Protein AF-A0A366HV05-F1 (afdb_monomer_lite)

Structure (mmCIF, N/CA/C/O backbone):
data_AF-A0A366HV05-F1
#
_entry.id   AF-A0A366HV05-F1
#
loop_
_atom_site.group_PDB
_atom_site.id
_atom_site.type_symbol
_atom_site.label_atom_id
_atom_site.label_alt_id
_atom_site.label_comp_id
_atom_site.label_asym_id
_atom_site.label_entity_id
_atom_site.label_seq_id
_atom_site.pdbx_PDB_ins_code
_atom_site.Cartn_x
_atom_site.Cartn_y
_atom_site.Cartn_z
_atom_site.occupancy
_atom_site.B_iso_or_equiv
_atom_site.auth_seq_id
_atom_site.auth_comp_id
_atom_site.auth_asym_id
_atom_site.auth_atom_id
_atom_site.pdbx_PDB_model_num
ATOM 1 N N . MET A 1 1 ? 34.803 -66.377 4.416 1.00 51.50 1 MET A N 1
ATOM 2 C CA . MET A 1 1 ? 35.561 -66.185 5.673 1.00 51.50 1 MET A CA 1
ATOM 3 C C . MET A 1 1 ? 36.155 -64.784 5.697 1.00 51.50 1 MET A C 1
ATOM 5 O O . MET A 1 1 ? 37.079 -64.538 4.935 1.00 51.50 1 MET A O 1
ATOM 9 N N . LYS A 1 2 ? 35.599 -63.886 6.520 1.00 41.88 2 LYS A N 1
ATOM 10 C CA . LYS A 1 2 ? 36.293 -62.818 7.268 1.00 41.88 2 LYS A CA 1
ATOM 11 C C . LYS A 1 2 ? 35.234 -61.994 8.007 1.00 41.88 2 LYS A C 1
ATOM 13 O O . LYS A 1 2 ? 34.429 -61.306 7.391 1.00 41.88 2 LYS A O 1
ATOM 18 N N . SER A 1 3 ? 35.211 -62.186 9.322 1.00 41.28 3 SER A N 1
ATOM 19 C CA . SER A 1 3 ? 34.360 -61.515 10.302 1.00 41.28 3 SER A CA 1
ATOM 20 C C . SER A 1 3 ? 34.728 -60.039 10.437 1.00 41.28 3 SER A C 1
ATOM 22 O O . SER A 1 3 ? 35.910 -59.701 10.397 1.00 41.28 3 SER A O 1
ATOM 24 N N . ILE A 1 4 ? 33.735 -59.179 10.667 1.00 45.78 4 ILE A N 1
ATOM 25 C CA . ILE A 1 4 ? 33.940 -57.808 11.149 1.00 45.78 4 ILE A CA 1
ATOM 26 C C . ILE A 1 4 ? 33.233 -57.681 12.500 1.00 45.78 4 ILE A C 1
ATOM 28 O O . ILE A 1 4 ? 32.058 -58.020 12.638 1.00 45.78 4 ILE A O 1
ATOM 32 N N . HIS A 1 5 ? 34.005 -57.250 13.496 1.00 45.19 5 HIS A N 1
ATOM 33 C CA . HIS A 1 5 ? 33.602 -57.039 14.879 1.00 45.19 5 HIS A CA 1
ATOM 34 C C . HIS A 1 5 ? 32.705 -55.807 15.039 1.00 45.19 5 HIS A C 1
ATOM 36 O O . HIS A 1 5 ? 32.995 -54.737 14.509 1.00 45.19 5 HIS A O 1
ATOM 42 N N . VAL A 1 6 ? 31.654 -55.969 15.842 1.00 41.91 6 VAL A N 1
ATOM 43 C CA . VAL A 1 6 ? 30.820 -54.899 16.396 1.00 41.91 6 VAL A CA 1
ATOM 44 C C . VAL A 1 6 ? 31.519 -54.355 17.645 1.00 41.91 6 VAL A C 1
ATOM 46 O O . VAL A 1 6 ? 31.736 -55.104 18.595 1.00 41.91 6 VAL A O 1
ATOM 49 N N . PHE A 1 7 ? 31.870 -53.068 17.649 1.00 47.47 7 PHE A N 1
ATOM 50 C CA . PHE A 1 7 ? 32.316 -52.347 18.845 1.00 47.47 7 PHE A CA 1
ATOM 51 C C . PHE A 1 7 ? 31.146 -51.536 19.408 1.00 47.47 7 PHE A C 1
ATOM 53 O O . PHE A 1 7 ? 30.579 -50.689 18.719 1.00 47.47 7 PHE A O 1
ATOM 60 N N . GLY A 1 8 ? 30.784 -51.820 20.660 1.00 38.84 8 GLY A N 1
ATOM 61 C CA . GLY A 1 8 ? 29.816 -51.048 21.430 1.00 38.84 8 GLY A CA 1
ATOM 62 C C . GLY A 1 8 ? 30.440 -49.769 21.986 1.00 38.84 8 GLY A C 1
ATOM 63 O O . GLY A 1 8 ? 31.529 -49.806 22.557 1.00 38.84 8 GLY A O 1
ATOM 64 N N . LEU A 1 9 ? 29.730 -48.648 21.848 1.00 41.75 9 LEU A N 1
ATOM 65 C CA . LEU A 1 9 ? 29.995 -47.419 22.591 1.00 41.75 9 LEU A CA 1
ATOM 66 C C . LEU A 1 9 ? 28.971 -47.284 23.724 1.00 41.75 9 LEU A C 1
ATOM 68 O O . LEU A 1 9 ? 27.766 -47.216 23.490 1.00 41.75 9 LEU A O 1
ATOM 72 N N . LEU A 1 10 ? 29.486 -47.244 24.952 1.00 40.16 10 LEU A N 1
ATOM 73 C CA . LEU A 1 10 ? 28.769 -46.895 26.175 1.00 40.16 10 LEU A CA 1
ATOM 74 C C . LEU A 1 10 ? 28.509 -45.383 26.205 1.00 40.16 10 LEU A C 1
ATOM 76 O O . LEU A 1 10 ? 29.439 -44.583 26.110 1.00 40.16 10 LEU A O 1
ATOM 80 N N . VAL A 1 11 ? 27.243 -45.003 26.367 1.00 35.78 11 VAL A N 1
ATOM 81 C CA . VAL A 1 11 ? 26.803 -43.622 26.595 1.00 35.78 11 VAL A CA 1
ATOM 82 C C . VAL A 1 11 ? 26.788 -43.372 28.106 1.00 35.78 11 VAL A C 1
ATOM 84 O O . VAL A 1 11 ? 26.045 -44.028 28.832 1.00 35.78 11 VAL A O 1
ATOM 87 N N . SER A 1 12 ? 27.610 -42.435 28.582 1.00 40.28 12 SER A N 1
ATOM 88 C CA . SER A 1 12 ? 27.561 -41.919 29.956 1.00 40.28 12 SER A CA 1
ATOM 89 C C . SER A 1 12 ? 26.723 -40.643 29.977 1.00 40.28 12 SER A C 1
ATOM 91 O O . SER A 1 12 ? 27.165 -39.595 29.508 1.00 40.28 12 SER A O 1
ATOM 93 N N . SER A 1 13 ? 25.510 -40.733 30.520 1.00 35.34 13 SER A N 1
ATOM 94 C CA . SER A 1 13 ? 24.606 -39.600 30.721 1.00 35.34 13 SER A CA 1
ATOM 95 C C . SER A 1 13 ? 24.949 -38.870 32.020 1.00 35.34 13 SER A C 1
ATOM 97 O O . SER A 1 13 ? 24.644 -39.353 33.109 1.00 35.34 13 SER A O 1
ATOM 99 N N . SER A 1 14 ? 25.555 -37.689 31.916 1.00 37.41 14 SER A N 1
ATOM 100 C CA . SER A 1 14 ? 25.639 -36.730 33.022 1.00 37.41 14 SER A CA 1
ATOM 101 C C . SER A 1 14 ? 24.483 -35.738 32.909 1.00 37.41 14 SER A C 1
ATOM 103 O O . SER A 1 14 ? 24.480 -34.858 32.051 1.00 37.41 14 SER A O 1
ATOM 105 N N . SER A 1 15 ? 23.483 -35.904 33.771 1.00 34.72 15 SER A N 1
ATOM 106 C CA . SER A 1 15 ? 22.345 -34.995 33.905 1.00 34.72 15 SER A CA 1
ATOM 107 C C . SER A 1 15 ? 22.781 -33.685 34.568 1.00 34.72 15 SER A C 1
ATOM 109 O O . SER A 1 15 ? 23.003 -33.642 35.777 1.00 34.72 15 SER A O 1
ATOM 111 N N . LEU A 1 16 ? 22.879 -32.607 33.786 1.00 34.44 16 LEU A N 1
ATOM 112 C CA . LEU A 1 16 ? 22.914 -31.236 34.297 1.00 34.44 16 LEU A CA 1
ATOM 113 C C . LEU A 1 16 ? 21.473 -30.750 34.517 1.00 34.44 16 LEU A C 1
ATOM 115 O O . LEU A 1 16 ? 20.719 -30.538 33.568 1.00 34.44 16 LEU A O 1
ATOM 119 N N . LEU A 1 17 ? 21.098 -30.566 35.783 1.00 33.09 17 LEU A N 1
ATOM 120 C CA . LEU A 1 17 ? 19.888 -29.858 36.201 1.00 33.09 17 LEU A CA 1
ATOM 121 C C . LEU A 1 17 ? 20.065 -28.356 35.925 1.00 33.09 17 LEU A C 1
ATOM 123 O O . LEU A 1 17 ? 20.644 -27.628 36.728 1.00 33.09 17 LEU A O 1
ATOM 127 N N . ALA A 1 18 ? 19.564 -27.891 34.782 1.00 34.88 18 ALA A N 1
ATOM 128 C CA . ALA A 1 18 ? 19.356 -26.471 34.527 1.00 34.88 18 ALA A CA 1
ATOM 129 C C . ALA A 1 18 ? 17.999 -26.051 35.113 1.00 34.88 18 ALA A C 1
ATOM 131 O O . ALA A 1 18 ? 16.942 -26.435 34.611 1.00 34.88 18 ALA A O 1
ATOM 132 N N . LEU A 1 19 ? 18.036 -25.263 36.189 1.00 30.91 19 LEU A N 1
ATOM 133 C CA . LEU A 1 19 ? 16.889 -24.521 36.712 1.00 30.91 19 LEU A CA 1
ATOM 134 C C . LEU A 1 19 ? 16.407 -23.533 35.637 1.00 30.91 19 LEU A C 1
ATOM 136 O O . LEU A 1 19 ? 16.978 -22.461 35.450 1.00 30.91 19 LEU A O 1
ATOM 140 N N . SER A 1 20 ? 15.363 -23.922 34.905 1.00 34.16 20 SER A N 1
ATOM 141 C CA . SER A 1 20 ? 14.628 -23.044 33.997 1.00 34.16 20 SER A CA 1
ATOM 142 C C . SER A 1 20 ? 13.743 -22.120 34.833 1.00 34.16 20 SER A C 1
ATOM 144 O O . SER A 1 20 ? 12.719 -22.534 35.372 1.00 34.16 20 SER A O 1
ATOM 146 N N . ALA A 1 21 ? 14.161 -20.864 34.984 1.00 32.41 21 ALA A N 1
ATOM 147 C CA . ALA A 1 21 ? 13.288 -19.819 35.491 1.00 32.41 21 ALA A CA 1
ATOM 148 C C . ALA A 1 21 ? 12.193 -19.558 34.444 1.00 32.41 21 ALA A C 1
ATOM 150 O O . ALA A 1 21 ? 12.463 -19.031 33.363 1.00 32.41 21 ALA A O 1
ATOM 151 N N . CYS A 1 22 ? 10.953 -19.942 34.754 1.00 27.80 22 CYS A N 1
ATOM 152 C CA . CYS A 1 22 ? 9.775 -19.551 33.990 1.00 27.80 22 CYS A CA 1
ATOM 153 C C . CYS A 1 22 ? 9.587 -18.031 34.088 1.00 27.80 22 CYS A C 1
ATOM 155 O O . CYS A 1 22 ? 8.873 -17.538 34.958 1.00 27.80 22 CYS A O 1
ATOM 157 N N . ASN A 1 23 ? 10.200 -17.279 33.175 1.00 31.61 23 ASN A N 1
ATOM 158 C CA . ASN A 1 23 ? 9.745 -15.930 32.869 1.00 31.61 23 ASN A CA 1
ATOM 159 C C . ASN A 1 23 ? 8.367 -16.057 32.216 1.00 31.61 23 ASN A C 1
ATOM 161 O O . ASN A 1 23 ? 8.254 -16.313 31.017 1.00 31.61 23 ASN A O 1
ATOM 165 N N . THR A 1 24 ? 7.310 -15.900 33.009 1.00 32.59 24 THR A N 1
ATOM 166 C CA . THR A 1 24 ? 5.958 -15.670 32.503 1.00 32.59 24 THR A CA 1
ATOM 167 C C . THR A 1 24 ? 5.974 -14.349 31.747 1.00 32.59 24 THR A C 1
ATOM 169 O O . THR A 1 24 ? 5.820 -13.279 32.335 1.00 32.59 24 THR A O 1
ATOM 172 N N . THR A 1 25 ? 6.221 -14.401 30.440 1.00 40.75 25 THR A N 1
ATOM 173 C CA . THR A 1 25 ? 6.021 -13.241 29.577 1.00 40.75 25 THR A CA 1
ATOM 174 C C . THR A 1 25 ? 4.541 -12.878 29.691 1.00 40.75 25 THR A C 1
ATOM 176 O O . THR A 1 25 ? 3.702 -13.755 29.461 1.00 40.75 25 THR A O 1
ATOM 179 N N . PRO A 1 26 ? 4.180 -11.651 30.101 1.00 41.78 26 PRO A N 1
ATOM 180 C CA . PRO A 1 26 ? 2.784 -11.267 30.183 1.00 41.78 26 PRO A CA 1
ATOM 181 C C . PRO A 1 26 ? 2.178 -11.411 28.788 1.00 41.78 26 PRO A C 1
ATOM 183 O O . PRO A 1 26 ? 2.525 -10.686 27.859 1.00 41.78 26 PRO A O 1
ATOM 186 N N . SER A 1 27 ? 1.293 -12.395 28.639 1.00 46.41 27 SER A N 1
ATOM 187 C CA . SER A 1 27 ? 0.438 -12.561 27.471 1.00 46.41 27 SER A CA 1
ATOM 188 C C . SER A 1 27 ? -0.534 -11.383 27.454 1.00 46.41 27 SER A C 1
ATOM 190 O 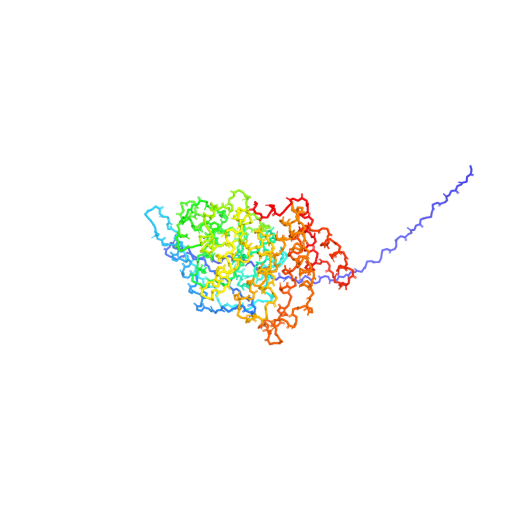O . SER A 1 27 ? -1.659 -11.481 27.946 1.00 46.41 27 SER A O 1
ATOM 192 N N . GLY A 1 28 ? -0.083 -10.237 26.946 1.00 57.03 28 GLY A N 1
ATOM 193 C CA . GLY A 1 28 ? -0.938 -9.088 26.697 1.00 57.03 28 GLY A CA 1
ATOM 194 C C . GLY A 1 28 ? -1.992 -9.480 25.670 1.00 57.03 28 GLY A C 1
ATOM 195 O O . GLY A 1 28 ? -1.708 -9.514 24.477 1.00 57.03 28 GLY A O 1
ATOM 196 N N . SER A 1 29 ? -3.197 -9.815 26.131 1.00 62.00 29 SER A N 1
ATOM 197 C CA . SER A 1 29 ? -4.330 -10.071 25.243 1.00 62.00 29 SER A CA 1
ATOM 198 C C . SER A 1 29 ? -4.590 -8.825 24.393 1.00 62.00 29 SER A C 1
ATOM 200 O O . SER A 1 29 ? -4.814 -7.739 24.931 1.00 62.00 29 SER A O 1
ATOM 202 N N . THR A 1 30 ? -4.576 -8.980 23.070 1.00 68.31 30 THR A N 1
ATOM 203 C CA . THR A 1 30 ? -4.956 -7.950 22.090 1.00 68.31 30 THR A CA 1
ATOM 204 C C . THR A 1 30 ? -6.466 -7.861 21.879 1.00 68.31 30 THR A C 1
ATOM 206 O O . THR A 1 30 ? -6.920 -7.246 20.919 1.00 68.31 30 THR A O 1
ATOM 209 N N . SER A 1 31 ? -7.278 -8.466 22.747 1.00 76.19 31 SER A N 1
ATOM 210 C CA . SER A 1 31 ? -8.730 -8.309 22.682 1.00 76.19 31 SER A CA 1
ATOM 211 C C . SER A 1 31 ? -9.121 -6.846 22.896 1.00 76.19 31 SER A C 1
ATOM 213 O O . SER A 1 31 ? -8.650 -6.223 23.850 1.00 76.19 31 SER A O 1
ATOM 215 N N . HIS A 1 32 ? -10.006 -6.320 22.049 1.00 80.56 32 HIS A N 1
ATOM 216 C CA . HIS A 1 32 ? -10.656 -5.033 22.297 1.00 80.56 32 HIS A CA 1
ATOM 217 C C . HIS A 1 32 ? -11.376 -5.081 23.645 1.00 80.56 32 HIS A C 1
ATOM 219 O O . HIS A 1 32 ? -12.062 -6.062 23.956 1.00 80.56 32 HIS A O 1
ATOM 225 N N . GLU A 1 33 ? -11.239 -4.022 24.435 1.00 83.50 33 GLU A N 1
ATOM 226 C CA . GLU A 1 33 ? -12.133 -3.827 25.566 1.00 83.50 33 GLU A CA 1
ATOM 227 C C . GLU A 1 33 ? -13.493 -3.417 25.004 1.00 83.50 33 GLU A C 1
ATOM 229 O O . GLU A 1 33 ? -13.594 -2.479 24.211 1.00 83.50 33 GLU A O 1
ATOM 234 N N . VAL A 1 34 ? -14.525 -4.170 25.375 1.00 82.94 34 VAL A N 1
ATOM 235 C CA . VAL A 1 34 ? -15.893 -3.937 24.927 1.00 82.94 34 VAL A CA 1
ATOM 236 C C . VAL A 1 34 ? -16.735 -3.597 26.141 1.00 82.94 34 VAL A C 1
ATOM 238 O O . VAL A 1 34 ? -16.857 -4.424 27.046 1.00 82.94 34 VAL A O 1
ATOM 241 N N . VAL A 1 35 ? -17.333 -2.409 26.136 1.00 85.44 35 VAL A N 1
ATOM 242 C CA . VAL A 1 35 ? -18.279 -1.959 27.165 1.00 85.44 35 VAL A CA 1
ATOM 243 C C . VAL A 1 35 ? -19.606 -1.623 26.502 1.00 85.44 35 VAL A C 1
ATOM 245 O O . VAL A 1 35 ? -19.628 -1.109 25.388 1.00 85.44 35 VAL A O 1
ATOM 248 N N . THR A 1 36 ? -20.716 -1.926 27.166 1.00 86.25 36 THR A N 1
ATOM 249 C CA . THR A 1 36 ? -22.045 -1.506 26.710 1.00 86.25 36 THR A CA 1
ATOM 250 C C . THR A 1 36 ? -22.453 -0.245 27.462 1.00 86.25 36 THR A C 1
ATOM 252 O O . THR A 1 36 ? -22.446 -0.240 28.691 1.00 86.25 36 THR A O 1
ATOM 255 N N . ASP A 1 37 ? -22.820 0.802 26.730 1.00 81.56 37 ASP A N 1
ATOM 256 C CA . ASP A 1 37 ? -23.285 2.091 27.249 1.00 81.56 37 ASP A CA 1
ATOM 257 C C . ASP A 1 37 ? -24.590 2.462 26.534 1.00 81.56 37 ASP A C 1
ATOM 259 O O . ASP A 1 37 ? -24.598 2.601 25.317 1.00 81.56 37 ASP A O 1
ATOM 263 N N . ASN A 1 38 ? -25.710 2.557 27.257 1.00 84.06 38 ASN A N 1
ATOM 264 C CA . ASN A 1 38 ? -27.034 2.866 26.689 1.00 84.06 38 ASN A CA 1
ATOM 265 C C . ASN A 1 38 ? -27.416 2.022 25.454 1.00 84.06 38 ASN A C 1
ATOM 267 O O . ASN A 1 38 ? -27.916 2.540 24.459 1.00 84.06 38 ASN A O 1
ATOM 271 N N . ASN A 1 39 ? -27.179 0.707 25.515 1.00 88.12 39 ASN A N 1
ATOM 272 C CA . ASN A 1 39 ? -27.366 -0.240 24.405 1.00 88.12 39 ASN A CA 1
ATOM 273 C C . ASN A 1 39 ? -26.383 -0.068 23.226 1.00 88.12 39 ASN A C 1
ATOM 275 O O . ASN A 1 39 ? -26.388 -0.899 22.322 1.00 88.12 39 ASN A O 1
ATOM 279 N N . THR A 1 40 ? -25.514 0.946 23.238 1.00 93.69 40 THR A N 1
ATOM 280 C CA . THR A 1 40 ? -24.406 1.110 22.291 1.00 93.69 40 THR A CA 1
ATOM 281 C C . THR A 1 40 ? -23.202 0.294 22.737 1.00 93.69 40 THR A C 1
ATOM 283 O O . THR A 1 40 ? -22.781 0.330 23.896 1.00 93.69 40 THR A O 1
ATOM 286 N N . LYS A 1 41 ? -22.604 -0.437 21.801 1.00 94.56 41 LYS A N 1
ATOM 287 C CA . LYS A 1 41 ? -21.389 -1.206 22.050 1.00 94.56 41 LYS A CA 1
ATOM 288 C C . LYS A 1 41 ? -20.148 -0.365 21.780 1.00 94.56 41 LYS A C 1
ATOM 290 O O . LYS A 1 41 ? -19.890 0.037 20.651 1.00 94.56 41 LYS A O 1
ATOM 295 N N . VAL A 1 42 ? -19.342 -0.144 22.804 1.00 96.31 42 VAL A N 1
ATOM 296 C CA . VAL A 1 42 ? -18.126 0.662 22.723 1.00 96.31 42 VAL A CA 1
ATOM 297 C C . VAL A 1 42 ? -16.912 -0.249 22.589 1.00 96.31 42 VAL A C 1
ATOM 299 O O . VAL A 1 42 ? -16.611 -1.011 23.507 1.00 96.31 42 VAL A O 1
ATOM 302 N N . TYR A 1 43 ? -16.205 -0.165 21.464 1.00 96.19 43 TYR A N 1
ATOM 303 C CA . TYR A 1 43 ? -14.907 -0.809 21.266 1.00 96.19 43 TYR A CA 1
ATOM 304 C C . TYR A 1 43 ? -13.793 0.180 21.584 1.00 96.19 43 TYR A C 1
ATOM 306 O O . TYR A 1 43 ? -13.631 1.186 20.887 1.00 96.19 43 TYR A O 1
ATOM 314 N N . ARG A 1 44 ? -12.996 -0.120 22.612 1.00 96.50 44 ARG A N 1
ATOM 315 C CA . ARG A 1 44 ? -11.841 0.706 22.972 1.00 96.50 44 ARG A CA 1
ATOM 316 C C . ARG A 1 44 ? -10.559 0.147 22.367 1.00 96.50 44 ARG A C 1
ATOM 318 O O . ARG A 1 44 ? -10.215 -1.018 22.581 1.00 96.50 44 ARG A O 1
ATOM 325 N N . PHE A 1 45 ? -9.846 0.983 21.620 1.00 96.88 45 PHE A N 1
ATOM 326 C CA . PHE A 1 45 ? -8.622 0.629 20.909 1.00 96.88 45 PHE A CA 1
ATOM 327 C C . PHE A 1 45 ? -7.396 1.111 21.670 1.00 96.88 45 PHE A C 1
ATOM 329 O O . PHE A 1 45 ? -7.217 2.306 21.899 1.00 96.88 45 PHE A O 1
ATOM 336 N N . LYS A 1 46 ? -6.496 0.186 21.994 1.00 97.38 46 LYS A N 1
ATOM 337 C CA . LYS A 1 46 ? -5.113 0.521 22.337 1.00 97.38 46 LYS A CA 1
ATOM 338 C C . LYS A 1 46 ? -4.371 0.830 21.046 1.00 97.38 46 LYS A C 1
ATOM 340 O O . LYS A 1 46 ? -4.221 -0.055 20.200 1.00 97.38 46 LYS A O 1
ATOM 345 N N . ILE A 1 47 ? -3.914 2.066 20.895 1.00 97.75 47 ILE A N 1
ATOM 346 C CA . ILE A 1 47 ? -3.300 2.545 19.656 1.00 97.75 47 ILE A CA 1
ATOM 347 C C . ILE A 1 47 ? -1.798 2.698 19.868 1.00 97.75 47 ILE A C 1
ATOM 349 O O . ILE A 1 47 ? -1.342 3.332 20.816 1.00 97.75 47 ILE A O 1
ATOM 353 N N . GLY A 1 48 ? -1.026 2.081 18.983 1.00 96.62 48 GLY A N 1
ATOM 354 C CA . GLY A 1 48 ? 0.405 2.294 18.858 1.00 96.62 48 GLY A CA 1
ATOM 355 C C . GLY A 1 48 ? 0.735 3.052 17.579 1.00 96.62 48 GLY A C 1
ATOM 356 O O . GLY A 1 48 ? -0.025 3.041 16.608 1.00 96.62 48 GLY A O 1
ATOM 357 N N . ARG A 1 49 ? 1.907 3.675 17.550 1.00 95.19 49 ARG A N 1
ATOM 358 C CA . ARG A 1 49 ? 2.479 4.235 16.325 1.00 95.19 49 ARG A CA 1
ATOM 359 C C . ARG A 1 49 ? 3.938 3.842 16.182 1.00 95.19 49 ARG A C 1
ATOM 361 O O . ARG A 1 49 ? 4.672 3.780 17.169 1.00 95.19 49 ARG A O 1
ATOM 368 N N . ALA A 1 50 ? 4.372 3.607 14.954 1.00 90.19 50 ALA A N 1
ATOM 369 C CA . ALA A 1 50 ? 5.789 3.590 14.640 1.00 90.19 50 ALA A CA 1
ATOM 370 C C . ALA A 1 50 ? 6.412 4.956 14.965 1.00 90.19 50 ALA A C 1
ATOM 372 O O . ALA A 1 50 ? 5.737 5.983 14.871 1.00 90.19 50 ALA A O 1
ATOM 373 N N . GLY A 1 51 ? 7.697 4.992 15.334 1.00 77.31 51 GLY A N 1
ATOM 374 C CA . GLY A 1 51 ? 8.344 6.227 15.805 1.00 77.31 51 GLY A CA 1
ATOM 375 C C . GLY A 1 51 ? 8.231 7.419 14.843 1.00 77.31 51 GLY A C 1
ATOM 376 O O . GLY A 1 51 ? 8.141 8.560 15.298 1.00 77.31 51 GLY A O 1
ATOM 377 N N . ASN A 1 52 ? 8.153 7.158 13.535 1.00 71.12 52 ASN A N 1
ATOM 378 C CA . ASN A 1 52 ? 8.054 8.182 12.491 1.00 71.12 52 ASN A CA 1
ATOM 379 C C . ASN A 1 52 ? 6.622 8.592 12.142 1.00 71.12 52 ASN A C 1
ATOM 381 O O . ASN A 1 52 ? 6.424 9.658 11.556 1.00 71.12 52 ASN A O 1
ATOM 385 N N . ALA A 1 53 ? 5.624 7.779 12.486 1.00 80.44 53 ALA A N 1
ATOM 386 C CA . ALA A 1 53 ? 4.248 8.075 12.139 1.00 80.44 53 ALA A CA 1
ATOM 387 C C . ALA A 1 53 ? 3.781 9.287 12.954 1.00 80.44 53 ALA A C 1
ATOM 389 O O . ALA A 1 53 ? 3.747 9.259 14.188 1.00 80.44 53 ALA A O 1
ATOM 390 N N . SER A 1 54 ? 3.420 10.373 12.269 1.00 83.62 54 SER A N 1
ATOM 391 C CA . SER A 1 54 ? 2.849 11.561 12.899 1.00 83.62 54 SER A CA 1
ATOM 392 C C . SER A 1 54 ? 1.423 11.240 13.342 1.00 83.62 54 SER A C 1
ATOM 394 O O . SER A 1 54 ? 0.502 11.337 12.540 1.00 83.62 54 SER A O 1
ATOM 396 N N . LEU A 1 55 ? 1.227 10.811 14.587 1.00 93.75 5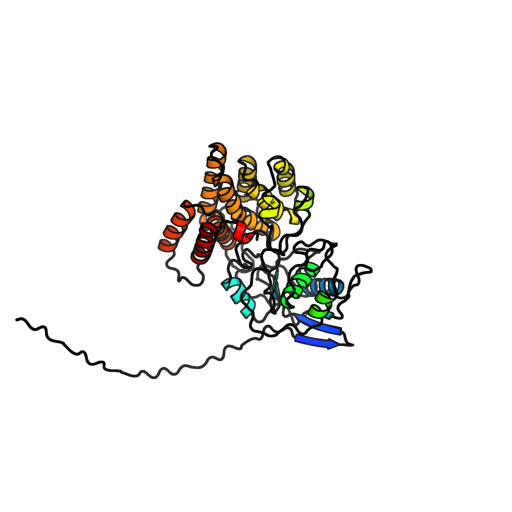5 LEU A N 1
ATOM 397 C CA . LEU A 1 55 ? -0.083 10.547 15.189 1.00 93.75 55 LEU A CA 1
ATOM 398 C C . LEU A 1 55 ? -0.051 10.999 16.652 1.00 93.75 55 LEU A C 1
ATOM 400 O O . LEU A 1 55 ? 0.875 10.658 17.383 1.00 93.75 55 LEU A O 1
ATOM 404 N N . ASN A 1 56 ? -1.056 11.769 17.059 1.00 94.94 56 ASN A N 1
ATOM 405 C CA . ASN A 1 56 ? -1.278 12.190 18.442 1.00 94.94 56 ASN A CA 1
ATOM 406 C C . ASN A 1 56 ? -2.713 11.843 18.867 1.00 94.94 56 ASN A C 1
ATOM 408 O O . ASN A 1 56 ? -3.532 11.490 18.013 1.00 94.94 56 ASN A O 1
ATOM 412 N N . ASP A 1 57 ? -3.008 11.955 20.164 1.00 96.62 57 ASP A N 1
ATOM 413 C CA . ASP A 1 57 ? -4.290 11.520 20.742 1.00 96.62 57 ASP A CA 1
ATOM 414 C C . ASP A 1 57 ? -5.484 12.243 20.115 1.00 96.62 57 ASP A C 1
ATOM 416 O O . ASP A 1 57 ? -6.458 11.610 19.722 1.00 96.62 57 ASP A O 1
ATOM 420 N N . GLY A 1 58 ? -5.388 13.563 19.924 1.00 97.00 58 GLY A N 1
ATOM 421 C CA . GLY A 1 58 ? -6.457 14.337 19.287 1.00 97.00 58 GLY A CA 1
ATOM 422 C C . GLY A 1 58 ? -6.743 13.883 17.854 1.00 97.00 58 GLY A C 1
ATOM 423 O O . GLY A 1 58 ? -7.898 13.807 17.440 1.00 97.00 58 GLY A O 1
ATOM 424 N N . THR A 1 59 ? -5.697 13.523 17.107 1.00 97.00 59 THR A N 1
ATOM 425 C CA . THR A 1 59 ? -5.844 13.021 15.739 1.00 97.00 59 THR A CA 1
ATOM 426 C C . THR A 1 59 ? -6.473 11.631 15.723 1.00 97.00 59 THR A C 1
ATOM 428 O O . THR A 1 59 ? -7.403 11.408 14.957 1.00 97.00 59 THR A O 1
ATOM 431 N N . ALA A 1 60 ? -6.023 10.706 16.575 1.00 97.75 60 ALA A N 1
ATOM 432 C CA . ALA A 1 60 ? -6.618 9.371 16.648 1.00 97.75 60 ALA A CA 1
ATOM 433 C C . ALA A 1 60 ? -8.066 9.389 17.144 1.00 97.75 60 ALA A C 1
ATOM 435 O O . ALA A 1 60 ? -8.903 8.688 16.581 1.00 97.75 60 ALA A O 1
ATOM 436 N N . ALA A 1 61 ? -8.386 10.224 18.132 1.00 98.00 61 ALA A N 1
ATOM 437 C CA . ALA A 1 61 ? -9.761 10.428 18.571 1.00 98.00 61 ALA A CA 1
ATOM 438 C C . ALA A 1 61 ? -10.648 10.959 17.432 1.00 98.00 61 ALA A C 1
ATOM 440 O O . ALA A 1 61 ? -11.774 10.494 17.270 1.00 98.00 61 ALA A O 1
ATOM 441 N N . GLY A 1 62 ? -10.129 11.881 16.610 1.00 98.06 62 GLY A N 1
ATOM 442 C CA . GLY A 1 62 ? -10.801 12.338 15.392 1.00 98.06 62 GLY A CA 1
ATOM 443 C C . GLY A 1 62 ? -11.079 11.194 14.415 1.00 98.06 62 GLY A C 1
ATOM 444 O O . GLY A 1 62 ? -12.222 11.005 14.021 1.00 98.06 62 GLY A O 1
ATOM 445 N N . ILE A 1 63 ? -10.070 10.374 14.108 1.00 98.38 63 ILE A N 1
ATOM 446 C CA . ILE A 1 63 ? -10.210 9.216 13.208 1.00 98.38 63 ILE A CA 1
ATOM 447 C C . ILE A 1 63 ? -11.258 8.219 13.725 1.00 98.38 63 ILE A C 1
ATOM 449 O O . ILE A 1 63 ? -12.093 7.748 12.957 1.00 98.38 63 ILE A O 1
ATOM 453 N N . LEU A 1 64 ? -11.238 7.897 15.021 1.00 98.38 64 LEU A N 1
ATOM 454 C CA . LEU A 1 64 ? -12.195 6.968 15.634 1.00 98.38 64 LEU A CA 1
ATOM 455 C C . LEU A 1 64 ? -13.623 7.527 15.656 1.00 98.38 64 LEU A C 1
ATOM 457 O O . LEU A 1 64 ? -14.582 6.769 15.485 1.00 98.38 64 LEU A O 1
ATOM 461 N N . ARG A 1 65 ? -13.777 8.842 15.845 1.00 98.25 65 ARG A N 1
ATOM 462 C CA . ARG A 1 65 ? -15.073 9.513 15.706 1.00 98.25 65 ARG A CA 1
ATOM 463 C C . ARG A 1 65 ? -15.575 9.398 14.269 1.00 98.25 65 ARG A C 1
ATOM 465 O O . ARG A 1 65 ? -16.691 8.932 14.079 1.00 98.25 65 ARG A O 1
ATOM 472 N N . ASP A 1 66 ? -14.749 9.724 13.281 1.00 98.31 66 ASP A N 1
ATOM 473 C CA . ASP A 1 66 ? -15.126 9.634 11.867 1.00 98.31 66 ASP A CA 1
ATOM 474 C C . ASP A 1 66 ? -15.476 8.177 11.481 1.00 98.31 66 ASP A C 1
ATOM 476 O O . ASP A 1 66 ? -16.461 7.924 10.792 1.00 98.31 66 ASP A O 1
ATOM 480 N N . ALA A 1 67 ? -14.727 7.192 11.992 1.00 98.31 67 ALA A N 1
ATOM 481 C CA . ALA A 1 67 ? -15.035 5.769 11.838 1.00 98.31 67 ALA A CA 1
ATOM 482 C C . ALA A 1 67 ? -16.378 5.384 12.488 1.00 98.31 67 ALA A C 1
ATOM 484 O O . ALA A 1 67 ? -17.137 4.604 11.915 1.00 98.31 67 ALA A O 1
ATOM 485 N N . THR A 1 68 ? -16.690 5.945 13.664 1.00 98.31 68 THR A N 1
ATOM 486 C CA . THR A 1 68 ? -17.982 5.754 14.346 1.00 98.31 68 THR A CA 1
ATOM 487 C C . THR A 1 68 ? -19.122 6.328 13.512 1.00 98.31 68 THR A C 1
ATOM 489 O O . THR A 1 68 ? -20.123 5.652 13.306 1.00 98.31 68 THR A O 1
ATOM 492 N N . GLU A 1 69 ? -18.972 7.550 12.999 1.00 97.88 69 GLU A N 1
ATOM 493 C CA . GLU A 1 69 ? -19.973 8.202 12.145 1.00 97.88 69 GLU A CA 1
ATOM 494 C C . GLU A 1 69 ? -20.254 7.393 10.873 1.00 97.88 69 GLU A C 1
ATOM 496 O O . GLU A 1 69 ? -21.388 7.358 10.400 1.00 97.88 69 GLU A O 1
ATOM 501 N N . ILE A 1 70 ? -19.246 6.702 10.335 1.00 97.69 70 ILE A N 1
ATOM 502 C CA . ILE A 1 70 ? -19.419 5.818 9.182 1.00 97.69 70 ILE A CA 1
ATOM 503 C C . ILE A 1 70 ? -20.286 4.606 9.540 1.00 97.69 70 ILE A C 1
ATOM 505 O O . ILE A 1 70 ? -21.273 4.368 8.860 1.00 97.69 70 ILE A O 1
ATOM 509 N N . VAL A 1 71 ? -19.973 3.863 10.604 1.00 97.69 71 VAL A N 1
ATOM 510 C CA . VAL A 1 71 ? -20.699 2.613 10.921 1.00 97.69 71 VAL A CA 1
ATOM 511 C C . VAL A 1 71 ? -22.043 2.831 11.623 1.00 97.69 71 VAL A C 1
ATOM 513 O O . VAL A 1 71 ? -22.940 2.001 11.496 1.00 97.69 71 VAL A O 1
ATOM 516 N N . ALA A 1 72 ? -22.191 3.924 12.375 1.00 96.88 72 ALA A N 1
ATOM 517 C CA . ALA A 1 72 ? -23.411 4.251 13.114 1.00 96.88 72 ALA A CA 1
ATOM 518 C C . ALA A 1 72 ? -24.331 5.222 12.355 1.00 96.88 72 ALA A C 1
ATOM 520 O O . ALA A 1 72 ? -25.501 5.371 12.711 1.00 96.88 72 ALA A O 1
ATOM 521 N N . GLY A 1 73 ? -23.817 5.896 11.325 1.00 95.31 73 GLY A N 1
ATOM 522 C CA . GLY A 1 73 ? -24.586 6.804 10.482 1.00 95.31 73 GLY A CA 1
ATOM 523 C C . GLY A 1 73 ? -25.391 6.065 9.419 1.00 95.31 73 GLY A C 1
ATOM 524 O O . GLY A 1 73 ? -24.960 5.046 8.891 1.00 95.31 73 GLY A O 1
ATOM 525 N N . LYS A 1 74 ? -26.565 6.605 9.085 1.00 94.44 74 LYS A N 1
ATOM 526 C CA . LYS A 1 74 ? -27.355 6.170 7.932 1.00 94.44 74 LYS A CA 1
ATOM 527 C C . LYS A 1 74 ? -26.974 7.036 6.730 1.00 94.44 74 LYS A C 1
ATOM 529 O O . LYS A 1 74 ? -27.358 8.203 6.684 1.00 94.44 74 LYS A O 1
ATOM 534 N N . HIS A 1 75 ? -26.227 6.495 5.769 1.00 93.69 75 HIS A N 1
ATOM 535 C CA . HIS A 1 75 ? -25.721 7.263 4.617 1.00 93.69 75 HIS A CA 1
ATOM 536 C C . HIS A 1 75 ? -26.629 7.171 3.388 1.00 93.69 75 HIS A C 1
ATOM 538 O O . HIS A 1 75 ? -26.474 7.952 2.447 1.00 93.69 75 HIS A O 1
ATOM 544 N N . ARG A 1 76 ? -27.570 6.219 3.382 1.00 92.88 76 ARG A N 1
ATOM 545 C CA . ARG A 1 76 ? -28.570 5.986 2.327 1.00 92.88 76 ARG A CA 1
ATOM 546 C C . ARG A 1 76 ? -29.854 5.396 2.913 1.00 92.88 76 ARG A C 1
ATOM 548 O O . ARG A 1 76 ? -29.855 4.916 4.042 1.00 92.88 76 ARG A O 1
ATOM 555 N N . ASP A 1 77 ? -30.939 5.383 2.143 1.00 94.12 77 ASP A N 1
ATOM 556 C CA . ASP A 1 77 ? -32.234 4.861 2.607 1.00 94.12 77 ASP A CA 1
ATOM 557 C C . ASP A 1 77 ? -32.213 3.359 2.923 1.00 94.12 77 ASP A C 1
ATOM 559 O O . ASP A 1 77 ? -32.867 2.935 3.882 1.00 94.12 77 ASP A O 1
ATOM 563 N N . ASP A 1 78 ? -31.430 2.596 2.155 1.00 91.44 78 ASP A N 1
ATOM 564 C CA . ASP A 1 78 ? -31.217 1.148 2.253 1.00 91.44 78 ASP A CA 1
ATOM 565 C C . ASP A 1 78 ? -30.046 0.749 3.168 1.00 91.44 78 ASP A C 1
ATOM 567 O O . ASP A 1 78 ? -29.726 -0.432 3.294 1.00 91.44 78 ASP A O 1
ATOM 571 N N . ASP A 1 79 ? -29.414 1.733 3.807 1.00 94.88 79 ASP A N 1
ATOM 572 C CA . ASP A 1 79 ? -28.261 1.544 4.679 1.00 94.88 79 ASP A CA 1
ATOM 573 C C . ASP A 1 79 ? -28.665 1.052 6.073 1.00 94.88 79 ASP A C 1
ATOM 575 O O . ASP A 1 79 ? -29.678 1.484 6.643 1.00 94.88 79 ASP A O 1
ATOM 579 N N . PHE A 1 80 ? -27.838 0.184 6.646 1.00 97.19 80 PHE A N 1
ATOM 580 C CA . PHE A 1 80 ? -27.985 -0.291 8.014 1.00 97.19 80 PHE A CA 1
ATOM 581 C C . PHE A 1 80 ? -27.017 0.446 8.937 1.00 97.19 80 PHE A C 1
ATOM 583 O O . PHE A 1 80 ? -25.844 0.603 8.637 1.00 97.19 80 PHE A O 1
ATOM 590 N N . THR A 1 81 ? -27.491 0.843 10.112 1.00 96.88 81 THR A N 1
ATOM 591 C CA . THR A 1 81 ? -26.646 1.451 11.147 1.00 96.88 81 THR A CA 1
ATOM 592 C C . THR A 1 81 ? -26.260 0.403 12.177 1.00 96.88 81 THR A C 1
ATOM 594 O O . THR A 1 81 ? -27.140 -0.310 12.665 1.00 96.88 81 THR A O 1
ATOM 597 N N . ALA A 1 82 ? -24.988 0.327 12.553 1.00 96.94 82 ALA A N 1
ATOM 598 C CA . ALA A 1 82 ? -24.538 -0.472 13.687 1.00 96.94 82 ALA A CA 1
ATOM 599 C C . ALA A 1 82 ? -24.553 0.380 14.959 1.00 96.94 82 ALA A C 1
ATOM 601 O O . ALA A 1 82 ? -23.985 1.474 14.984 1.00 96.94 82 ALA A O 1
ATOM 602 N N . ASN A 1 83 ? -25.162 -0.114 16.038 1.00 96.56 83 ASN A N 1
ATOM 603 C CA . ASN A 1 83 ? -25.189 0.589 17.322 1.00 96.56 83 ASN A CA 1
ATOM 604 C C . ASN A 1 83 ? -23.868 0.405 18.083 1.00 96.56 83 ASN A C 1
ATOM 606 O O . ASN A 1 83 ? -23.814 -0.183 19.171 1.00 96.56 83 ASN A O 1
ATOM 610 N N . ILE A 1 84 ? -22.779 0.870 17.476 1.00 96.62 84 ILE A N 1
ATOM 611 C CA . ILE A 1 84 ? -21.426 0.746 18.002 1.00 96.62 84 ILE A CA 1
ATOM 612 C C . ILE A 1 84 ? -20.717 2.098 18.037 1.00 96.62 84 ILE A C 1
ATOM 614 O O . ILE A 1 84 ? -21.092 3.041 17.345 1.00 96.62 84 ILE A O 1
ATOM 618 N N . ARG A 1 85 ? -19.665 2.184 18.845 1.00 97.69 85 ARG A N 1
ATOM 619 C CA . ARG A 1 85 ? -18.819 3.368 18.967 1.00 97.69 85 ARG A CA 1
ATOM 620 C C . ARG A 1 85 ? -17.367 2.967 19.137 1.00 97.69 85 ARG A C 1
ATOM 622 O O . ARG A 1 85 ? -17.062 2.019 19.860 1.00 97.69 85 ARG A O 1
ATOM 629 N N . PHE A 1 86 ? -16.473 3.699 18.491 1.00 98.06 86 PHE A N 1
ATOM 630 C CA . PHE A 1 86 ? -15.038 3.498 18.609 1.00 98.06 86 PHE A CA 1
ATOM 631 C C . PHE A 1 86 ? -14.432 4.553 19.533 1.00 98.06 86 PHE A C 1
ATOM 633 O O . PHE A 1 86 ? -14.667 5.749 19.376 1.00 98.06 86 PHE A O 1
ATOM 640 N N . GLU A 1 87 ? -13.645 4.107 20.507 1.00 97.94 87 GLU A N 1
ATOM 641 C CA . GLU A 1 87 ? -12.956 4.972 21.466 1.00 97.94 87 GLU A CA 1
ATOM 642 C C . GLU A 1 87 ? -11.475 4.618 21.560 1.00 97.94 87 GLU A C 1
ATOM 644 O O . GLU A 1 87 ? -11.065 3.479 21.339 1.00 97.94 87 GLU A O 1
ATOM 649 N N . GLN A 1 88 ? -10.658 5.596 21.936 1.00 97.50 88 GLN A N 1
ATOM 650 C CA . GLN A 1 88 ? -9.264 5.355 22.273 1.00 97.50 88 GLN A CA 1
ATOM 651 C C . GLN A 1 88 ? -9.163 4.858 23.725 1.00 97.50 88 GLN A C 1
ATOM 653 O O . GLN A 1 88 ? -9.791 5.409 24.627 1.00 97.50 88 GLN A O 1
ATOM 658 N N . SER A 1 89 ? -8.349 3.827 23.958 1.00 97.12 89 SER A N 1
ATOM 659 C CA . SER A 1 89 ? -8.039 3.284 25.284 1.00 97.12 89 SER A CA 1
ATOM 660 C C . SER A 1 89 ? -6.653 3.739 25.743 1.00 97.12 89 SER A C 1
ATOM 662 O O . SER A 1 89 ? -5.657 3.089 25.422 1.00 97.12 89 SER A O 1
ATOM 664 N N . GLY A 1 90 ? -6.590 4.789 26.564 1.00 96.19 90 GLY A N 1
ATOM 665 C CA . GLY A 1 90 ? -5.322 5.329 27.075 1.00 96.19 90 GLY A CA 1
ATOM 666 C C . GLY A 1 90 ? -4.536 6.128 26.024 1.00 96.19 90 GLY A C 1
ATOM 667 O O . GLY A 1 90 ? -5.043 6.334 24.926 1.00 96.19 90 GLY A O 1
ATOM 668 N N . PRO A 1 91 ? -3.327 6.620 26.344 1.00 96.50 91 PRO A N 1
ATOM 669 C CA . PRO A 1 91 ? -2.522 7.418 25.414 1.00 96.50 91 PRO A CA 1
ATOM 670 C C . PRO A 1 91 ? -1.983 6.585 24.241 1.00 96.50 91 PRO A C 1
ATOM 672 O O . PRO A 1 91 ? -1.835 5.365 24.348 1.00 96.50 91 PRO A O 1
ATOM 675 N N . ILE A 1 92 ? -1.657 7.241 23.123 1.00 96.31 92 ILE A N 1
ATOM 676 C CA . ILE A 1 92 ? -0.889 6.605 22.045 1.00 96.31 92 ILE A CA 1
ATOM 677 C C . ILE A 1 92 ? 0.559 6.409 22.475 1.00 96.31 92 ILE A C 1
ATOM 679 O O . ILE A 1 92 ? 1.276 7.368 22.766 1.00 96.31 92 ILE A O 1
ATOM 683 N N . ASP A 1 93 ? 1.023 5.169 22.360 1.00 93.38 93 ASP A N 1
ATOM 684 C CA . ASP A 1 93 ? 2.413 4.817 22.617 1.00 93.38 93 ASP A CA 1
ATOM 685 C C . ASP A 1 93 ? 3.211 4.668 21.317 1.00 93.38 93 ASP A C 1
ATOM 687 O O . ASP A 1 93 ? 2.738 4.118 20.315 1.00 93.38 93 ASP A O 1
ATOM 691 N N . THR A 1 94 ? 4.474 5.088 21.350 1.00 93.31 94 THR A N 1
ATOM 692 C CA . THR A 1 94 ? 5.438 4.690 20.321 1.00 93.31 94 THR A CA 1
ATOM 693 C C . THR A 1 94 ? 5.805 3.225 20.528 1.00 93.31 94 THR A C 1
ATOM 695 O O . THR A 1 94 ? 6.216 2.832 21.620 1.00 93.31 94 THR A O 1
ATOM 698 N N . VAL A 1 95 ? 5.689 2.411 19.482 1.00 91.19 95 VAL A N 1
ATOM 699 C CA . VAL A 1 95 ? 6.071 0.998 19.537 1.00 91.19 95 VAL A CA 1
ATOM 700 C C . VAL A 1 95 ? 7.479 0.775 18.996 1.00 91.19 95 VAL A C 1
ATOM 702 O O . VAL A 1 95 ? 7.901 1.432 18.043 1.00 91.19 95 VAL A O 1
ATOM 705 N N . SER A 1 96 ? 8.194 -0.189 19.582 1.00 87.94 96 SER A N 1
ATOM 706 C CA . SER A 1 96 ? 9.510 -0.618 19.100 1.00 87.94 96 SER A CA 1
ATOM 707 C C . SER A 1 96 ? 9.354 -1.405 17.797 1.00 87.94 96 SER A C 1
ATOM 709 O O . SER A 1 96 ? 9.147 -2.616 17.803 1.00 87.94 96 SER A O 1
ATOM 711 N N . SER A 1 97 ? 9.378 -0.694 16.672 1.00 85.38 97 SER A N 1
ATOM 712 C CA . SER A 1 97 ? 9.344 -1.259 15.322 1.00 85.38 97 SER A CA 1
ATOM 713 C C . SER A 1 97 ? 10.075 -0.328 14.355 1.00 85.38 97 SER A C 1
ATOM 715 O O . SER A 1 97 ? 10.182 0.875 14.606 1.00 85.38 97 SER A O 1
ATOM 717 N N . ASN A 1 98 ? 10.516 -0.860 13.215 1.00 80.25 98 ASN A N 1
ATOM 718 C CA . ASN A 1 98 ? 11.037 -0.052 12.106 1.00 80.25 98 ASN A CA 1
ATOM 719 C C . ASN A 1 98 ? 9.928 0.721 11.358 1.00 80.25 98 ASN A C 1
ATOM 721 O O . ASN A 1 98 ? 10.227 1.466 10.430 1.00 80.25 98 ASN A O 1
ATOM 725 N N . GLY A 1 99 ? 8.661 0.550 11.757 1.00 86.38 99 GLY A N 1
ATOM 726 C CA . GLY A 1 99 ? 7.508 1.203 11.151 1.00 86.38 99 GLY A CA 1
ATOM 727 C C . GLY A 1 99 ? 7.105 0.652 9.797 1.00 86.38 99 GLY A C 1
ATOM 728 O O . GLY A 1 99 ? 6.379 1.321 9.068 1.00 86.38 99 GLY A O 1
ATOM 729 N N . VAL A 1 100 ? 7.558 -0.543 9.432 1.00 89.88 100 VAL A N 1
ATOM 730 C CA . VAL A 1 100 ? 7.308 -1.098 8.110 1.00 89.88 100 VAL A CA 1
ATOM 731 C C . VAL A 1 100 ? 6.897 -2.559 8.195 1.00 89.88 100 VAL A C 1
ATOM 733 O O . VAL A 1 100 ? 7.607 -3.370 8.774 1.00 89.88 100 VAL A O 1
ATOM 736 N N . VAL A 1 101 ? 5.792 -2.909 7.538 1.00 92.81 101 VAL A N 1
ATOM 737 C CA . VAL A 1 101 ? 5.365 -4.305 7.384 1.00 92.81 101 VAL A CA 1
ATOM 738 C C . VAL A 1 101 ? 5.865 -4.846 6.046 1.00 92.81 101 VAL A C 1
ATOM 740 O O . VAL A 1 101 ? 5.271 -4.554 5.009 1.00 92.81 101 VAL A O 1
ATOM 743 N N . ASN A 1 102 ? 6.957 -5.612 6.041 1.00 91.44 102 ASN A N 1
ATOM 744 C CA . ASN A 1 102 ? 7.521 -6.243 4.839 1.00 91.44 102 ASN A CA 1
ATOM 745 C C . ASN A 1 102 ? 7.354 -7.764 4.810 1.00 91.44 102 ASN A C 1
ATOM 747 O O . ASN A 1 102 ? 7.695 -8.390 3.813 1.00 91.44 102 ASN A O 1
ATOM 751 N N . SER A 1 103 ? 6.872 -8.380 5.881 1.00 91.19 103 SER A N 1
ATOM 752 C CA . SER A 1 103 ? 6.730 -9.830 5.951 1.00 91.19 103 SER A CA 1
ATOM 753 C C . SER A 1 103 ? 5.579 -10.243 6.859 1.00 91.19 103 SER A C 1
ATOM 755 O O . SER A 1 103 ? 5.037 -9.448 7.636 1.00 91.19 103 SER A O 1
ATOM 757 N N . ALA A 1 104 ? 5.242 -11.532 6.806 1.00 91.00 104 ALA A N 1
ATOM 758 C CA . ALA A 1 104 ? 4.329 -12.126 7.771 1.00 91.00 104 ALA A CA 1
ATOM 759 C C . ALA A 1 104 ? 4.860 -12.019 9.211 1.00 91.00 104 ALA A C 1
ATOM 761 O O . ALA A 1 104 ? 4.054 -11.889 10.133 1.00 91.00 104 ALA A O 1
ATOM 762 N N . GLU A 1 105 ? 6.181 -12.085 9.428 1.00 91.00 105 GLU A N 1
ATOM 763 C CA . GLU A 1 105 ? 6.740 -11.949 10.778 1.00 91.00 105 GLU A CA 1
ATOM 764 C C . GLU A 1 105 ? 6.677 -10.509 11.273 1.00 91.00 105 GLU A C 1
ATOM 766 O O . GLU A 1 105 ? 6.281 -10.327 12.417 1.00 91.00 105 GLU A O 1
ATOM 771 N N . ASP A 1 106 ? 6.917 -9.499 10.429 1.00 92.00 106 ASP A N 1
ATOM 772 C CA . ASP A 1 106 ? 6.739 -8.089 10.817 1.00 92.00 106 ASP A CA 1
ATOM 773 C C . ASP A 1 106 ? 5.306 -7.844 11.297 1.00 92.00 106 ASP A C 1
ATOM 775 O O . ASP A 1 106 ? 5.076 -7.300 12.379 1.00 92.00 106 ASP A O 1
ATOM 779 N N . PHE A 1 107 ? 4.321 -8.311 10.522 1.00 93.56 107 PHE A N 1
ATOM 780 C CA . PHE A 1 107 ? 2.915 -8.183 10.893 1.00 93.56 107 PHE A CA 1
ATOM 781 C C . PHE A 1 107 ? 2.609 -8.916 12.207 1.00 93.56 107 PHE A C 1
ATOM 783 O O . PHE A 1 107 ? 1.954 -8.367 13.098 1.00 93.56 107 PHE A O 1
ATOM 790 N N . ARG A 1 108 ? 3.117 -10.148 12.375 1.00 92.50 108 ARG A N 1
ATOM 791 C CA . ARG A 1 108 ? 2.957 -10.909 13.623 1.00 92.50 108 ARG A CA 1
ATOM 792 C C . ARG A 1 108 ? 3.632 -10.214 14.802 1.00 92.50 108 ARG A C 1
ATOM 794 O O . ARG A 1 108 ? 3.028 -10.165 15.871 1.00 92.50 108 ARG A O 1
ATOM 801 N N . ALA A 1 109 ? 4.829 -9.669 14.630 1.00 92.38 109 ALA A N 1
ATOM 802 C CA . ALA A 1 109 ? 5.556 -8.945 15.661 1.00 92.38 109 ALA A CA 1
ATOM 803 C C . ALA A 1 109 ? 4.749 -7.732 16.126 1.00 92.38 109 ALA A C 1
ATOM 805 O O . ALA A 1 109 ? 4.527 -7.588 17.328 1.00 92.38 109 ALA A O 1
ATOM 806 N N . LEU A 1 110 ? 4.201 -6.945 15.192 1.00 93.38 110 LEU A N 1
ATOM 807 C CA . LEU A 1 110 ? 3.310 -5.834 15.532 1.00 93.38 110 LEU A CA 1
ATOM 808 C C . LEU A 1 110 ? 2.055 -6.302 16.276 1.00 93.38 110 LEU A C 1
ATOM 810 O O . LEU A 1 110 ? 1.684 -5.715 17.293 1.00 93.38 110 LEU A O 1
ATOM 814 N N . SER A 1 111 ? 1.442 -7.403 15.833 1.00 93.44 111 SER A N 1
ATOM 815 C CA . SER A 1 111 ? 0.254 -7.962 16.490 1.00 93.44 111 SER A CA 1
ATOM 816 C C . SER A 1 111 ? 0.520 -8.465 17.918 1.00 93.44 111 SER A C 1
ATOM 818 O O . SER A 1 111 ? -0.409 -8.569 18.710 1.00 93.44 111 SER A O 1
ATOM 820 N N . ARG A 1 112 ? 1.776 -8.759 18.289 1.00 93.00 112 ARG A N 1
ATOM 821 C CA . ARG A 1 112 ? 2.156 -9.186 19.651 1.00 93.00 112 ARG A CA 1
ATOM 822 C C . ARG A 1 112 ? 2.411 -8.016 20.609 1.00 93.00 112 ARG A C 1
ATOM 824 O O . ARG A 1 112 ? 2.611 -8.252 21.797 1.00 93.00 112 ARG A O 1
ATOM 831 N N . LEU A 1 113 ? 2.364 -6.766 20.142 1.00 91.69 113 LEU A N 1
ATOM 832 C CA . LEU A 1 113 ? 2.633 -5.574 20.962 1.00 91.69 113 LEU A CA 1
ATOM 833 C C . LEU A 1 113 ? 1.505 -5.208 21.945 1.00 91.69 113 LEU A C 1
ATOM 835 O O . LEU A 1 113 ? 1.606 -4.205 22.651 1.00 91.69 113 LEU A O 1
ATOM 839 N N . GLY A 1 114 ? 0.402 -5.964 21.984 1.00 92.19 114 GLY A N 1
ATOM 840 C CA . GLY A 1 114 ? -0.732 -5.639 22.856 1.00 92.19 114 GLY A CA 1
ATOM 841 C C . GLY A 1 114 ? -1.473 -4.364 22.429 1.00 92.19 114 GLY A C 1
ATOM 842 O O . GLY A 1 114 ? -2.027 -3.654 23.275 1.00 92.19 114 GLY A O 1
ATOM 843 N N . ARG A 1 115 ? -1.437 -4.037 21.132 1.00 95.00 115 ARG A N 1
ATOM 844 C CA . ARG A 1 115 ? -2.168 -2.927 20.503 1.00 95.00 115 ARG A CA 1
ATOM 845 C C . ARG A 1 115 ? -3.234 -3.483 19.566 1.00 95.00 115 ARG A C 1
ATOM 847 O O . ARG A 1 115 ? -3.046 -4.547 18.987 1.00 95.00 115 ARG A O 1
ATOM 854 N N . ASN A 1 116 ? -4.336 -2.756 19.426 1.00 96.50 116 ASN A N 1
ATOM 855 C CA . ASN A 1 116 ? -5.388 -3.061 18.457 1.00 96.50 116 ASN A CA 1
ATOM 856 C C . ASN A 1 116 ? -5.090 -2.416 17.105 1.00 96.50 116 ASN A C 1
ATOM 858 O O . ASN A 1 116 ? -5.344 -3.010 16.067 1.00 96.50 116 ASN A O 1
ATOM 862 N N . VAL A 1 117 ? -4.520 -1.211 17.125 1.00 97.56 117 VAL A N 1
ATOM 863 C CA . VAL A 1 117 ? -4.114 -0.478 15.923 1.00 97.56 117 VAL A CA 1
ATOM 864 C C . VAL A 1 117 ? -2.650 -0.129 16.056 1.00 97.56 117 VAL A C 1
ATOM 866 O O . VAL A 1 117 ? -2.247 0.406 17.091 1.00 97.56 117 VAL A O 1
ATOM 869 N N . VAL A 1 118 ? -1.856 -0.395 15.024 1.00 97.38 118 VAL A N 1
ATOM 870 C CA . VAL A 1 118 ? -0.526 0.204 14.898 1.00 97.38 118 VAL A CA 1
ATOM 871 C C . VAL A 1 118 ? -0.471 1.012 13.613 1.00 97.38 118 VAL A C 1
ATOM 873 O O . VAL A 1 118 ? -0.565 0.466 12.515 1.00 97.38 118 VAL A O 1
ATOM 876 N N . VAL A 1 119 ? -0.293 2.325 13.759 1.00 96.50 119 VAL A N 1
ATOM 877 C CA . VAL A 1 119 ? -0.027 3.196 12.614 1.00 96.50 119 VAL A CA 1
ATOM 878 C C . VAL A 1 119 ? 1.433 3.038 12.215 1.00 96.50 119 VAL A C 1
ATOM 880 O O . VAL A 1 119 ? 2.336 3.379 12.985 1.00 96.50 119 VAL A O 1
ATOM 883 N N . VAL A 1 120 ? 1.653 2.498 11.025 1.00 93.94 120 VAL A N 1
ATOM 884 C CA . VAL A 1 120 ? 2.970 2.239 10.443 1.00 93.94 120 VAL A CA 1
ATOM 885 C C . VAL A 1 120 ? 3.280 3.265 9.361 1.00 93.94 120 VAL A C 1
ATOM 887 O O . VAL A 1 120 ? 2.396 3.952 8.847 1.00 93.94 120 VAL A O 1
ATOM 890 N N . ASP A 1 121 ? 4.551 3.367 8.999 1.00 88.38 121 ASP A N 1
ATOM 891 C CA . ASP A 1 121 ? 4.971 4.200 7.882 1.00 88.38 121 ASP A CA 1
ATOM 892 C C . ASP A 1 121 ? 4.512 3.568 6.570 1.00 88.38 121 ASP A C 1
ATOM 894 O O . ASP A 1 121 ? 4.057 4.282 5.682 1.00 88.38 121 ASP A O 1
ATOM 898 N N . ALA A 1 122 ? 4.616 2.238 6.447 1.00 89.88 122 ALA A N 1
ATOM 899 C CA . ALA A 1 122 ? 4.232 1.521 5.237 1.00 89.88 122 ALA A CA 1
ATOM 900 C C . ALA A 1 122 ? 3.830 0.071 5.468 1.00 89.88 122 ALA A C 1
ATOM 902 O O . ALA A 1 122 ? 4.324 -0.595 6.383 1.00 89.88 122 ALA A O 1
ATOM 903 N N . ILE A 1 123 ? 3.072 -0.443 4.506 1.00 93.19 123 ILE A N 1
ATOM 904 C CA . ILE A 1 123 ? 2.739 -1.852 4.379 1.00 93.19 123 ILE A CA 1
ATOM 905 C C . ILE A 1 123 ? 3.155 -2.282 2.969 1.00 93.19 123 ILE A C 1
ATOM 907 O O . ILE A 1 123 ? 2.607 -1.823 1.976 1.00 93.19 123 ILE A O 1
ATOM 911 N N . ASN A 1 124 ? 4.180 -3.124 2.883 1.00 91.75 124 ASN A N 1
ATOM 912 C CA . ASN A 1 124 ? 4.587 -3.800 1.649 1.00 91.75 124 ASN A CA 1
ATOM 913 C C . ASN A 1 124 ? 4.046 -5.233 1.594 1.00 91.75 124 ASN A C 1
ATOM 915 O O . ASN A 1 124 ? 4.065 -5.847 0.531 1.00 91.75 124 ASN A O 1
ATOM 919 N N . TYR A 1 125 ? 3.628 -5.777 2.740 1.00 92.19 125 TYR A N 1
ATOM 920 C CA . TYR A 1 125 ? 3.151 -7.142 2.881 1.00 92.19 125 TYR A CA 1
ATOM 921 C C . TYR A 1 125 ? 1.782 -7.182 3.558 1.00 92.19 125 TYR A C 1
ATOM 923 O O . TYR A 1 125 ? 1.635 -6.712 4.686 1.00 92.19 125 TYR A O 1
ATOM 931 N N . CYS A 1 126 ? 0.809 -7.808 2.902 1.00 92.56 126 CYS A N 1
ATOM 932 C CA . CYS A 1 126 ? -0.483 -8.148 3.497 1.00 92.56 126 CYS A CA 1
ATOM 933 C C . CYS A 1 126 ? -0.982 -9.488 2.936 1.00 92.56 126 CYS A C 1
ATOM 935 O O . CYS A 1 126 ? -1.811 -9.533 2.039 1.00 92.56 126 CYS A O 1
ATOM 937 N N . GLY A 1 127 ? -0.380 -10.594 3.389 1.00 88.38 127 GLY A N 1
ATOM 938 C CA . GLY A 1 127 ? -0.596 -11.934 2.810 1.00 88.38 127 GLY A CA 1
ATOM 939 C C . GLY A 1 127 ? 0.304 -12.253 1.603 1.00 88.38 127 GLY A C 1
ATOM 940 O O . GLY A 1 127 ? 0.441 -13.412 1.218 1.00 88.38 127 GLY A O 1
ATOM 941 N N . GLY A 1 128 ? 0.988 -11.242 1.069 1.00 89.12 128 GLY A N 1
ATOM 942 C CA . GLY A 1 128 ? 1.991 -11.302 0.005 1.00 89.12 128 GLY A CA 1
ATOM 943 C C . GLY A 1 128 ? 2.534 -9.898 -0.277 1.00 89.12 128 GLY A C 1
ATOM 944 O O . GLY A 1 128 ? 2.054 -8.933 0.324 1.00 89.12 128 GLY A O 1
ATOM 945 N N . TYR A 1 129 ? 3.523 -9.769 -1.168 1.00 91.38 129 TYR A N 1
ATOM 946 C CA . TYR A 1 129 ? 4.009 -8.449 -1.584 1.00 91.38 129 TYR A CA 1
ATOM 947 C C . TYR A 1 129 ? 3.003 -7.740 -2.482 1.00 91.38 129 TYR A C 1
ATOM 949 O O . TYR A 1 129 ? 2.696 -8.237 -3.564 1.00 91.38 129 TYR A O 1
ATOM 957 N N . ILE A 1 130 ? 2.530 -6.566 -2.054 1.00 89.69 130 ILE A N 1
ATOM 958 C CA . ILE A 1 130 ? 1.578 -5.760 -2.826 1.00 89.69 130 ILE A CA 1
ATOM 959 C C . ILE A 1 130 ? 1.947 -4.269 -2.716 1.00 89.69 130 ILE A C 1
ATOM 961 O O . ILE A 1 130 ? 2.131 -3.757 -1.608 1.00 89.69 130 ILE A O 1
ATOM 965 N N . PRO A 1 131 ? 2.098 -3.540 -3.839 1.00 91.31 131 PRO A N 1
ATOM 966 C CA . PRO A 1 131 ? 2.417 -2.116 -3.828 1.00 91.31 131 PRO A CA 1
ATOM 967 C C . PRO A 1 131 ? 1.218 -1.241 -3.475 1.00 91.31 131 PRO A C 1
ATOM 969 O O . PRO A 1 131 ? 0.140 -1.368 -4.050 1.00 91.31 131 PRO A O 1
ATOM 972 N N . GLY A 1 132 ? 1.457 -0.280 -2.578 1.00 90.12 132 GLY A N 1
ATOM 973 C CA . GLY A 1 132 ? 0.499 0.773 -2.245 1.00 90.12 132 GLY A CA 1
ATOM 974 C C . GLY A 1 132 ? -0.554 0.391 -1.204 1.00 90.12 132 GLY A C 1
ATOM 975 O O . GLY A 1 132 ? -1.588 1.045 -1.158 1.00 90.12 132 GLY A O 1
ATOM 976 N N . VAL A 1 133 ? -0.314 -0.639 -0.386 1.00 93.06 133 VAL A N 1
ATOM 977 C CA . VAL A 1 133 ? -1.222 -1.030 0.706 1.00 93.06 133 VAL A CA 1
ATOM 978 C C . VAL A 1 133 ? -1.299 0.086 1.753 1.00 93.06 133 VAL A C 1
ATOM 980 O O . VAL A 1 133 ? -0.270 0.591 2.214 1.00 93.06 133 VAL A O 1
ATOM 983 N N . VAL A 1 134 ? -2.516 0.451 2.156 1.00 94.00 134 VAL A N 1
ATOM 984 C CA . VAL A 1 134 ? -2.777 1.474 3.186 1.00 94.00 134 VAL A CA 1
ATOM 985 C C . VAL A 1 134 ? -3.389 0.894 4.461 1.00 94.00 134 VAL A C 1
ATOM 987 O O . VAL A 1 134 ? -3.313 1.537 5.509 1.00 94.00 134 VAL A O 1
ATOM 990 N N . GLY A 1 135 ? -3.930 -0.325 4.400 1.00 95.81 135 GLY A N 1
ATOM 991 C CA . GLY A 1 135 ? -4.480 -1.051 5.539 1.00 95.81 135 GLY A CA 1
ATOM 992 C C . GLY A 1 135 ? -4.281 -2.562 5.411 1.00 95.81 135 GLY A C 1
ATOM 993 O O . GLY A 1 135 ? -4.232 -3.119 4.310 1.00 95.81 135 GLY A O 1
ATOM 994 N N . CYS A 1 136 ? -4.067 -3.219 6.549 1.00 96.62 136 CYS A N 1
ATOM 995 C CA . CYS A 1 136 ? -3.963 -4.666 6.626 1.00 96.62 136 CYS A CA 1
ATOM 996 C C . CYS A 1 136 ? -4.469 -5.191 7.971 1.00 96.62 136 CYS A C 1
ATOM 998 O O . CYS A 1 136 ? -3.993 -4.782 9.039 1.00 96.62 136 CYS A O 1
ATOM 1000 N N . ALA A 1 137 ? -5.362 -6.172 7.908 1.00 95.38 137 ALA A N 1
ATOM 1001 C CA . ALA A 1 137 ? -5.955 -6.836 9.055 1.00 95.38 137 ALA A CA 1
ATOM 1002 C C . ALA A 1 137 ? -6.144 -8.346 8.787 1.00 95.38 137 ALA A C 1
ATOM 1004 O O . ALA A 1 137 ? -6.375 -8.757 7.651 1.00 95.38 137 ALA A O 1
ATOM 1005 N N . PRO A 1 138 ? -6.055 -9.209 9.816 1.00 92.19 138 PRO A N 1
ATOM 1006 C CA . PRO A 1 138 ? -6.512 -10.590 9.731 1.00 92.19 138 PRO A CA 1
ATOM 1007 C C . PRO A 1 138 ? -8.048 -10.667 9.668 1.00 92.19 138 PRO A C 1
ATOM 1009 O O . PRO A 1 138 ? -8.748 -9.823 10.235 1.00 92.19 138 PRO A O 1
ATOM 1012 N N . VAL A 1 139 ? -8.552 -11.747 9.060 1.00 91.94 139 VAL A N 1
ATOM 1013 C CA . VAL A 1 139 ? -9.985 -12.048 8.922 1.00 91.94 139 VAL A CA 1
ATOM 1014 C C . VAL A 1 139 ? -10.309 -13.423 9.536 1.00 91.94 139 VAL A C 1
ATOM 1016 O O . VAL A 1 139 ? -9.945 -14.449 8.959 1.00 91.94 139 VAL A O 1
ATOM 1019 N N . PRO A 1 140 ? -11.002 -13.510 10.688 1.00 92.75 140 PRO A N 1
ATOM 1020 C CA . PRO A 1 140 ? -11.158 -12.470 11.708 1.00 92.75 140 PRO A CA 1
ATOM 1021 C C . PRO A 1 140 ? -9.871 -12.258 12.530 1.00 92.75 140 PRO A C 1
ATOM 1023 O O . PRO A 1 140 ? -8.931 -13.056 12.473 1.00 92.75 140 PRO A O 1
ATOM 1026 N N . GLY A 1 141 ? -9.869 -11.235 13.386 1.00 91.19 141 GLY A N 1
ATOM 1027 C CA . GLY A 1 141 ? -8.845 -11.017 14.413 1.00 91.19 141 GLY A CA 1
ATOM 1028 C C . GLY A 1 141 ? -9.085 -9.732 15.205 1.00 91.19 141 GLY A C 1
ATOM 1029 O O . GLY A 1 141 ? -10.215 -9.277 15.289 1.00 91.19 141 GLY A O 1
ATOM 1030 N N . SER A 1 142 ? -8.053 -9.171 15.839 1.00 92.75 142 SER A N 1
ATOM 1031 C CA . SER A 1 142 ? -8.199 -8.014 16.752 1.00 92.75 142 SER A CA 1
ATOM 1032 C C . SER A 1 142 ? -7.080 -6.973 16.636 1.00 92.75 142 SER A C 1
ATOM 1034 O O . SER A 1 142 ? -6.843 -6.175 17.551 1.00 92.75 142 SER A O 1
ATOM 1036 N N . PHE A 1 143 ? -6.332 -7.056 15.541 1.00 95.31 143 PHE A N 1
ATOM 1037 C CA . PHE A 1 143 ? -5.189 -6.214 15.238 1.00 95.31 143 PHE A CA 1
ATOM 1038 C C . PHE A 1 143 ? -5.325 -5.684 13.814 1.00 95.31 143 PHE A C 1
ATOM 1040 O O . PHE A 1 143 ? -5.714 -6.433 12.923 1.00 95.31 143 PHE A O 1
ATOM 1047 N N . MET A 1 144 ? -4.938 -4.436 13.590 1.00 97.25 144 MET A N 1
ATOM 1048 C CA . MET A 1 144 ? -4.791 -3.863 12.259 1.00 97.25 144 MET A CA 1
ATOM 1049 C C . MET A 1 144 ? -3.551 -2.971 12.185 1.00 97.25 144 MET A C 1
ATOM 1051 O O . MET A 1 144 ? -3.231 -2.233 13.126 1.00 97.25 144 MET A O 1
ATOM 1055 N N . ALA A 1 145 ? -2.854 -3.045 11.055 1.00 97.19 145 ALA A N 1
ATOM 1056 C CA . ALA A 1 145 ? -1.791 -2.124 10.683 1.00 97.19 145 ALA A CA 1
ATOM 1057 C C . ALA A 1 145 ? -2.327 -1.174 9.611 1.00 97.19 145 ALA A C 1
ATOM 1059 O O . ALA A 1 145 ? -2.944 -1.618 8.647 1.00 97.19 145 ALA A O 1
ATOM 1060 N N . VAL A 1 146 ? -2.095 0.127 9.773 1.00 96.94 146 VAL A N 1
ATOM 1061 C CA . VAL A 1 146 ? -2.628 1.157 8.866 1.00 96.94 146 VAL A CA 1
ATOM 1062 C C . VAL A 1 146 ? -1.592 2.242 8.603 1.00 96.94 146 VAL A C 1
ATOM 1064 O O . VAL A 1 146 ? -0.753 2.532 9.457 1.00 96.94 146 VAL A O 1
ATOM 1067 N N . VAL A 1 147 ? -1.659 2.860 7.430 1.00 93.75 147 VAL A N 1
ATOM 1068 C CA . VAL A 1 147 ? -0.829 4.005 7.034 1.00 93.75 147 VAL A CA 1
ATOM 1069 C C . VAL A 1 147 ? -1.667 5.283 7.117 1.00 93.75 147 VAL A C 1
ATOM 1071 O O . VAL A 1 147 ? -2.878 5.263 6.902 1.00 93.75 147 VAL A O 1
ATOM 1074 N N . ARG A 1 148 ? -1.035 6.420 7.436 1.00 93.44 148 ARG A N 1
ATOM 1075 C CA . ARG A 1 148 ? -1.713 7.727 7.420 1.00 93.44 148 ARG A CA 1
ATOM 1076 C C . ARG A 1 148 ? -2.216 8.057 6.002 1.00 93.44 148 ARG A C 1
ATOM 1078 O O . ARG A 1 148 ? -1.447 7.978 5.047 1.00 93.44 148 ARG A O 1
ATOM 1085 N N . TYR A 1 149 ? -3.475 8.470 5.878 1.00 91.62 149 TYR A N 1
ATOM 1086 C CA . TYR A 1 149 ? -4.166 8.747 4.612 1.00 91.62 149 TYR A CA 1
ATOM 1087 C C . TYR A 1 149 ? -5.123 9.959 4.674 1.00 91.62 149 TYR A C 1
ATOM 1089 O O . TYR A 1 149 ? -6.099 10.055 3.929 1.00 91.62 149 TYR A O 1
ATOM 1097 N N . GLY A 1 150 ? -4.863 10.913 5.571 1.00 90.31 150 GLY A N 1
ATOM 1098 C CA . GLY A 1 150 ? -5.617 12.169 5.630 1.00 90.31 150 GLY A CA 1
ATOM 1099 C C . GLY A 1 150 ? -7.095 11.961 5.978 1.00 90.31 150 GLY A C 1
ATOM 1100 O O . GLY A 1 150 ? -7.415 11.278 6.944 1.00 90.31 150 GLY A O 1
ATOM 1101 N N . SER A 1 151 ? -8.007 12.553 5.204 1.00 92.44 151 SER A N 1
ATOM 1102 C CA . SER A 1 151 ? -9.447 12.570 5.516 1.00 92.44 151 SER A CA 1
ATOM 1103 C C . SER A 1 151 ? -10.175 11.231 5.349 1.00 92.44 151 SER A C 1
ATOM 1105 O O . SER A 1 151 ? -11.335 11.132 5.736 1.00 92.44 151 SER A O 1
ATOM 1107 N N . LEU A 1 152 ? -9.540 10.201 4.779 1.00 94.69 152 LEU A N 1
ATOM 1108 C CA . LEU A 1 152 ? -10.155 8.874 4.615 1.00 94.69 152 LEU A CA 1
ATOM 1109 C C . LEU A 1 152 ? -9.790 7.895 5.739 1.00 94.69 152 LEU A C 1
ATOM 1111 O O . LEU A 1 152 ? -10.223 6.747 5.714 1.00 94.69 152 LEU A O 1
ATOM 1115 N N . GLU A 1 153 ? -9.015 8.317 6.736 1.00 96.44 153 GLU A N 1
ATOM 1116 C CA . GLU A 1 153 ? -8.523 7.425 7.791 1.00 96.44 153 GLU A CA 1
ATOM 1117 C C . GLU A 1 153 ? -9.645 6.775 8.602 1.00 96.44 153 GLU A C 1
ATOM 1119 O O . GLU A 1 153 ? -9.555 5.586 8.889 1.00 96.44 153 GLU A O 1
ATOM 1124 N N . GLY A 1 154 ? -10.729 7.501 8.904 1.00 97.88 154 GLY A N 1
ATOM 1125 C CA . GLY A 1 154 ? -11.886 6.917 9.593 1.00 97.88 154 GLY A CA 1
ATOM 1126 C C . GLY A 1 154 ? -12.513 5.763 8.804 1.00 97.88 154 GLY A C 1
ATOM 1127 O O . GLY A 1 154 ? -12.849 4.726 9.370 1.00 97.88 154 GLY A O 1
ATOM 1128 N N . MET A 1 155 ? -12.588 5.900 7.476 1.00 97.62 155 MET A N 1
ATOM 1129 C CA . MET A 1 155 ? -13.091 4.854 6.582 1.00 97.62 155 MET A CA 1
ATOM 1130 C C . MET A 1 155 ? -12.149 3.654 6.522 1.00 97.62 155 MET A C 1
ATOM 1132 O O . MET A 1 155 ? -12.611 2.524 6.634 1.00 97.62 155 MET A O 1
ATOM 1136 N N . ILE A 1 156 ? -10.837 3.897 6.412 1.00 97.19 156 ILE A N 1
ATOM 1137 C CA . ILE A 1 156 ? -9.819 2.835 6.440 1.00 97.19 156 ILE A CA 1
ATOM 1138 C C . ILE A 1 156 ? -9.926 2.047 7.747 1.00 97.19 156 ILE A C 1
ATOM 1140 O O . ILE A 1 156 ? -10.000 0.826 7.728 1.00 97.19 156 ILE A O 1
ATOM 1144 N N . TRP A 1 157 ? -9.983 2.728 8.892 1.00 98.19 157 TRP A N 1
ATOM 1145 C CA . TRP A 1 157 ? -10.018 2.060 10.193 1.00 98.19 157 TRP A CA 1
ATOM 1146 C C . TRP A 1 157 ? -11.308 1.265 10.391 1.00 98.19 157 TRP A C 1
ATOM 1148 O O . TRP A 1 157 ? -11.259 0.153 10.912 1.00 98.19 157 TRP A O 1
ATOM 1158 N N . ALA A 1 158 ? -12.451 1.799 9.955 1.00 98.12 158 ALA A N 1
ATOM 1159 C CA . ALA A 1 158 ? -13.718 1.076 9.995 1.00 98.12 158 ALA A CA 1
ATOM 1160 C C . ALA A 1 158 ? -13.700 -0.167 9.084 1.00 98.12 158 ALA A C 1
ATOM 1162 O O . ALA A 1 158 ? -14.181 -1.224 9.494 1.00 98.12 158 ALA A O 1
ATOM 1163 N N . HIS A 1 159 ? -13.098 -0.069 7.894 1.00 97.94 159 HIS A N 1
ATOM 1164 C CA . HIS A 1 159 ? -12.928 -1.192 6.970 1.00 97.94 159 HIS A CA 1
ATOM 1165 C C . HIS A 1 159 ? -12.044 -2.299 7.563 1.00 97.94 159 HIS A C 1
ATOM 1167 O O . HIS A 1 159 ? -12.462 -3.454 7.654 1.00 97.94 159 HIS A O 1
ATOM 1173 N N . GLU A 1 160 ? -10.845 -1.955 8.042 1.00 97.25 160 GLU A N 1
ATOM 1174 C CA . GLU A 1 160 ? -9.929 -2.925 8.658 1.00 97.25 160 GLU A CA 1
ATOM 1175 C C . GLU A 1 160 ? -10.521 -3.542 9.940 1.00 97.25 160 GLU A C 1
ATOM 1177 O O . GLU A 1 160 ? -10.311 -4.720 10.246 1.00 97.25 160 GLU A O 1
ATOM 1182 N N . PHE A 1 161 ? -11.339 -2.786 10.680 1.00 97.50 161 PHE A N 1
ATOM 1183 C CA . PHE A 1 161 ? -12.103 -3.342 11.793 1.00 97.50 161 PHE A CA 1
ATOM 1184 C C . PHE A 1 161 ? -13.207 -4.308 11.326 1.00 97.50 161 PHE A C 1
ATOM 1186 O O . PHE A 1 161 ? -13.468 -5.314 11.990 1.00 97.50 161 PHE A O 1
ATOM 1193 N N . GLY A 1 162 ? -13.822 -4.071 10.166 1.00 97.12 162 GLY A N 1
ATOM 1194 C CA . GLY A 1 162 ? -14.735 -5.023 9.532 1.00 97.12 162 GLY A CA 1
ATOM 1195 C C . GLY A 1 162 ? -14.062 -6.372 9.257 1.00 97.12 162 GLY A C 1
ATOM 1196 O O . GLY A 1 162 ? -14.608 -7.420 9.613 1.00 97.12 162 GLY A O 1
ATOM 1197 N N . HIS A 1 163 ? -12.824 -6.360 8.755 1.00 95.75 163 HIS A N 1
ATOM 1198 C CA . HIS A 1 163 ? -11.996 -7.565 8.636 1.00 95.75 163 HIS A CA 1
ATOM 1199 C C . HIS A 1 163 ? -11.766 -8.255 9.983 1.00 95.75 163 HIS A C 1
ATOM 1201 O O . HIS A 1 163 ? -11.969 -9.465 10.096 1.00 95.75 163 HIS A O 1
ATOM 1207 N N . ASN A 1 164 ? -11.449 -7.504 11.042 1.00 95.12 164 ASN A N 1
ATOM 1208 C CA . ASN A 1 164 ? -11.355 -8.049 12.402 1.00 95.12 164 ASN A CA 1
ATOM 1209 C C . ASN A 1 164 ? -12.664 -8.722 12.868 1.00 95.12 164 ASN A C 1
ATOM 1211 O O . ASN A 1 164 ? -12.619 -9.766 13.526 1.00 95.12 164 ASN A O 1
ATOM 1215 N N . CYS A 1 165 ? -13.825 -8.211 12.448 1.00 94.69 165 CYS A N 1
ATOM 1216 C CA . CYS A 1 165 ? -15.139 -8.823 12.685 1.00 94.69 165 CYS A CA 1
ATOM 1217 C C . CYS A 1 165 ? -15.416 -10.071 11.818 1.00 94.69 165 CYS A C 1
ATOM 1219 O O . CYS A 1 165 ? -16.447 -10.730 11.986 1.00 94.69 165 CYS A O 1
ATOM 1221 N N . GLY A 1 166 ? -14.500 -10.438 10.919 1.00 93.19 166 GLY A N 1
ATOM 1222 C CA . GLY A 1 166 ? -14.619 -11.586 10.023 1.00 93.19 166 GLY A CA 1
ATOM 1223 C C . GLY A 1 166 ? -15.404 -11.296 8.747 1.00 93.19 166 GLY A C 1
ATOM 1224 O O . GLY A 1 166 ? -15.958 -12.232 8.172 1.00 93.19 166 GLY A O 1
ATOM 1225 N N . LEU A 1 167 ? -15.501 -10.028 8.341 1.00 94.00 167 LEU A N 1
ATOM 1226 C CA . LEU A 1 167 ? -16.076 -9.639 7.056 1.00 94.00 167 LEU A CA 1
ATOM 1227 C C . LEU A 1 167 ? -15.020 -9.741 5.951 1.00 94.00 167 LEU A C 1
ATOM 1229 O O . LEU A 1 167 ? -13.890 -9.280 6.119 1.00 94.00 167 LEU A O 1
ATOM 1233 N N . ASN A 1 168 ? -15.413 -10.322 4.820 1.00 94.00 168 ASN A N 1
ATOM 1234 C CA . ASN A 1 168 ? -14.681 -10.211 3.562 1.00 94.00 168 ASN A CA 1
ATOM 1235 C C . ASN A 1 168 ? -15.079 -8.926 2.830 1.00 94.00 168 ASN A C 1
ATOM 1237 O O . ASN A 1 168 ? -15.966 -8.189 3.272 1.00 94.00 168 ASN A O 1
ATOM 1241 N N . HIS A 1 169 ? -14.431 -8.676 1.694 1.00 94.06 169 HIS A N 1
ATOM 1242 C CA . HIS A 1 169 ? -14.851 -7.613 0.796 1.00 94.06 169 HIS A CA 1
ATOM 1243 C C . HIS A 1 169 ? -16.231 -7.872 0.198 1.00 94.06 169 HIS A C 1
ATOM 1245 O O . HIS A 1 169 ? -16.659 -9.012 0.031 1.00 94.06 169 HIS A O 1
ATOM 1251 N N . ARG A 1 170 ? -16.928 -6.786 -0.139 1.00 94.00 170 ARG A N 1
ATOM 1252 C CA . ARG A 1 170 ? -18.224 -6.815 -0.813 1.00 94.00 170 ARG A CA 1
ATOM 1253 C C . ARG A 1 170 ? -18.170 -5.986 -2.088 1.00 94.00 170 ARG A C 1
ATOM 1255 O O . ARG A 1 170 ? -17.937 -4.779 -2.032 1.00 94.00 170 ARG A O 1
ATOM 1262 N N . ASP A 1 171 ? -18.468 -6.624 -3.216 1.00 91.25 171 ASP A N 1
ATOM 1263 C CA . ASP A 1 171 ? -18.548 -5.981 -4.532 1.00 91.25 171 ASP A CA 1
ATOM 1264 C C . ASP A 1 171 ? -19.857 -5.186 -4.683 1.00 91.25 171 ASP A C 1
ATOM 1266 O O . ASP A 1 171 ? -20.832 -5.604 -5.306 1.00 91.25 171 ASP A O 1
ATOM 1270 N N . HIS A 1 172 ? -19.922 -4.048 -3.998 1.00 92.44 172 HIS A N 1
ATOM 1271 C CA . HIS A 1 172 ? -20.991 -3.070 -4.144 1.00 92.44 172 HIS A CA 1
ATOM 1272 C C . HIS A 1 172 ? -20.400 -1.668 -4.018 1.00 92.44 172 HIS A C 1
ATOM 1274 O O . HIS A 1 172 ? -19.698 -1.371 -3.053 1.00 92.44 172 HIS A O 1
ATOM 1280 N N . SER A 1 173 ? -20.734 -0.781 -4.954 1.00 91.62 173 SER A N 1
ATOM 1281 C CA . SER A 1 173 ? -20.080 0.526 -5.158 1.00 91.62 173 SER A CA 1
ATOM 1282 C C . SER A 1 173 ? -20.190 1.526 -4.000 1.00 91.62 173 SER A C 1
ATOM 1284 O O . SER A 1 173 ? -19.562 2.580 -4.023 1.00 91.62 173 SER A O 1
ATOM 1286 N N . THR A 1 174 ? -21.003 1.227 -2.989 1.00 94.94 174 THR A N 1
ATOM 1287 C CA . THR A 1 174 ? -21.143 2.034 -1.765 1.00 94.94 174 THR A CA 1
ATOM 1288 C C . THR A 1 174 ? -20.794 1.267 -0.493 1.00 94.94 174 THR A C 1
ATOM 1290 O O . THR A 1 174 ? -20.920 1.824 0.596 1.00 94.94 174 THR A O 1
ATOM 1293 N N . ALA A 1 175 ? -20.390 -0.003 -0.591 1.00 96.44 175 ALA A N 1
ATOM 1294 C CA . ALA A 1 175 ? -20.081 -0.818 0.578 1.00 96.44 175 ALA A CA 1
ATOM 1295 C C . ALA A 1 175 ? -18.905 -0.243 1.361 1.00 96.44 175 ALA A C 1
ATOM 1297 O O . ALA A 1 175 ? -17.884 0.092 0.767 1.00 96.44 175 ALA A O 1
ATOM 1298 N N . LEU A 1 176 ? -19.004 -0.215 2.692 1.00 97.19 176 LEU A N 1
ATOM 1299 C CA . LEU A 1 176 ? -17.833 0.030 3.535 1.00 97.19 176 LEU A CA 1
ATOM 1300 C C . LEU A 1 176 ? -16.751 -1.032 3.292 1.00 97.19 176 LEU A C 1
ATOM 1302 O O . LEU A 1 176 ? -15.573 -0.700 3.201 1.00 97.19 176 LEU A O 1
ATOM 1306 N N . MET A 1 177 ? -17.156 -2.297 3.132 1.00 97.12 177 MET A N 1
ATOM 1307 C CA . MET A 1 177 ? -16.255 -3.415 2.832 1.00 97.12 177 MET A CA 1
ATOM 1308 C C . MET A 1 177 ? -15.881 -3.512 1.343 1.00 97.12 177 MET A C 1
ATOM 1310 O O . MET A 1 177 ? -15.448 -4.565 0.890 1.00 97.12 177 MET A O 1
ATOM 1314 N N . HIS A 1 178 ? -16.042 -2.455 0.547 1.00 95.19 178 HIS A N 1
ATOM 1315 C CA . HIS A 1 178 ? -15.561 -2.461 -0.833 1.00 95.19 178 HIS A CA 1
ATOM 1316 C C . HIS A 1 178 ? -14.015 -2.479 -0.858 1.00 95.19 178 HIS A C 1
ATOM 1318 O O . HIS A 1 178 ? -13.394 -1.784 -0.050 1.00 95.19 178 HIS A O 1
ATOM 1324 N N . PRO A 1 179 ? -13.358 -3.228 -1.766 1.00 91.81 179 PRO A N 1
ATOM 1325 C CA . PRO A 1 179 ? -11.889 -3.322 -1.806 1.00 91.81 179 PRO A CA 1
ATOM 1326 C C . PRO A 1 179 ? -11.191 -2.008 -2.200 1.00 91.81 179 PRO A C 1
ATOM 1328 O O . PRO A 1 179 ? -9.979 -1.834 -2.033 1.00 91.81 179 PRO A O 1
ATOM 1331 N N . GLN A 1 180 ? -11.961 -1.060 -2.731 1.00 92.19 180 GLN A N 1
ATOM 1332 C CA . GLN A 1 180 ? -11.537 0.313 -2.982 1.00 92.19 180 GLN A CA 1
ATOM 1333 C C . GLN A 1 180 ? -12.310 1.244 -2.060 1.00 92.19 180 GLN A C 1
ATOM 1335 O O . GLN A 1 180 ? -13.502 1.040 -1.846 1.00 92.19 180 GLN A O 1
ATOM 1340 N N . ILE A 1 181 ? -11.665 2.310 -1.598 1.00 89.69 181 ILE A N 1
ATOM 1341 C CA . ILE A 1 181 ? -12.304 3.335 -0.773 1.00 89.69 181 ILE A CA 1
ATOM 1342 C C . ILE A 1 181 ? -12.348 4.686 -1.472 1.00 89.69 181 ILE A C 1
ATOM 1344 O O . ILE A 1 181 ? -11.615 4.987 -2.411 1.00 89.69 181 ILE A O 1
ATOM 1348 N N . GLY A 1 182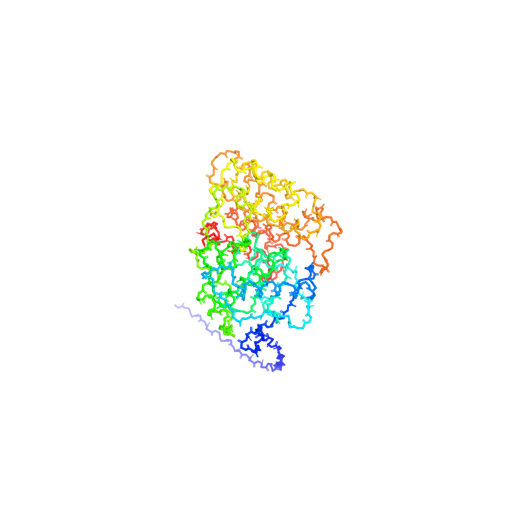 ? -13.290 5.492 -1.012 1.00 88.69 182 GLY A N 1
ATOM 1349 C CA . GLY A 1 182 ? -13.721 6.738 -1.622 1.00 88.69 182 GLY A CA 1
ATOM 1350 C C . GLY A 1 182 ? -14.922 7.250 -0.842 1.00 88.69 182 GLY A C 1
ATOM 1351 O O . GLY A 1 182 ? -15.535 6.499 -0.091 1.00 88.69 182 GLY A O 1
ATOM 1352 N N . SER A 1 183 ? -15.276 8.521 -0.998 1.00 89.50 183 SER A N 1
ATOM 1353 C CA . SER A 1 183 ? -16.277 9.179 -0.144 1.00 89.50 183 SER A CA 1
ATOM 1354 C C . SER A 1 183 ? -17.666 8.516 -0.127 1.00 89.50 183 SER A C 1
ATOM 1356 O O . SER A 1 183 ? -18.417 8.752 0.819 1.00 89.50 183 SER A O 1
ATOM 1358 N N . ALA A 1 184 ? -17.994 7.686 -1.124 1.00 91.81 184 ALA A N 1
ATOM 1359 C CA . ALA A 1 184 ? -19.253 6.945 -1.232 1.00 91.81 184 ALA A CA 1
ATOM 1360 C C . ALA A 1 184 ? -19.274 5.580 -0.505 1.00 91.81 184 ALA A C 1
ATOM 1362 O O . ALA A 1 184 ? -20.353 5.029 -0.297 1.00 91.81 184 ALA A O 1
ATOM 1363 N N . HIS A 1 185 ? -18.121 5.032 -0.107 1.00 95.00 185 HIS A N 1
ATOM 1364 C CA . HIS A 1 185 ? -17.987 3.687 0.473 1.00 95.00 185 HIS A CA 1
ATOM 1365 C C . HIS A 1 185 ? -18.272 3.684 1.982 1.00 95.00 185 HIS A C 1
ATOM 1367 O O . HIS A 1 185 ? -17.371 3.540 2.807 1.00 95.00 185 HIS A O 1
ATOM 1373 N N . LYS A 1 186 ? -19.528 3.939 2.353 1.00 96.75 186 LYS A N 1
ATOM 1374 C CA . LYS A 1 186 ? -19.949 4.124 3.754 1.00 96.75 186 LYS A CA 1
ATOM 1375 C C . LYS A 1 186 ? -21.102 3.226 4.187 1.00 96.75 186 LYS A C 1
ATOM 1377 O O . LYS A 1 186 ? -21.441 3.228 5.361 1.00 96.75 186 LYS A O 1
ATOM 1382 N N . SER A 1 187 ? -21.707 2.485 3.264 1.00 97.12 187 SER A N 1
ATOM 1383 C CA . SER A 1 187 ? -22.932 1.742 3.541 1.00 97.12 187 SER A CA 1
ATOM 1384 C C . SER A 1 187 ? -22.656 0.346 4.074 1.00 97.12 187 SER A C 1
ATOM 1386 O O . SER A 1 187 ? -21.796 -0.372 3.550 1.00 97.12 187 SER A O 1
ATOM 1388 N N . LEU A 1 188 ? -23.457 -0.064 5.048 1.00 98.06 188 LEU A N 1
ATOM 1389 C CA . LEU A 1 188 ? -23.531 -1.413 5.576 1.00 98.06 188 LEU A CA 1
ATOM 1390 C C . LEU A 1 188 ? -24.776 -2.124 5.043 1.00 98.06 188 LEU A C 1
ATOM 1392 O O . LEU A 1 188 ? -25.847 -1.538 4.903 1.00 98.06 188 LEU A O 1
ATOM 1396 N N . ASN A 1 189 ? -24.661 -3.424 4.805 1.00 97.25 189 ASN A N 1
ATOM 1397 C CA . ASN A 1 189 ? -25.821 -4.303 4.740 1.00 97.25 189 ASN A CA 1
ATOM 1398 C C . ASN A 1 189 ? -26.139 -4.889 6.132 1.00 97.25 189 ASN A C 1
ATOM 1400 O O . ASN A 1 189 ? -25.385 -4.736 7.096 1.00 97.25 189 ASN A O 1
ATOM 1404 N N . GLN A 1 190 ? -27.257 -5.609 6.229 1.00 97.25 190 GLN A N 1
ATOM 1405 C CA . GLN A 1 190 ? -27.673 -6.302 7.452 1.00 97.25 190 GLN A CA 1
ATOM 1406 C C . GLN A 1 190 ? -26.566 -7.212 8.024 1.00 97.25 190 GLN A C 1
ATOM 1408 O O . GLN A 1 190 ? -26.339 -7.209 9.231 1.00 97.25 190 GLN A O 1
ATOM 1413 N N . HIS A 1 191 ? -25.875 -7.981 7.172 1.00 97.12 191 HIS A N 1
ATOM 1414 C CA . HIS A 1 191 ? -24.831 -8.918 7.598 1.00 97.12 191 HIS A CA 1
ATOM 1415 C C . HIS A 1 191 ? -23.622 -8.198 8.209 1.00 97.12 191 HIS A C 1
ATOM 1417 O O . HIS A 1 191 ? -23.119 -8.609 9.253 1.00 97.12 191 HIS A O 1
ATOM 1423 N N . GLU A 1 192 ? -23.171 -7.114 7.582 1.00 97.38 192 GLU A N 1
ATOM 1424 C CA . GLU A 1 192 ? -22.077 -6.276 8.070 1.00 97.38 192 GLU A CA 1
ATOM 1425 C C . GLU A 1 192 ? -22.439 -5.649 9.415 1.00 97.38 192 GLU A C 1
ATOM 1427 O O . GLU A 1 192 ? -21.659 -5.761 10.362 1.00 97.38 192 GLU A O 1
ATOM 1432 N N . ARG A 1 193 ? -23.650 -5.091 9.545 1.00 97.50 193 ARG A N 1
ATOM 1433 C CA . ARG A 1 193 ? -24.156 -4.584 10.828 1.00 97.50 193 ARG A CA 1
ATOM 1434 C C . ARG A 1 193 ? -24.111 -5.657 11.918 1.00 97.50 193 ARG A C 1
ATOM 1436 O O . ARG A 1 193 ? -23.542 -5.421 12.982 1.00 97.50 193 ARG A O 1
ATOM 1443 N N . ASP A 1 194 ? -24.654 -6.843 11.641 1.00 96.50 194 ASP A N 1
ATOM 1444 C CA . ASP A 1 194 ? -24.665 -7.961 12.592 1.00 96.50 194 ASP A CA 1
ATOM 1445 C C . ASP A 1 194 ? -23.247 -8.341 13.039 1.00 96.50 194 ASP A C 1
ATOM 1447 O O . ASP A 1 194 ? -23.022 -8.643 14.213 1.00 96.50 194 ASP A O 1
ATOM 1451 N N . LYS A 1 195 ? -22.268 -8.304 12.129 1.00 95.88 195 LYS A N 1
ATOM 1452 C CA . LYS A 1 195 ? -20.860 -8.579 12.444 1.00 95.88 195 LYS A CA 1
ATOM 1453 C C . LYS A 1 195 ? -20.217 -7.489 13.294 1.00 95.88 195 LYS A C 1
ATOM 1455 O O . LYS A 1 195 ? -19.528 -7.829 14.254 1.00 95.88 195 LYS A O 1
ATOM 1460 N N . PHE A 1 196 ? -20.476 -6.216 13.006 1.00 96.19 196 PHE A N 1
ATOM 1461 C CA . PHE A 1 196 ? -20.003 -5.099 13.827 1.00 96.19 196 PHE A CA 1
ATOM 1462 C C . PHE A 1 196 ? -20.585 -5.134 15.249 1.00 96.19 196 PHE A C 1
ATOM 1464 O O . PHE A 1 196 ? -19.887 -4.820 16.217 1.00 96.19 196 PHE A O 1
ATOM 1471 N N . GLU A 1 197 ? -21.839 -5.558 15.412 1.00 94.94 197 GLU A N 1
ATOM 1472 C CA . GLU A 1 197 ? -22.500 -5.665 16.720 1.00 94.94 197 GLU A CA 1
ATOM 1473 C C . GLU A 1 197 ? -22.124 -6.950 17.485 1.00 94.94 197 GLU A C 1
ATOM 1475 O O . GLU A 1 197 ? -22.165 -6.979 18.723 1.00 94.94 197 GLU A O 1
ATOM 1480 N N . GLN A 1 198 ? -21.652 -7.997 16.801 1.00 90.94 198 GLN A N 1
ATOM 1481 C CA . GLN A 1 198 ? -21.125 -9.222 17.419 1.00 90.94 198 GLN A CA 1
ATOM 1482 C C . GLN A 1 198 ? -19.797 -8.987 18.140 1.00 90.94 198 GLN A C 1
ATOM 1484 O O . GLN A 1 198 ? -18.994 -8.135 17.779 1.00 90.94 198 GLN A O 1
ATOM 1489 N N . LYS A 1 199 ? -19.547 -9.694 19.252 1.00 74.94 199 LYS A N 1
ATOM 1490 C CA . LYS A 1 199 ? -18.257 -9.588 19.959 1.00 74.94 199 LYS A CA 1
ATOM 1491 C C . LYS A 1 199 ? -17.160 -10.110 19.034 1.00 74.94 199 LYS A C 1
ATOM 1493 O O . LYS A 1 199 ? -17.209 -11.276 18.657 1.00 74.94 199 LYS A O 1
ATOM 1498 N N . VAL A 1 200 ? -16.184 -9.254 18.717 1.00 72.31 200 VAL A N 1
ATOM 1499 C CA . VAL A 1 200 ? -14.976 -9.649 17.983 1.00 72.31 200 VAL A CA 1
ATOM 1500 C C . VAL A 1 200 ? -14.403 -10.881 18.669 1.00 72.31 200 VAL A C 1
ATOM 1502 O O . VAL A 1 200 ? -14.135 -10.865 19.876 1.00 72.31 200 VAL A O 1
ATOM 1505 N N . ALA A 1 201 ? -14.311 -11.977 17.920 1.00 62.81 201 ALA A N 1
ATOM 1506 C CA . ALA A 1 201 ? -13.880 -13.244 18.472 1.00 62.81 201 ALA A CA 1
ATOM 1507 C C . ALA A 1 201 ? -12.468 -13.070 19.041 1.00 62.81 201 ALA A C 1
ATOM 1509 O O . ALA A 1 201 ? -11.527 -12.784 18.310 1.00 62.81 201 ALA A O 1
ATOM 1510 N N . SER A 1 202 ? -12.292 -13.314 20.340 1.00 60.19 202 SER A N 1
ATOM 1511 C CA . SER A 1 202 ? -10.973 -13.386 20.985 1.00 60.19 202 SER A CA 1
ATOM 1512 C C . SER A 1 202 ? -10.200 -14.656 20.592 1.00 60.19 202 SER A C 1
ATOM 1514 O O . SER A 1 202 ? -9.343 -15.128 21.338 1.00 60.19 202 SER A O 1
ATOM 1516 N N . GLY A 1 203 ? -10.559 -15.270 19.462 1.00 55.03 203 GLY A N 1
ATOM 1517 C CA . GLY A 1 203 ? -9.952 -16.492 18.965 1.00 55.03 203 GLY A CA 1
ATOM 1518 C C . GLY A 1 203 ? -8.512 -16.243 18.535 1.00 55.03 203 GLY A C 1
ATOM 1519 O O . GLY A 1 203 ? -8.150 -15.139 18.137 1.00 55.03 203 GLY A O 1
ATOM 1520 N N . ARG A 1 204 ? -7.682 -17.292 18.608 1.00 57.75 204 ARG A N 1
ATOM 1521 C CA . ARG A 1 204 ? -6.333 -17.291 18.030 1.00 57.75 204 ARG A CA 1
ATOM 1522 C C . ARG A 1 204 ? -6.405 -16.724 16.612 1.00 57.75 204 ARG A C 1
ATOM 1524 O O . ARG A 1 204 ? -7.061 -17.325 15.763 1.00 57.75 204 ARG A O 1
ATOM 1531 N N . SER A 1 205 ? -5.731 -15.593 16.397 1.00 54.69 205 SER A N 1
ATOM 1532 C CA . SER A 1 205 ? -5.563 -14.983 15.080 1.00 54.69 205 SER A CA 1
ATOM 1533 C C . SER A 1 205 ? -5.123 -16.073 14.106 1.00 54.69 205 SER A C 1
ATOM 1535 O O . SER A 1 205 ? -4.076 -16.702 14.311 1.00 54.69 205 SER A O 1
ATOM 1537 N N . ARG A 1 206 ? -5.947 -16.370 13.096 1.00 56.62 206 ARG A N 1
ATOM 1538 C CA . ARG A 1 206 ? -5.476 -17.174 11.964 1.00 56.62 206 ARG A CA 1
ATOM 1539 C C . ARG A 1 206 ? -4.383 -16.351 11.274 1.00 56.62 206 ARG A C 1
ATOM 1541 O O . ARG A 1 206 ? -4.365 -15.126 11.402 1.00 56.62 206 ARG A O 1
ATOM 1548 N N . SER A 1 207 ? -3.427 -17.003 10.604 1.00 57.28 207 SER A N 1
ATOM 1549 C CA . SER A 1 207 ? -2.473 -16.271 9.751 1.00 57.28 207 SER A CA 1
ATOM 1550 C C . SER A 1 207 ? -3.247 -15.278 8.890 1.00 57.28 207 SER A C 1
ATOM 1552 O O . SER A 1 207 ? -4.363 -15.625 8.521 1.00 57.28 207 SER A O 1
ATOM 1554 N N . VAL A 1 208 ? -2.683 -14.104 8.576 1.00 58.16 208 VAL A N 1
ATOM 1555 C CA . VAL A 1 208 ? -3.275 -13.153 7.617 1.00 58.16 208 VAL A CA 1
ATOM 1556 C C . VAL A 1 208 ? -3.627 -13.943 6.358 1.00 58.16 208 VAL A C 1
ATOM 1558 O O . VAL A 1 208 ? -2.749 -14.294 5.573 1.00 58.16 208 VAL A O 1
ATOM 1561 N N . GLN A 1 209 ? -4.885 -14.371 6.258 1.00 53.41 209 GLN A N 1
ATOM 1562 C CA . GLN A 1 209 ? -5.381 -15.088 5.105 1.00 53.41 209 GLN A CA 1
ATOM 1563 C C . GLN A 1 209 ? -5.652 -13.978 4.115 1.00 53.41 209 GLN A C 1
ATOM 1565 O O . GLN A 1 209 ? -6.459 -13.093 4.392 1.00 53.41 209 GLN A O 1
ATOM 1570 N N . SER A 1 210 ? -4.927 -14.003 2.999 1.00 52.72 210 SER A N 1
ATOM 1571 C CA . SER A 1 210 ? -5.331 -13.247 1.823 1.00 52.72 210 SER A CA 1
ATOM 1572 C C . SER A 1 210 ? -6.804 -13.588 1.591 1.00 52.72 210 SER A C 1
ATOM 1574 O O . SER A 1 210 ? -7.127 -14.776 1.497 1.00 52.72 210 SER A O 1
ATOM 1576 N N . ALA A 1 211 ? -7.695 -12.590 1.611 1.00 49.53 211 ALA A N 1
ATOM 1577 C CA .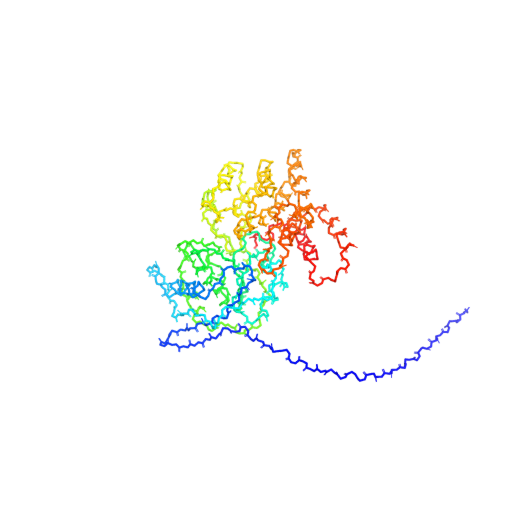 ALA A 1 211 ? -9.117 -12.787 1.319 1.00 49.53 211 ALA A CA 1
ATOM 1578 C C . ALA A 1 211 ? -9.257 -13.630 0.039 1.00 49.53 211 ALA A C 1
ATOM 1580 O O . ALA A 1 211 ? -8.399 -13.534 -0.838 1.00 49.53 211 ALA A O 1
ATOM 1581 N N . SER A 1 212 ? -10.260 -14.501 -0.078 1.00 48.00 212 SER A N 1
ATOM 1582 C CA . SER A 1 212 ? -10.358 -15.385 -1.248 1.00 48.00 212 SER A CA 1
ATOM 1583 C C . SER A 1 212 ? -10.309 -14.603 -2.560 1.00 48.00 212 SER A C 1
ATOM 1585 O O . SER A 1 212 ? -10.865 -13.513 -2.675 1.00 48.00 212 SER A O 1
ATOM 1587 N N . GLU A 1 213 ? -9.623 -15.197 -3.528 1.00 52.69 213 GLU A N 1
ATOM 1588 C CA . GLU A 1 213 ? -9.097 -14.549 -4.727 1.00 52.69 213 GLU A CA 1
ATOM 1589 C C . GLU A 1 213 ? -10.160 -13.920 -5.648 1.00 52.69 213 GLU A C 1
ATOM 1591 O O . GLU A 1 213 ? -9.878 -13.008 -6.415 1.00 52.69 213 GLU A O 1
ATOM 1596 N N . SER A 1 214 ? -11.424 -14.336 -5.526 1.00 47.97 214 SER A N 1
ATOM 1597 C CA . SER A 1 214 ? -12.525 -13.848 -6.363 1.00 47.97 214 SER A CA 1
ATOM 1598 C C . SER A 1 214 ? -13.266 -12.613 -5.832 1.00 47.97 214 SER A C 1
ATOM 1600 O O . SER A 1 214 ? -14.175 -12.143 -6.507 1.00 47.97 214 SER A O 1
ATOM 1602 N N . GLU A 1 215 ? -12.957 -12.113 -4.629 1.00 54.91 215 GLU A N 1
ATOM 1603 C CA . GLU A 1 215 ? -13.722 -11.022 -3.981 1.00 54.91 215 GLU A CA 1
ATOM 1604 C C . GLU A 1 215 ? -12.964 -9.680 -3.911 1.00 54.91 215 GLU A C 1
ATOM 1606 O O . GLU A 1 215 ? -13.535 -8.681 -3.473 1.00 54.91 215 GLU A O 1
ATOM 1611 N N . ARG A 1 216 ? -11.690 -9.628 -4.332 1.00 59.19 216 ARG A N 1
ATOM 1612 C CA . ARG A 1 216 ? -10.807 -8.464 -4.100 1.00 59.19 216 ARG A CA 1
ATOM 1613 C C . ARG A 1 216 ? -10.917 -7.340 -5.128 1.00 59.19 216 ARG A C 1
ATOM 1615 O O . ARG A 1 216 ? -10.527 -6.214 -4.839 1.00 59.19 216 ARG A O 1
ATOM 1622 N N . ASP A 1 217 ? -11.480 -7.604 -6.297 1.00 65.38 217 ASP A N 1
ATOM 1623 C CA . ASP A 1 217 ? -11.244 -6.760 -7.465 1.00 65.38 217 ASP A CA 1
ATOM 1624 C C . ASP A 1 217 ? -12.569 -6.234 -8.024 1.00 65.38 217 ASP A C 1
ATOM 1626 O O . ASP A 1 217 ? -13.047 -6.648 -9.078 1.00 65.38 217 ASP A O 1
ATOM 1630 N N . GLY A 1 218 ? -13.204 -5.316 -7.281 1.00 75.00 218 GLY A N 1
ATOM 1631 C CA . GLY A 1 218 ? -14.358 -4.567 -7.794 1.00 75.00 218 GLY A CA 1
ATOM 1632 C C . GLY A 1 218 ? -14.031 -3.966 -9.166 1.00 75.00 218 GLY A C 1
ATOM 1633 O O . GLY A 1 218 ? -12.885 -3.580 -9.393 1.00 75.00 218 GLY A O 1
ATOM 1634 N N . ALA A 1 219 ? -15.016 -3.879 -10.066 1.00 83.62 219 ALA A N 1
ATOM 1635 C CA . ALA A 1 219 ? -14.822 -3.714 -11.516 1.00 83.62 219 ALA A CA 1
ATOM 1636 C C . ALA A 1 219 ? -13.601 -2.854 -11.940 1.00 83.62 219 ALA A C 1
ATOM 1638 O O . ALA A 1 219 ? -13.448 -1.725 -11.442 1.00 83.62 219 ALA A O 1
ATOM 1639 N N . PRO A 1 220 ? -12.770 -3.321 -12.901 1.00 87.00 220 PRO A N 1
ATOM 1640 C CA . PRO A 1 220 ? -11.626 -2.564 -13.395 1.00 87.00 220 PRO A CA 1
ATOM 1641 C C . PRO A 1 220 ? -12.013 -1.136 -13.809 1.00 87.00 220 PRO A C 1
ATOM 1643 O O . PRO A 1 220 ? -13.105 -0.919 -14.342 1.00 87.00 220 PRO A O 1
ATOM 1646 N N . PRO A 1 221 ? -11.143 -0.142 -13.570 1.00 90.56 221 PRO A N 1
ATOM 1647 C CA . PRO A 1 221 ? -11.426 1.240 -13.932 1.00 90.56 221 PRO A CA 1
ATOM 1648 C C . PRO A 1 221 ? -11.564 1.386 -15.451 1.00 90.56 221 PRO A C 1
ATOM 1650 O O . PRO A 1 221 ? -10.756 0.865 -16.220 1.00 90.56 221 PRO A O 1
ATOM 1653 N N . SER A 1 222 ? -12.558 2.156 -15.885 1.00 89.25 222 SER A N 1
ATOM 1654 C CA . SER A 1 222 ? -12.827 2.422 -17.303 1.00 89.25 222 SER A CA 1
ATOM 1655 C C . SER A 1 222 ? -11.840 3.414 -17.929 1.00 89.25 222 SER A C 1
ATOM 1657 O O . SER A 1 222 ? -11.721 3.499 -19.151 1.00 89.25 222 SER A O 1
ATOM 1659 N N . SER A 1 223 ? -11.124 4.182 -17.099 1.00 93.94 223 SER A N 1
ATOM 1660 C CA . SER A 1 223 ? -10.159 5.194 -17.533 1.00 93.94 223 SER A CA 1
ATOM 1661 C C . SER A 1 223 ? -8.984 5.343 -16.563 1.00 93.94 223 SER A C 1
ATOM 1663 O O . SER A 1 223 ? -9.078 5.024 -15.377 1.00 93.94 223 SER A O 1
ATOM 1665 N N . ALA A 1 224 ? -7.877 5.919 -17.046 1.00 94.75 224 ALA A N 1
ATOM 1666 C CA . ALA A 1 224 ? -6.742 6.269 -16.189 1.00 94.75 224 ALA A CA 1
ATOM 1667 C C . ALA A 1 224 ? -7.112 7.289 -15.100 1.00 94.75 224 ALA A C 1
ATOM 1669 O O . ALA A 1 224 ? -6.551 7.240 -14.011 1.00 94.75 224 ALA A O 1
ATOM 1670 N N . GLN A 1 225 ? -8.044 8.208 -15.374 1.00 95.69 225 GLN A N 1
ATOM 1671 C CA . GLN A 1 225 ? -8.448 9.209 -14.388 1.00 95.69 225 GLN A CA 1
ATOM 1672 C C . GLN A 1 225 ? -9.237 8.562 -13.247 1.00 95.69 225 GLN A C 1
ATOM 1674 O O . GLN A 1 225 ? -8.885 8.760 -12.090 1.00 95.69 225 GLN A O 1
ATOM 1679 N N . GLU A 1 226 ? -10.209 7.710 -13.577 1.00 93.94 226 GLU A N 1
ATOM 1680 C CA . GLU A 1 226 ? -10.941 6.917 -12.587 1.00 93.94 226 GLU A CA 1
ATOM 1681 C C . GLU A 1 226 ? -9.987 6.057 -11.746 1.00 93.94 226 GLU A C 1
ATOM 1683 O O . GLU A 1 226 ? -10.065 6.042 -10.522 1.00 93.94 226 GLU A O 1
ATOM 1688 N N . TYR A 1 227 ? -9.024 5.396 -12.391 1.00 95.12 227 TYR A N 1
ATOM 1689 C CA . TYR A 1 227 ? -7.989 4.625 -11.707 1.00 95.12 227 TYR A CA 1
ATOM 1690 C C . TYR A 1 227 ? -7.157 5.453 -10.719 1.00 95.12 227 TYR A C 1
ATOM 1692 O O . TYR A 1 227 ? -6.871 4.993 -9.614 1.00 95.12 227 TYR A O 1
ATOM 1700 N N . LEU A 1 228 ? -6.748 6.660 -11.109 1.00 95.44 228 LEU A N 1
ATOM 1701 C CA . LEU A 1 228 ? -5.938 7.549 -10.276 1.00 95.44 228 LEU A CA 1
ATOM 1702 C C . LEU A 1 228 ? -6.722 8.151 -9.100 1.00 95.44 228 LEU A C 1
ATOM 1704 O O . LEU A 1 228 ? -6.101 8.528 -8.106 1.00 95.44 228 LEU A O 1
ATOM 1708 N N . ASP A 1 229 ? -8.044 8.254 -9.220 1.00 93.44 229 ASP A N 1
ATOM 1709 C CA . ASP A 1 229 ? -8.925 8.821 -8.191 1.00 93.44 229 ASP A CA 1
ATOM 1710 C C . ASP A 1 229 ? -9.419 7.766 -7.185 1.00 93.44 229 ASP A C 1
ATOM 1712 O O . ASP A 1 229 ? -9.887 8.110 -6.099 1.00 93.44 229 ASP A O 1
ATOM 1716 N N . ARG A 1 230 ? -9.285 6.475 -7.514 1.00 92.50 230 ARG A N 1
ATOM 1717 C CA . ARG A 1 230 ? -9.564 5.362 -6.597 1.00 92.50 230 ARG A CA 1
ATOM 1718 C C . ARG A 1 230 ? -8.452 5.205 -5.561 1.00 92.50 230 ARG A C 1
ATOM 1720 O O . ARG A 1 230 ? -7.267 5.338 -5.863 1.00 92.50 230 ARG A O 1
ATOM 1727 N N . VAL A 1 231 ? -8.826 4.821 -4.347 1.00 92.50 231 VAL A N 1
ATOM 1728 C CA . VAL A 1 231 ? -7.883 4.415 -3.299 1.00 92.50 231 VAL A CA 1
ATOM 1729 C C . VAL A 1 231 ? -7.999 2.910 -3.110 1.00 92.50 231 VAL A C 1
ATOM 1731 O O . VAL A 1 231 ? -9.076 2.411 -2.797 1.00 92.50 231 VAL A O 1
ATOM 1734 N N . TYR A 1 232 ? -6.899 2.187 -3.296 1.00 93.25 232 TYR A N 1
ATOM 1735 C CA . TYR A 1 232 ? -6.862 0.732 -3.167 1.00 93.25 232 TYR A CA 1
ATOM 1736 C C . TYR A 1 232 ? -6.349 0.344 -1.778 1.00 93.25 232 TYR A C 1
ATOM 1738 O O . TYR A 1 232 ? -5.158 0.489 -1.502 1.00 93.25 232 TYR A O 1
ATOM 1746 N N . LEU A 1 233 ? -7.239 -0.127 -0.900 1.00 91.44 233 LEU A N 1
ATOM 1747 C CA . LEU A 1 233 ? -6.920 -0.409 0.508 1.00 91.44 233 LEU A CA 1
ATOM 1748 C C . LEU A 1 233 ? -5.761 -1.392 0.667 1.00 91.44 233 LEU A C 1
ATOM 1750 O O . LEU A 1 233 ? -4.805 -1.144 1.406 1.00 91.44 233 LEU A O 1
ATOM 1754 N N . HIS A 1 234 ? -5.832 -2.473 -0.102 1.00 89.88 234 HIS A N 1
ATOM 1755 C CA . HIS A 1 234 ? -4.871 -3.568 -0.073 1.00 89.88 234 HIS A CA 1
ATOM 1756 C C . HIS A 1 234 ? -3.862 -3.486 -1.217 1.00 89.88 234 HIS A C 1
ATOM 1758 O O . HIS A 1 234 ? -3.286 -4.495 -1.608 1.00 89.88 234 HIS A O 1
ATOM 1764 N N .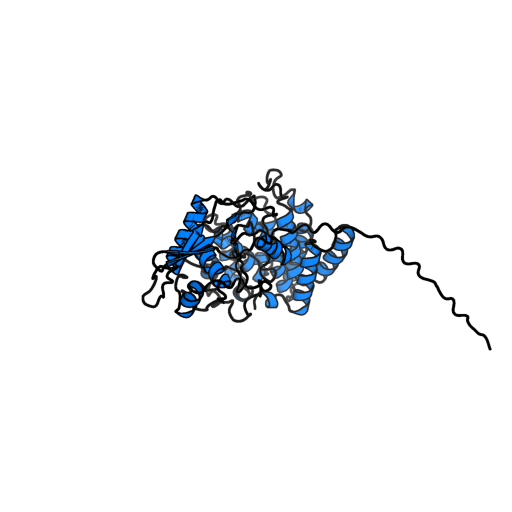 GLY A 1 235 ? -3.613 -2.273 -1.719 1.00 89.50 235 GLY A N 1
ATOM 1765 C CA . GLY A 1 235 ? -2.710 -2.022 -2.833 1.00 89.50 235 GLY A CA 1
ATOM 1766 C C . GLY A 1 235 ? -3.374 -2.220 -4.190 1.00 89.50 235 GLY A C 1
ATOM 1767 O O . GLY A 1 235 ? -4.475 -2.750 -4.299 1.00 89.50 235 GLY A O 1
ATOM 1768 N N . VAL A 1 236 ? -2.720 -1.723 -5.238 1.00 88.12 236 VAL A N 1
ATOM 1769 C CA . VAL A 1 236 ? -3.271 -1.749 -6.599 1.00 88.12 236 VAL A CA 1
ATOM 1770 C C . VAL A 1 236 ? -3.302 -3.193 -7.114 1.00 88.12 236 VAL A C 1
ATOM 1772 O O . VAL A 1 236 ? -2.221 -3.773 -7.293 1.00 88.12 236 VAL A O 1
ATOM 1775 N N . PRO A 1 237 ? -4.480 -3.750 -7.451 1.00 85.12 237 PRO A N 1
ATOM 1776 C CA . PRO A 1 237 ? -4.552 -5.056 -8.083 1.00 85.12 237 PRO A CA 1
ATOM 1777 C C . PRO A 1 237 ? -3.930 -4.987 -9.474 1.00 85.12 237 PRO A C 1
ATOM 1779 O O . PRO A 1 237 ? -4.288 -4.132 -10.290 1.00 85.12 237 PRO A O 1
ATOM 1782 N N . TYR A 1 238 ? -2.973 -5.866 -9.768 1.00 84.44 238 TYR A N 1
ATOM 1783 C CA . TYR A 1 238 ? -2.300 -5.826 -11.066 1.00 84.44 238 TYR A CA 1
ATOM 1784 C C . TYR A 1 238 ? -3.250 -6.186 -12.227 1.00 84.44 238 TYR A C 1
ATOM 1786 O O . TYR A 1 238 ? -3.100 -5.622 -13.311 1.00 84.44 238 TYR A O 1
ATOM 1794 N N . ALA A 1 239 ? -4.309 -6.970 -11.991 1.00 84.81 239 ALA A N 1
ATOM 1795 C CA . ALA A 1 239 ? -5.369 -7.221 -12.972 1.00 84.81 239 ALA A CA 1
ATOM 1796 C C . ALA A 1 239 ? -6.070 -5.930 -13.450 1.00 84.81 239 ALA A C 1
ATOM 1798 O O . ALA A 1 239 ? -6.374 -5.790 -14.635 1.00 84.81 239 ALA A O 1
ATOM 1799 N N . HIS A 1 240 ? -6.248 -4.933 -12.573 1.00 87.31 240 HIS A N 1
ATOM 1800 C CA . HIS A 1 240 ? -6.897 -3.659 -12.922 1.00 87.31 240 HIS A CA 1
ATOM 1801 C C . HIS A 1 240 ? -6.069 -2.788 -13.866 1.00 87.31 240 HIS A C 1
ATOM 1803 O O . HIS A 1 240 ? -6.616 -1.945 -14.574 1.00 87.31 240 HIS A O 1
ATOM 1809 N N . VAL A 1 241 ? -4.750 -2.971 -13.861 1.00 88.31 241 VAL A N 1
ATOM 1810 C CA . VAL A 1 241 ? -3.814 -2.194 -14.681 1.00 88.31 241 VAL A CA 1
ATOM 1811 C C . VAL A 1 241 ? -3.218 -3.006 -15.825 1.00 88.31 241 VAL A C 1
ATOM 1813 O O . VAL A 1 241 ? -2.599 -2.425 -16.711 1.00 88.31 241 VAL A O 1
ATOM 1816 N N . GLU A 1 242 ? -3.432 -4.322 -15.872 1.00 86.56 242 GLU A N 1
ATOM 1817 C CA . GLU A 1 242 ? -2.952 -5.169 -16.969 1.00 86.56 242 GLU A CA 1
ATOM 1818 C C . GLU A 1 242 ? -3.563 -4.768 -18.325 1.00 86.56 242 GLU A C 1
ATOM 1820 O O . GLU A 1 242 ? -2.907 -4.900 -19.361 1.00 86.56 242 GLU A O 1
ATOM 1825 N N . GLY A 1 243 ? -4.790 -4.235 -18.323 1.00 88.12 243 GLY A N 1
ATOM 1826 C CA . GLY A 1 243 ? -5.453 -3.703 -19.518 1.00 88.12 243 GLY A CA 1
ATOM 1827 C C . GLY A 1 243 ? -4.950 -2.326 -19.967 1.00 88.12 243 GLY A C 1
ATOM 1828 O O . GLY A 1 243 ? -5.350 -1.841 -21.029 1.00 88.12 243 GLY A O 1
ATOM 1829 N N . PHE A 1 244 ? -4.090 -1.660 -19.191 1.00 94.69 244 PHE A N 1
ATOM 1830 C CA . PHE A 1 244 ? -3.591 -0.343 -19.570 1.00 94.69 244 PHE A CA 1
ATOM 1831 C C . PHE A 1 244 ? -2.572 -0.446 -20.707 1.00 94.69 244 PHE A C 1
ATOM 1833 O O . PHE A 1 244 ? -1.576 -1.158 -20.623 1.00 94.69 244 PHE A O 1
ATOM 1840 N N . GLY A 1 245 ? -2.807 0.329 -21.769 1.00 95.56 245 GLY A N 1
ATOM 1841 C CA . GLY A 1 245 ? -1.866 0.516 -22.873 1.00 95.56 245 GLY A CA 1
ATOM 1842 C C . GLY A 1 245 ? -1.165 1.884 -22.887 1.00 95.56 245 GLY A C 1
ATOM 1843 O O . GLY A 1 245 ? -1.402 2.722 -22.005 1.00 95.56 245 GLY A O 1
ATOM 1844 N N . PRO A 1 246 ? -0.336 2.142 -23.921 1.00 97.06 246 PRO A N 1
ATOM 1845 C CA . PRO A 1 246 ? 0.425 3.384 -24.088 1.00 97.06 246 PRO A CA 1
ATOM 1846 C C . PRO A 1 246 ? -0.408 4.671 -23.999 1.00 97.06 246 PRO A C 1
ATOM 1848 O O . PRO A 1 246 ? 0.079 5.686 -23.508 1.00 97.06 246 PRO A O 1
ATOM 1851 N N . GLN A 1 247 ? -1.679 4.629 -24.405 1.00 97.31 247 GLN A N 1
ATOM 1852 C CA . GLN A 1 247 ? -2.599 5.767 -24.360 1.00 97.31 247 GLN A CA 1
ATOM 1853 C C . GLN A 1 247 ? -2.830 6.330 -22.946 1.00 97.31 247 GLN A C 1
ATOM 1855 O O . GLN A 1 247 ? -3.222 7.486 -22.807 1.00 97.31 247 GLN A O 1
ATOM 1860 N N . HIS A 1 248 ? -2.571 5.548 -21.892 1.00 97.88 248 HIS A N 1
ATOM 1861 C CA . HIS A 1 248 ? -2.741 5.985 -20.502 1.00 97.88 248 HIS A CA 1
ATOM 1862 C C . HIS A 1 248 ? -1.496 6.676 -19.926 1.00 97.88 248 HIS A C 1
ATOM 1864 O O . HIS A 1 248 ? -1.599 7.387 -18.924 1.00 97.88 248 HIS A O 1
ATOM 1870 N N . ILE A 1 249 ? -0.323 6.509 -20.551 1.00 97.94 249 ILE A N 1
ATOM 1871 C CA . ILE A 1 249 ? 0.962 7.028 -20.053 1.00 97.94 249 ILE A CA 1
ATOM 1872 C C . ILE A 1 249 ? 0.924 8.544 -19.786 1.00 97.94 249 ILE A C 1
ATOM 1874 O O . ILE A 1 249 ? 1.385 8.949 -18.712 1.00 97.94 249 ILE A O 1
ATOM 1878 N N . PRO A 1 250 ? 0.363 9.401 -20.669 1.00 98.19 250 PRO A N 1
ATOM 1879 C CA . PRO A 1 250 ? 0.330 10.842 -20.424 1.00 98.19 250 PRO A CA 1
ATOM 1880 C C . PRO A 1 250 ? -0.401 11.224 -19.130 1.00 98.19 250 PRO A C 1
ATOM 1882 O O . PRO A 1 250 ? 0.114 12.031 -18.358 1.00 98.19 250 PRO A O 1
ATOM 1885 N N . ALA A 1 251 ? -1.556 10.608 -18.851 1.00 97.81 251 ALA A N 1
ATOM 1886 C CA . ALA A 1 251 ? -2.341 10.886 -17.647 1.00 97.81 251 ALA A CA 1
ATOM 1887 C C . ALA A 1 251 ? -1.606 10.448 -16.368 1.00 97.81 251 ALA A C 1
ATOM 1889 O O . ALA A 1 251 ? -1.552 11.197 -15.391 1.00 97.81 251 ALA A O 1
ATOM 1890 N N . LEU A 1 252 ? -0.974 9.270 -16.392 1.00 97.75 252 LEU A N 1
ATOM 1891 C CA . LEU A 1 252 ? -0.204 8.755 -15.255 1.00 97.75 252 LEU A CA 1
ATOM 1892 C C . LEU A 1 252 ? 1.040 9.622 -14.979 1.00 97.75 252 LEU A C 1
ATOM 1894 O O . LEU A 1 252 ? 1.308 9.975 -13.831 1.00 97.75 252 LEU A O 1
ATOM 1898 N N . LYS A 1 253 ? 1.767 10.049 -16.023 1.00 97.69 253 LYS A N 1
ATOM 1899 C CA . LYS A 1 253 ? 2.896 10.993 -15.890 1.00 97.69 253 LYS A CA 1
ATOM 1900 C C . LYS A 1 253 ? 2.439 12.354 -15.363 1.00 97.69 253 LYS A C 1
ATOM 1902 O O . LYS A 1 253 ? 3.120 12.937 -14.523 1.00 97.69 253 LYS A O 1
ATOM 1907 N N . ALA A 1 254 ? 1.296 12.862 -15.826 1.00 96.62 254 ALA A N 1
ATOM 1908 C CA . ALA A 1 254 ? 0.739 14.121 -15.334 1.00 96.62 254 ALA A CA 1
ATOM 1909 C C . ALA A 1 254 ? 0.415 14.051 -13.831 1.00 96.62 254 ALA A C 1
ATOM 1911 O O . ALA A 1 254 ? 0.716 14.994 -13.096 1.00 96.62 254 ALA A O 1
ATOM 1912 N N . ALA A 1 255 ? -0.116 12.921 -13.351 1.00 95.88 255 ALA A N 1
ATOM 1913 C CA . ALA A 1 255 ? -0.383 12.715 -11.930 1.00 95.88 255 ALA A CA 1
ATOM 1914 C C . ALA A 1 255 ? 0.894 12.767 -11.072 1.00 95.88 255 ALA A C 1
ATOM 1916 O O . ALA A 1 255 ? 0.891 13.447 -10.048 1.00 95.88 255 ALA A O 1
ATOM 1917 N N . LEU A 1 256 ? 2.000 12.149 -11.513 1.00 93.56 256 LEU A N 1
ATOM 1918 C CA . LEU A 1 256 ? 3.291 12.198 -10.798 1.00 93.56 256 LEU A CA 1
ATOM 1919 C C . LEU A 1 256 ? 3.892 13.603 -10.692 1.00 93.56 256 LEU A C 1
ATOM 1921 O O . LEU A 1 256 ? 4.660 13.877 -9.775 1.00 93.56 256 LEU A O 1
ATOM 1925 N N . ASN A 1 257 ? 3.534 14.497 -11.611 1.00 91.38 257 ASN A N 1
ATOM 1926 C CA . ASN A 1 257 ? 3.983 15.888 -11.598 1.00 91.38 257 ASN A CA 1
ATOM 1927 C C . ASN A 1 257 ? 3.014 16.826 -10.853 1.00 91.38 257 ASN A C 1
ATOM 1929 O O . ASN A 1 257 ? 3.254 18.030 -10.796 1.00 91.38 257 ASN A O 1
ATOM 1933 N N . SER A 1 258 ? 1.925 16.296 -10.285 1.00 92.19 258 SER A N 1
ATOM 1934 C CA . SER A 1 258 ? 0.876 17.073 -9.618 1.00 92.19 258 SER A CA 1
ATOM 1935 C C . SER A 1 258 ? 0.980 16.927 -8.090 1.00 92.19 258 SER A C 1
ATOM 1937 O O . SER A 1 258 ? 0.514 15.923 -7.546 1.00 92.19 258 SER A O 1
ATOM 1939 N N . PRO A 1 259 ? 1.568 17.894 -7.355 1.00 88.62 259 PRO A N 1
ATOM 1940 C CA . PRO A 1 259 ? 1.778 17.778 -5.905 1.00 88.62 259 PRO A CA 1
ATOM 1941 C C . PRO A 1 259 ? 0.475 17.734 -5.088 1.00 88.62 259 PRO A C 1
ATOM 1943 O O . PRO A 1 259 ? 0.447 17.172 -3.998 1.00 88.62 259 PRO A O 1
ATOM 1946 N N . ASN A 1 260 ? -0.628 18.265 -5.622 1.00 89.12 260 ASN A N 1
ATOM 1947 C CA . ASN A 1 260 ? -1.969 18.159 -5.033 1.00 89.12 260 ASN A CA 1
ATOM 1948 C C . ASN A 1 260 ? -2.623 16.775 -5.226 1.00 89.12 260 ASN A C 1
ATOM 1950 O O . ASN A 1 260 ? -3.682 16.518 -4.658 1.00 89.12 260 ASN A O 1
ATOM 1954 N N . ARG A 1 261 ? -2.004 15.875 -6.000 1.00 90.00 261 ARG A N 1
ATOM 1955 C CA . ARG A 1 261 ? -2.473 14.501 -6.245 1.00 90.00 261 ARG A CA 1
ATOM 1956 C C . ARG A 1 261 ? -1.578 13.449 -5.596 1.00 90.00 261 ARG A C 1
ATOM 1958 O O . ARG A 1 261 ? -1.449 12.347 -6.115 1.00 90.00 261 ARG A O 1
ATOM 1965 N N . LEU A 1 262 ? -0.969 13.768 -4.454 1.00 88.12 262 LEU A N 1
ATOM 1966 C CA . LEU A 1 262 ? -0.065 12.852 -3.750 1.00 88.12 262 LEU A CA 1
ATOM 1967 C C . LEU A 1 262 ? -0.698 11.471 -3.483 1.00 88.12 262 LEU A C 1
ATOM 1969 O O . LEU A 1 262 ? -0.016 10.457 -3.589 1.00 88.12 262 LEU A O 1
ATOM 1973 N N . HIS A 1 263 ? -2.006 11.420 -3.210 1.00 88.50 263 HIS A N 1
ATOM 1974 C CA . HIS A 1 263 ? -2.755 10.169 -3.033 1.00 88.50 263 HIS A CA 1
ATOM 1975 C C . HIS A 1 263 ? -2.772 9.290 -4.301 1.00 88.50 263 HIS A C 1
ATOM 1977 O O . HIS A 1 263 ? -2.713 8.068 -4.198 1.00 88.50 263 HIS A O 1
ATOM 1983 N N . SER A 1 264 ? -2.779 9.900 -5.492 1.00 94.00 264 SER A N 1
ATOM 1984 C CA . SER A 1 264 ? -2.769 9.205 -6.784 1.00 94.00 264 SER A CA 1
ATOM 1985 C C . SER A 1 264 ? -1.377 8.741 -7.213 1.00 94.00 264 SER A C 1
ATOM 1987 O O . SER A 1 264 ? -1.259 7.988 -8.177 1.00 94.00 264 SER A O 1
ATOM 1989 N N . TRP A 1 265 ? -0.302 9.202 -6.568 1.00 94.75 265 TRP A N 1
ATOM 1990 C CA . TRP A 1 265 ? 1.056 8.921 -7.039 1.00 94.75 265 TRP A CA 1
ATOM 1991 C C . TRP A 1 265 ? 1.409 7.431 -6.972 1.00 94.75 265 TRP A C 1
ATOM 1993 O O . TRP A 1 265 ? 2.035 6.921 -7.900 1.00 94.75 265 TRP A O 1
ATOM 2003 N N . SER A 1 266 ? 0.979 6.720 -5.923 1.00 94.38 266 SER A N 1
ATOM 2004 C CA . SER A 1 266 ? 1.163 5.264 -5.817 1.00 94.38 266 SER A CA 1
ATOM 2005 C C . SER A 1 266 ? 0.481 4.531 -6.974 1.00 94.38 266 SER A C 1
ATOM 2007 O O . SER A 1 266 ? 1.100 3.683 -7.614 1.00 94.38 266 SER A O 1
ATOM 2009 N N . ASN A 1 267 ? -0.748 4.925 -7.318 1.00 95.81 267 ASN A N 1
ATOM 2010 C CA . ASN A 1 267 ? -1.451 4.388 -8.481 1.00 95.81 267 ASN A CA 1
ATOM 2011 C C . ASN A 1 267 ? -0.684 4.720 -9.768 1.00 95.81 267 ASN A C 1
ATOM 2013 O O . ASN A 1 267 ? -0.414 3.849 -10.587 1.00 95.81 267 ASN A O 1
ATOM 2017 N N . ALA A 1 268 ? -0.244 5.967 -9.935 1.00 97.12 268 ALA A N 1
ATOM 2018 C CA . ALA A 1 268 ? 0.479 6.384 -11.130 1.00 97.12 268 ALA A CA 1
ATOM 2019 C C . ALA A 1 268 ? 1.749 5.549 -11.384 1.00 97.12 268 ALA A C 1
ATOM 2021 O O . ALA A 1 268 ? 1.954 5.091 -12.511 1.00 97.12 268 ALA A O 1
ATOM 2022 N N . VAL A 1 269 ? 2.577 5.296 -10.359 1.00 97.44 269 VAL A N 1
ATOM 2023 C CA . VAL A 1 269 ? 3.794 4.477 -10.525 1.00 97.44 269 VAL A CA 1
ATOM 2024 C C . VAL A 1 269 ? 3.485 3.003 -10.784 1.00 97.44 269 VAL A C 1
ATOM 2026 O O . VAL A 1 269 ? 4.176 2.390 -11.598 1.00 97.44 269 VAL A O 1
ATOM 2029 N N . VAL A 1 270 ? 2.444 2.435 -10.161 1.00 96.38 270 VAL A N 1
ATOM 2030 C CA . VAL A 1 270 ? 2.045 1.041 -10.421 1.00 96.38 270 VAL A CA 1
ATOM 2031 C C . VAL A 1 270 ? 1.476 0.892 -11.830 1.00 96.38 270 VAL A C 1
ATOM 2033 O O . VAL A 1 270 ? 1.901 -0.003 -12.556 1.00 96.38 270 VAL A O 1
ATOM 2036 N N . GLY A 1 271 ? 0.588 1.793 -12.259 1.00 96.62 271 GLY A N 1
ATOM 2037 C CA . GLY A 1 271 ? 0.035 1.796 -13.613 1.00 96.62 271 GLY A CA 1
ATOM 2038 C C . GLY A 1 271 ? 1.117 1.931 -14.688 1.00 96.62 271 GLY A C 1
ATOM 2039 O O . GLY A 1 271 ? 1.129 1.168 -15.651 1.00 96.62 271 GLY A O 1
ATOM 2040 N N . LEU A 1 272 ? 2.085 2.841 -14.507 1.00 97.81 272 LEU A N 1
ATOM 2041 C CA . LEU A 1 272 ? 3.217 2.980 -15.435 1.00 97.81 272 LEU A CA 1
ATOM 2042 C C . LEU A 1 272 ? 4.073 1.708 -15.487 1.00 97.81 272 LEU A C 1
ATOM 2044 O O . LEU A 1 272 ? 4.489 1.289 -16.570 1.00 97.81 272 LEU A O 1
ATOM 2048 N N . ALA A 1 273 ? 4.324 1.079 -14.338 1.00 97.19 273 ALA A N 1
ATOM 2049 C CA . ALA A 1 273 ? 5.089 -0.158 -14.284 1.00 97.19 273 ALA A CA 1
ATOM 2050 C C . ALA A 1 273 ? 4.345 -1.342 -14.923 1.00 97.19 273 ALA A C 1
ATOM 2052 O O . ALA A 1 273 ? 4.973 -2.149 -15.603 1.00 97.19 273 ALA A O 1
ATOM 2053 N N . ALA A 1 274 ? 3.023 -1.425 -14.763 1.00 95.06 274 ALA A N 1
ATOM 2054 C CA . ALA A 1 274 ? 2.199 -2.476 -15.357 1.00 95.06 274 ALA A CA 1
ATOM 2055 C C . ALA A 1 274 ? 2.087 -2.367 -16.889 1.00 95.06 274 ALA A C 1
ATOM 2057 O O . ALA A 1 274 ? 2.089 -3.397 -17.562 1.00 95.06 274 ALA A O 1
ATOM 2058 N N . ILE A 1 275 ? 2.066 -1.144 -17.441 1.00 96.69 275 ILE A N 1
ATOM 2059 C CA . ILE A 1 275 ? 2.112 -0.900 -18.898 1.00 96.69 275 ILE A CA 1
ATOM 2060 C C . ILE A 1 275 ? 3.420 -1.435 -19.512 1.00 96.69 275 ILE A C 1
ATOM 2062 O O . ILE A 1 275 ? 3.415 -1.973 -20.617 1.00 96.69 275 ILE A O 1
ATOM 2066 N N . ALA A 1 276 ? 4.538 -1.300 -18.788 1.00 96.75 276 ALA A N 1
ATOM 2067 C CA . ALA A 1 276 ? 5.855 -1.846 -19.132 1.00 96.75 276 ALA A CA 1
ATOM 2068 C C . ALA A 1 276 ? 6.391 -1.506 -20.543 1.00 96.75 276 ALA A C 1
ATOM 2070 O O . ALA A 1 276 ? 7.201 -2.252 -21.100 1.00 96.75 276 ALA A O 1
ATOM 2071 N N . THR A 1 277 ? 5.984 -0.373 -21.121 1.00 97.69 277 THR A N 1
ATOM 2072 C CA . THR A 1 277 ? 6.613 0.165 -22.334 1.00 97.69 277 THR A CA 1
ATOM 2073 C C . THR A 1 277 ? 7.936 0.838 -21.965 1.00 97.69 277 THR A C 1
ATOM 2075 O O . THR A 1 277 ? 8.127 1.240 -20.816 1.00 97.69 277 THR A O 1
ATOM 2078 N N . PRO A 1 278 ? 8.862 1.039 -22.914 1.00 98.25 278 PRO A N 1
ATOM 2079 C CA . PRO A 1 278 ? 10.112 1.749 -22.635 1.00 98.25 278 PRO A CA 1
ATOM 2080 C C . PRO A 1 278 ? 9.890 3.133 -22.026 1.00 98.25 278 PRO A C 1
ATOM 2082 O O . PRO A 1 278 ? 10.583 3.514 -21.086 1.00 98.25 278 PRO A O 1
ATOM 2085 N N . GLU A 1 279 ? 8.890 3.863 -22.528 1.00 98.12 279 GLU A N 1
ATOM 2086 C CA . GLU A 1 279 ? 8.536 5.178 -22.001 1.00 98.12 279 GLU A CA 1
ATOM 2087 C C . GLU A 1 279 ? 7.997 5.088 -20.568 1.00 98.12 279 GLU A C 1
ATOM 2089 O O . GLU A 1 279 ? 8.409 5.870 -19.708 1.00 98.12 279 GLU A O 1
ATOM 2094 N N . SER A 1 280 ? 7.091 4.145 -20.286 1.00 98.19 280 SER A N 1
ATOM 2095 C CA . SER A 1 280 ? 6.495 4.024 -18.955 1.00 98.19 280 SER A CA 1
ATOM 2096 C C . SER A 1 280 ? 7.517 3.544 -17.922 1.00 98.19 280 SER A C 1
ATOM 2098 O O . SER A 1 280 ? 7.562 4.073 -16.811 1.00 98.19 280 SER A O 1
ATOM 2100 N N . VAL A 1 281 ? 8.405 2.622 -18.307 1.00 98.38 281 VAL A N 1
ATOM 2101 C CA . VAL A 1 281 ? 9.530 2.172 -17.479 1.00 98.38 281 VAL A CA 1
ATOM 2102 C C . VAL A 1 281 ? 10.483 3.325 -17.187 1.00 98.38 281 VAL A C 1
ATOM 2104 O O . VAL A 1 281 ? 10.839 3.528 -16.027 1.00 98.38 281 VAL A O 1
ATOM 2107 N N . GLU A 1 282 ? 10.865 4.120 -18.189 1.00 98.25 282 GLU A N 1
ATOM 2108 C CA . GLU A 1 282 ? 11.757 5.261 -17.959 1.00 98.25 282 GLU A CA 1
ATOM 2109 C C . GLU A 1 282 ? 11.110 6.329 -17.066 1.00 98.25 282 GLU A C 1
ATOM 2111 O O . GLU A 1 282 ? 11.805 6.938 -16.254 1.00 98.25 282 GLU A O 1
ATOM 2116 N N . ALA A 1 283 ? 9.787 6.514 -17.129 1.00 97.88 283 ALA A N 1
ATOM 2117 C CA . ALA A 1 283 ? 9.073 7.402 -16.213 1.00 97.88 283 ALA A CA 1
ATOM 2118 C C . ALA A 1 283 ? 9.178 6.929 -14.748 1.00 97.88 283 ALA A C 1
ATOM 2120 O O . ALA A 1 283 ? 9.497 7.733 -13.867 1.00 97.88 283 ALA A O 1
ATOM 2121 N N . VAL A 1 284 ? 8.990 5.629 -14.480 1.00 97.94 284 VAL A N 1
ATOM 2122 C CA . VAL A 1 284 ? 9.162 5.061 -13.126 1.00 97.94 284 VAL A CA 1
ATOM 2123 C C . VAL A 1 284 ? 10.625 5.141 -12.683 1.00 97.94 284 VAL A C 1
ATOM 2125 O O . VAL A 1 284 ? 10.909 5.564 -11.563 1.00 97.94 284 VAL A O 1
ATOM 2128 N N . LEU A 1 285 ? 11.574 4.799 -13.559 1.00 97.69 285 LEU A N 1
ATOM 2129 C CA . LEU A 1 285 ? 13.009 4.890 -13.273 1.00 97.69 285 LEU A CA 1
ATOM 2130 C C . LEU A 1 285 ? 13.438 6.324 -12.953 1.00 97.69 285 LEU A C 1
ATOM 2132 O O . LEU A 1 285 ? 14.168 6.543 -11.986 1.00 97.69 285 LEU A O 1
ATOM 2136 N N . SER A 1 286 ? 12.966 7.297 -13.729 1.00 96.00 286 SER A N 1
ATOM 2137 C CA . SER A 1 286 ? 13.223 8.720 -13.503 1.00 96.00 286 SER A CA 1
ATOM 2138 C C . SER A 1 286 ? 12.704 9.160 -12.136 1.00 96.00 286 SER A C 1
ATOM 2140 O O . SER A 1 286 ? 13.438 9.798 -11.381 1.00 96.00 286 SER A O 1
ATOM 2142 N N . PHE A 1 287 ? 11.488 8.746 -11.767 1.00 94.44 287 PHE A N 1
ATOM 2143 C CA . PHE A 1 287 ? 10.916 9.019 -10.448 1.00 94.44 287 PHE A CA 1
ATOM 2144 C C . PHE A 1 287 ? 11.745 8.398 -9.307 1.00 94.44 287 PHE A C 1
ATOM 2146 O O . PHE A 1 287 ? 12.060 9.059 -8.315 1.00 94.44 287 PHE A O 1
ATOM 2153 N N . VAL A 1 288 ? 12.166 7.138 -9.456 1.00 94.62 288 VAL A N 1
ATOM 2154 C CA . VAL A 1 288 ? 13.015 6.438 -8.477 1.00 94.62 288 VAL A CA 1
ATOM 2155 C C . VAL A 1 288 ? 14.362 7.149 -8.298 1.00 94.62 288 VAL A C 1
ATOM 2157 O O . VAL A 1 288 ? 14.800 7.371 -7.162 1.00 94.62 288 VAL A O 1
ATOM 2160 N N . ARG A 1 289 ? 14.997 7.548 -9.404 1.00 93.94 289 ARG A N 1
ATOM 2161 C CA . ARG A 1 289 ? 16.326 8.182 -9.435 1.00 93.94 289 ARG A CA 1
ATOM 2162 C C . ARG A 1 289 ? 16.326 9.638 -8.981 1.00 93.94 289 ARG A C 1
ATOM 2164 O O . ARG A 1 289 ? 17.377 10.117 -8.564 1.00 93.94 289 ARG A O 1
ATOM 2171 N N . ALA A 1 290 ? 15.196 10.337 -9.060 1.00 89.88 290 ALA A N 1
ATOM 2172 C CA . ALA A 1 290 ? 15.111 11.740 -8.676 1.00 89.88 290 ALA A CA 1
ATOM 2173 C C . ALA A 1 290 ? 15.511 11.947 -7.201 1.00 89.88 290 ALA A C 1
ATOM 2175 O O . ALA A 1 290 ? 15.000 11.278 -6.303 1.00 89.88 290 ALA A O 1
ATOM 2176 N N . ASN A 1 291 ? 16.404 12.905 -6.934 1.00 70.19 291 ASN A N 1
ATOM 2177 C CA . ASN A 1 291 ? 16.888 13.248 -5.583 1.00 70.19 291 ASN A CA 1
ATOM 2178 C C . ASN A 1 291 ? 15.898 14.130 -4.793 1.00 70.19 291 ASN A C 1
ATOM 2180 O O . ASN A 1 291 ? 16.282 14.863 -3.890 1.00 70.19 291 ASN A O 1
ATOM 2184 N N . ASN A 1 292 ? 14.617 14.100 -5.152 1.00 67.94 292 ASN A N 1
ATOM 2185 C CA . ASN A 1 292 ? 13.574 14.987 -4.640 1.00 67.94 292 ASN A CA 1
ATOM 2186 C C . ASN A 1 292 ? 12.748 14.360 -3.507 1.00 67.94 292 ASN A C 1
ATOM 2188 O O . ASN A 1 292 ? 11.619 14.788 -3.262 1.00 67.94 292 ASN A O 1
ATOM 2192 N N . VAL A 1 293 ? 13.281 13.351 -2.812 1.00 59.09 293 VAL A N 1
ATOM 2193 C CA . VAL A 1 293 ? 12.606 12.817 -1.625 1.00 59.09 293 VAL A CA 1
ATOM 2194 C C . VAL A 1 293 ? 12.801 13.819 -0.503 1.00 59.09 293 VAL A C 1
ATOM 2196 O O . VAL A 1 293 ? 13.709 13.703 0.314 1.00 59.09 293 VAL A O 1
ATOM 2199 N N . SER A 1 294 ? 11.923 14.818 -0.457 1.00 62.66 294 SER A N 1
ATOM 2200 C CA . SER A 1 294 ? 11.555 15.363 0.838 1.00 62.66 294 SER A CA 1
ATOM 2201 C C . SER A 1 294 ? 11.116 14.176 1.691 1.00 62.66 294 SER A C 1
ATOM 2203 O O . SER A 1 294 ? 10.306 13.363 1.246 1.00 62.66 294 SER A O 1
ATOM 2205 N N . VAL A 1 295 ? 11.656 14.064 2.902 1.00 54.38 295 VAL A N 1
ATOM 2206 C CA . VAL A 1 295 ? 11.304 13.021 3.883 1.00 54.38 295 VAL A CA 1
ATOM 2207 C C . VAL A 1 295 ? 9.864 13.202 4.392 1.00 54.38 295 VAL A C 1
ATOM 2209 O O . VAL A 1 295 ? 9.465 12.597 5.382 1.00 54.38 295 VAL A O 1
ATOM 2212 N N . SER A 1 296 ? 9.045 14.032 3.733 1.00 64.38 296 SER A N 1
ATOM 2213 C CA . SER A 1 296 ? 7.606 13.967 3.924 1.00 64.38 296 SER A CA 1
ATOM 2214 C C . SER A 1 296 ? 7.151 12.530 3.661 1.00 64.38 296 SER A C 1
ATOM 2216 O O . SER A 1 296 ? 7.510 11.903 2.659 1.00 64.38 296 SER A O 1
ATOM 2218 N N . SER A 1 297 ? 6.390 11.988 4.611 1.00 66.44 297 SER A N 1
ATOM 2219 C CA . SER A 1 297 ? 5.998 10.578 4.651 1.00 66.44 297 SER A CA 1
ATOM 2220 C C . SER A 1 297 ? 5.427 10.092 3.315 1.00 66.44 297 SER A C 1
ATOM 2222 O O . SER A 1 297 ? 5.810 9.025 2.844 1.00 66.44 297 SER A O 1
ATOM 2224 N N . GLY A 1 298 ? 4.601 10.903 2.645 1.00 78.94 298 GLY A N 1
ATOM 2225 C CA . GLY A 1 298 ? 3.967 10.531 1.378 1.00 78.94 298 GLY A CA 1
ATOM 2226 C C . GLY A 1 298 ? 4.940 10.287 0.216 1.00 78.94 298 GLY A C 1
ATOM 2227 O O . GLY A 1 298 ? 4.863 9.242 -0.425 1.00 78.94 298 GLY A O 1
ATOM 2228 N N . SER A 1 299 ? 5.898 11.183 -0.045 1.00 83.62 299 SER A N 1
ATOM 2229 C CA . SER A 1 299 ? 6.839 11.021 -1.171 1.00 83.62 299 SER A CA 1
ATOM 2230 C C . SER A 1 299 ? 7.759 9.813 -0.988 1.00 83.62 299 SER A C 1
ATOM 2232 O O . SER A 1 299 ? 8.070 9.103 -1.949 1.00 83.62 299 SER A O 1
ATOM 2234 N N . TYR A 1 300 ? 8.172 9.549 0.254 1.00 86.44 300 TYR A N 1
ATOM 2235 C CA . TYR A 1 300 ? 8.948 8.361 0.593 1.00 86.44 300 TYR A CA 1
ATOM 2236 C C . TYR A 1 300 ? 8.144 7.070 0.352 1.00 86.44 300 TYR A C 1
ATOM 2238 O O . TYR A 1 300 ? 8.672 6.136 -0.260 1.00 86.44 300 TYR A O 1
ATOM 2246 N N . GLN A 1 301 ? 6.857 7.034 0.727 1.00 87.44 301 GLN A N 1
ATOM 2247 C CA . GLN A 1 301 ? 5.998 5.872 0.461 1.00 87.44 301 GLN A CA 1
ATOM 2248 C C . GLN A 1 301 ? 5.779 5.601 -1.022 1.00 87.44 301 GLN A C 1
ATOM 2250 O O . GLN A 1 301 ? 5.879 4.456 -1.475 1.00 87.44 301 GLN A O 1
ATOM 2255 N N . VAL A 1 302 ? 5.548 6.648 -1.809 1.00 91.88 302 VAL A N 1
ATOM 2256 C CA . VAL A 1 302 ? 5.414 6.501 -3.261 1.00 91.88 302 VAL A CA 1
ATOM 2257 C C . VAL A 1 302 ? 6.716 5.972 -3.857 1.00 91.88 302 VAL A C 1
ATOM 2259 O O . VAL A 1 302 ? 6.678 5.097 -4.717 1.00 91.88 302 VAL A O 1
ATOM 2262 N N . LYS A 1 303 ? 7.886 6.429 -3.392 1.00 93.06 303 LYS A N 1
ATOM 2263 C CA . LYS A 1 303 ? 9.165 5.913 -3.900 1.00 93.06 303 LYS A CA 1
ATOM 2264 C C . LYS A 1 303 ? 9.356 4.429 -3.605 1.00 93.06 303 LYS A C 1
ATOM 2266 O O . LYS A 1 303 ? 9.799 3.696 -4.484 1.00 93.06 303 LYS A O 1
ATOM 2271 N N . ARG A 1 304 ? 8.985 3.967 -2.414 1.00 92.88 304 ARG A N 1
ATOM 2272 C CA . ARG A 1 304 ? 8.993 2.535 -2.083 1.00 92.88 304 ARG A CA 1
ATOM 2273 C C . ARG A 1 304 ? 8.062 1.733 -2.986 1.00 92.88 304 ARG A C 1
ATOM 2275 O O . ARG A 1 304 ? 8.482 0.726 -3.552 1.00 92.88 304 ARG A O 1
ATOM 2282 N N . THR A 1 305 ? 6.849 2.243 -3.183 1.00 94.81 305 THR A N 1
ATOM 2283 C CA . THR A 1 305 ? 5.860 1.683 -4.112 1.00 94.81 305 THR A CA 1
ATOM 2284 C C . THR A 1 305 ? 6.431 1.591 -5.529 1.00 94.81 305 THR A C 1
ATOM 2286 O O . THR A 1 305 ? 6.361 0.534 -6.145 1.00 94.81 305 THR A O 1
ATOM 2289 N N . ALA A 1 306 ? 7.072 2.655 -6.022 1.00 96.44 306 ALA A N 1
ATOM 2290 C CA . ALA A 1 306 ? 7.676 2.718 -7.351 1.00 96.44 306 ALA A CA 1
ATOM 2291 C C . ALA A 1 306 ? 8.807 1.698 -7.530 1.00 96.44 306 ALA A C 1
ATOM 2293 O O . ALA A 1 306 ? 8.862 1.005 -8.543 1.00 96.44 306 ALA A O 1
ATOM 2294 N N . VAL A 1 307 ? 9.694 1.585 -6.535 1.00 96.94 307 VAL A N 1
ATOM 2295 C CA . VAL A 1 307 ? 10.788 0.607 -6.540 1.00 96.94 307 VAL A CA 1
ATOM 2296 C C . VAL A 1 307 ? 10.229 -0.811 -6.602 1.00 96.94 307 VAL A C 1
ATOM 2298 O O . VAL A 1 307 ? 10.668 -1.585 -7.443 1.00 96.94 307 VAL A O 1
ATOM 2301 N N . MET A 1 308 ? 9.241 -1.147 -5.771 1.00 96.50 308 MET A N 1
ATOM 2302 C CA . MET A 1 308 ? 8.632 -2.478 -5.786 1.00 96.50 308 MET A CA 1
ATOM 2303 C C . MET A 1 308 ? 7.882 -2.753 -7.100 1.00 96.50 308 MET A C 1
ATOM 2305 O O . MET A 1 308 ? 8.027 -3.829 -7.679 1.00 96.50 308 MET A O 1
ATOM 2309 N N . ALA A 1 309 ? 7.158 -1.759 -7.626 1.00 96.50 309 ALA A N 1
ATOM 2310 C CA . ALA A 1 309 ? 6.408 -1.859 -8.876 1.00 96.50 309 ALA A CA 1
ATOM 2311 C C . ALA A 1 309 ? 7.300 -2.118 -10.103 1.00 96.50 309 ALA A C 1
ATOM 2313 O O . ALA A 1 309 ? 6.841 -2.750 -11.051 1.00 96.50 309 ALA A O 1
ATOM 2314 N N . LEU A 1 310 ? 8.587 -1.734 -10.094 1.00 97.94 310 LEU A N 1
ATOM 2315 C CA . LEU A 1 310 ? 9.525 -2.120 -11.162 1.00 97.94 310 LEU A CA 1
ATOM 2316 C C . LEU A 1 310 ? 9.604 -3.646 -11.360 1.00 97.94 310 LEU A C 1
ATOM 2318 O O . LEU A 1 310 ? 9.909 -4.086 -12.467 1.00 97.94 310 LEU A O 1
ATOM 2322 N N . GLY A 1 311 ? 9.285 -4.454 -10.341 1.00 96.62 311 GLY A N 1
ATOM 2323 C CA . GLY A 1 311 ? 9.137 -5.905 -10.485 1.00 96.62 311 GLY A CA 1
ATOM 2324 C C . GLY A 1 311 ? 8.081 -6.286 -11.527 1.00 96.62 311 GLY A C 1
ATOM 2325 O O . GLY A 1 311 ? 8.357 -7.095 -12.413 1.00 96.62 311 GLY A O 1
ATOM 2326 N N . TYR A 1 312 ? 6.920 -5.623 -11.504 1.00 94.94 312 TYR A N 1
ATOM 2327 C CA . TYR A 1 312 ? 5.853 -5.812 -12.495 1.00 94.94 312 TYR A CA 1
ATOM 2328 C C . TYR A 1 312 ? 6.317 -5.447 -13.904 1.00 94.94 312 TYR A C 1
ATOM 2330 O O . TYR A 1 312 ? 6.047 -6.183 -14.853 1.00 94.94 312 TYR A O 1
ATOM 2338 N N . ALA A 1 313 ? 7.078 -4.357 -14.038 1.00 96.69 313 ALA A N 1
ATOM 2339 C CA . ALA A 1 313 ? 7.637 -3.950 -15.322 1.00 96.69 313 ALA A CA 1
ATOM 2340 C C . ALA A 1 313 ? 8.606 -4.997 -15.890 1.00 96.69 313 ALA A C 1
ATOM 2342 O O . ALA A 1 313 ? 8.510 -5.353 -17.065 1.00 96.69 313 ALA A O 1
ATOM 2343 N N . VAL A 1 314 ? 9.519 -5.524 -15.062 1.00 97.38 314 VAL A N 1
ATOM 2344 C CA . VAL A 1 314 ? 10.468 -6.574 -15.476 1.00 97.38 314 VAL A CA 1
ATOM 2345 C C . VAL A 1 314 ? 9.728 -7.829 -15.932 1.00 97.38 314 VAL A C 1
ATOM 2347 O O . VAL A 1 314 ? 10.074 -8.411 -16.965 1.00 97.38 314 VAL A O 1
ATOM 2350 N N . GLN A 1 315 ? 8.707 -8.235 -15.180 1.00 94.94 315 GLN A N 1
ATOM 2351 C CA . GLN A 1 315 ? 7.934 -9.433 -15.469 1.00 94.94 315 GLN A CA 1
ATOM 2352 C C . GLN A 1 315 ? 7.095 -9.268 -16.746 1.00 94.94 315 GLN A C 1
ATOM 2354 O O . GLN A 1 315 ? 7.201 -10.098 -17.649 1.00 94.94 315 GLN A O 1
ATOM 2359 N N . LYS A 1 316 ? 6.336 -8.176 -16.900 1.00 94.38 316 LYS A N 1
ATOM 2360 C CA . LYS A 1 316 ? 5.521 -7.921 -18.102 1.00 94.38 316 LYS A CA 1
ATOM 2361 C C . LYS A 1 316 ? 6.379 -7.786 -19.359 1.00 94.38 316 LYS A C 1
ATOM 2363 O O . LYS A 1 316 ? 6.097 -8.445 -20.362 1.00 94.38 316 LYS A O 1
ATOM 2368 N N . ALA A 1 317 ? 7.467 -7.016 -19.298 1.00 95.75 317 ALA A N 1
ATOM 2369 C CA . ALA A 1 317 ? 8.368 -6.827 -20.435 1.00 95.75 317 ALA A CA 1
ATOM 2370 C C . ALA A 1 317 ? 9.077 -8.126 -20.868 1.00 95.75 317 ALA A C 1
ATOM 2372 O O . ALA A 1 317 ? 9.489 -8.230 -22.021 1.00 95.75 317 ALA A O 1
ATOM 2373 N N . SER A 1 318 ? 9.182 -9.138 -19.993 1.00 94.62 318 SER A N 1
ATOM 2374 C CA . SER A 1 318 ? 9.774 -10.444 -20.338 1.00 94.62 318 SER A CA 1
ATOM 2375 C C . SER A 1 318 ? 8.987 -11.233 -21.391 1.00 94.62 318 SER A C 1
ATOM 2377 O O . SER A 1 318 ? 9.542 -12.126 -22.027 1.00 94.62 318 SER A O 1
ATOM 2379 N N . THR A 1 319 ? 7.716 -10.887 -21.602 1.00 93.69 319 THR A N 1
ATOM 2380 C CA . THR A 1 319 ? 6.854 -11.528 -22.606 1.00 93.69 319 THR A CA 1
ATOM 2381 C C . THR A 1 319 ? 7.093 -11.006 -24.027 1.00 93.69 319 THR A C 1
ATOM 2383 O O . THR A 1 319 ? 6.694 -11.654 -24.994 1.00 93.69 319 THR A O 1
ATOM 2386 N N . SER A 1 320 ? 7.765 -9.859 -24.174 1.00 95.50 320 SER A N 1
ATOM 2387 C CA . SER A 1 320 ? 8.034 -9.236 -25.470 1.00 95.50 320 SER A CA 1
ATOM 2388 C C . SER A 1 320 ? 9.358 -9.715 -26.072 1.00 95.50 320 SER A C 1
ATOM 2390 O O . SER A 1 320 ? 10.377 -9.802 -25.389 1.00 95.50 320 SER A O 1
ATOM 2392 N N . GLN A 1 321 ? 9.357 -9.978 -27.382 1.00 96.44 321 GLN A N 1
ATOM 2393 C CA . GLN A 1 321 ? 10.572 -10.286 -28.153 1.00 96.44 321 GLN A CA 1
ATOM 2394 C C . GLN A 1 321 ? 11.247 -9.032 -28.732 1.00 96.44 321 GLN A C 1
ATOM 2396 O O . GLN A 1 321 ? 12.378 -9.099 -29.219 1.00 96.44 321 GLN A O 1
ATOM 2401 N N . ASP A 1 322 ? 10.575 -7.882 -28.667 1.00 97.44 322 ASP A N 1
ATOM 2402 C CA . ASP A 1 322 ? 11.088 -6.623 -29.194 1.00 97.44 322 ASP A CA 1
ATOM 2403 C C . ASP A 1 322 ? 12.361 -6.199 -28.420 1.00 97.44 322 ASP A C 1
ATOM 2405 O O . ASP A 1 322 ? 12.336 -6.106 -27.184 1.00 97.44 322 ASP A O 1
ATOM 2409 N N . PRO A 1 323 ? 13.495 -5.943 -29.111 1.00 97.62 323 PRO A N 1
ATOM 2410 C CA . PRO A 1 323 ? 14.739 -5.490 -28.487 1.00 97.62 323 PRO A CA 1
ATOM 2411 C C . PRO A 1 323 ? 14.571 -4.299 -27.541 1.00 97.62 323 PRO A C 1
ATOM 2413 O O . PRO A 1 323 ? 15.222 -4.251 -26.497 1.00 97.62 323 PRO A O 1
ATOM 2416 N N . VAL A 1 324 ? 13.675 -3.374 -27.871 1.00 97.31 324 VAL A N 1
ATOM 2417 C CA . VAL A 1 324 ? 13.449 -2.150 -27.108 1.00 97.31 324 VAL A CA 1
ATOM 2418 C C . VAL A 1 324 ? 12.780 -2.458 -25.753 1.00 97.31 324 VAL A C 1
ATOM 2420 O O . VAL A 1 324 ? 13.141 -1.876 -24.727 1.00 97.31 324 VAL A O 1
ATOM 2423 N N . TYR A 1 325 ? 11.882 -3.447 -25.696 1.00 97.31 325 TYR A N 1
ATOM 2424 C CA . TYR A 1 325 ? 11.308 -3.930 -24.431 1.00 97.31 325 TYR A CA 1
ATOM 2425 C C . TYR A 1 325 ? 12.322 -4.730 -23.607 1.00 97.31 325 TYR A C 1
ATOM 2427 O O . TYR A 1 325 ? 12.355 -4.607 -22.380 1.00 97.31 325 TYR A O 1
ATOM 2435 N N . ARG A 1 326 ? 13.197 -5.509 -24.259 1.00 97.25 326 ARG A N 1
ATOM 2436 C CA . ARG A 1 326 ? 14.290 -6.218 -23.569 1.00 97.25 326 ARG A CA 1
ATOM 2437 C C . ARG A 1 326 ? 15.266 -5.247 -22.905 1.00 97.25 326 ARG A C 1
ATOM 2439 O O . ARG A 1 326 ? 15.705 -5.504 -21.784 1.00 97.25 326 ARG A O 1
ATOM 2446 N N . GLU A 1 327 ? 15.561 -4.120 -23.549 1.00 97.69 327 GLU A N 1
ATOM 2447 C CA . GLU A 1 327 ? 16.374 -3.054 -22.960 1.00 97.69 327 GLU A CA 1
ATOM 2448 C C . GLU A 1 327 ? 15.680 -2.417 -21.745 1.00 97.69 327 GLU A C 1
ATOM 2450 O O . GLU A 1 327 ? 16.296 -2.278 -20.685 1.00 97.69 327 GLU A O 1
ATOM 2455 N N . ALA A 1 328 ? 14.391 -2.081 -21.858 1.00 97.75 328 ALA A N 1
ATOM 2456 C CA . ALA A 1 328 ? 13.612 -1.533 -20.746 1.00 97.75 328 ALA A CA 1
ATOM 2457 C C . ALA A 1 328 ? 13.575 -2.496 -19.543 1.00 97.75 328 ALA A C 1
ATOM 2459 O O . ALA A 1 328 ? 13.850 -2.085 -18.411 1.00 97.75 328 ALA A O 1
ATOM 2460 N N . ARG A 1 329 ? 13.342 -3.794 -19.791 1.00 97.94 329 ARG A N 1
ATOM 2461 C CA . ARG A 1 329 ? 13.434 -4.864 -18.782 1.00 97.94 329 ARG A CA 1
ATOM 2462 C C . ARG A 1 329 ? 14.800 -4.866 -18.099 1.00 97.94 329 ARG A C 1
ATOM 2464 O O . ARG A 1 329 ? 14.868 -4.882 -16.871 1.00 97.94 329 ARG A O 1
ATOM 2471 N N . ALA A 1 330 ? 15.881 -4.855 -18.880 1.00 98.25 330 ALA A N 1
ATOM 2472 C CA . ALA A 1 330 ? 17.242 -4.890 -18.352 1.00 98.25 330 ALA A CA 1
ATOM 2473 C C . ALA A 1 330 ? 17.541 -3.670 -17.464 1.00 98.25 330 ALA A C 1
ATOM 2475 O O . ALA A 1 330 ? 18.109 -3.828 -16.384 1.00 98.25 330 ALA A O 1
ATOM 2476 N N . LYS A 1 331 ? 17.097 -2.469 -17.861 1.00 98.44 331 LYS A N 1
ATOM 2477 C CA . LYS A 1 331 ? 17.232 -1.243 -17.055 1.00 98.44 331 LYS A CA 1
ATOM 2478 C C . LYS A 1 331 ? 16.470 -1.331 -15.732 1.00 98.44 331 LYS A C 1
ATOM 2480 O O . LYS A 1 331 ? 17.031 -0.981 -14.695 1.00 98.44 331 LYS A O 1
ATOM 2485 N N . ALA A 1 332 ? 15.221 -1.801 -15.756 1.00 98.44 332 ALA A N 1
ATOM 2486 C CA . ALA A 1 332 ? 14.405 -1.967 -14.552 1.00 98.44 332 ALA A CA 1
ATOM 2487 C C . ALA A 1 332 ? 15.016 -2.991 -13.580 1.00 98.44 332 ALA A C 1
ATOM 2489 O O . ALA A 1 332 ? 15.166 -2.708 -12.392 1.00 98.44 332 ALA A O 1
ATOM 2490 N N . LEU A 1 333 ? 15.458 -4.140 -14.092 1.00 98.50 333 LEU A N 1
ATOM 2491 C CA . LEU A 1 333 ? 16.108 -5.181 -13.298 1.00 98.50 333 LEU A CA 1
ATOM 2492 C C . LEU A 1 333 ? 17.445 -4.707 -12.706 1.00 98.50 333 LEU A C 1
ATOM 2494 O O . LEU A 1 333 ? 17.687 -4.891 -11.513 1.00 98.50 333 LEU A O 1
ATOM 2498 N N . ALA A 1 334 ? 18.290 -4.045 -13.500 1.00 98.19 334 ALA A N 1
ATOM 2499 C CA . ALA A 1 334 ? 19.544 -3.474 -13.011 1.00 98.19 334 ALA A CA 1
ATOM 2500 C C . ALA A 1 334 ? 19.294 -2.411 -11.929 1.00 98.19 334 ALA A C 1
ATOM 2502 O O . ALA A 1 334 ? 20.016 -2.352 -10.931 1.00 98.19 334 ALA A O 1
ATOM 2503 N N . GLN A 1 335 ? 18.246 -1.597 -12.089 1.00 98.12 335 GLN A N 1
ATOM 2504 C CA . GLN A 1 335 ? 17.840 -0.623 -11.081 1.00 98.12 335 GLN A CA 1
ATOM 2505 C C . GLN A 1 335 ? 17.416 -1.302 -9.773 1.00 98.12 335 GLN A C 1
ATOM 2507 O O . GLN A 1 335 ? 17.820 -0.836 -8.707 1.00 98.12 335 GLN A O 1
ATOM 2512 N N . LEU A 1 336 ? 16.648 -2.392 -9.832 1.00 98.12 336 LEU A N 1
ATOM 2513 C CA . LEU A 1 336 ? 16.259 -3.173 -8.655 1.00 98.12 336 LEU A CA 1
ATOM 2514 C C . LEU A 1 336 ? 17.478 -3.768 -7.931 1.00 98.12 336 LEU A C 1
ATOM 2516 O O . LEU A 1 336 ? 17.602 -3.624 -6.718 1.00 98.12 336 LEU A O 1
ATOM 2520 N N . GLN A 1 337 ? 18.419 -4.364 -8.669 1.00 97.31 337 GLN A N 1
ATOM 2521 C CA . GLN A 1 337 ? 19.648 -4.934 -8.100 1.00 97.31 337 GLN A CA 1
ATOM 2522 C C . GLN A 1 337 ? 20.518 -3.871 -7.412 1.00 97.31 337 GLN A C 1
ATOM 2524 O O . GLN A 1 337 ? 21.032 -4.104 -6.320 1.00 97.31 337 GLN A O 1
ATOM 2529 N N . GLN A 1 338 ? 20.656 -2.685 -8.014 1.00 96.00 338 GLN A N 1
ATOM 2530 C CA . GLN A 1 338 ? 21.368 -1.564 -7.389 1.00 96.00 338 GLN A CA 1
ATOM 2531 C C . GLN A 1 338 ? 20.628 -1.043 -6.151 1.00 96.00 338 GLN A C 1
ATOM 2533 O O . GLN A 1 338 ? 21.245 -0.821 -5.111 1.00 96.00 338 GLN A O 1
ATOM 2538 N N . ALA A 1 339 ? 19.308 -0.876 -6.251 1.00 95.81 339 ALA A N 1
ATOM 2539 C CA . ALA A 1 339 ? 18.454 -0.390 -5.171 1.00 95.81 339 ALA A CA 1
ATOM 2540 C C . ALA A 1 339 ? 18.369 -1.356 -3.977 1.00 95.81 339 ALA A C 1
ATOM 2542 O O . ALA A 1 339 ? 18.063 -0.926 -2.868 1.00 95.81 339 ALA A O 1
ATOM 2543 N N . ALA A 1 340 ? 18.681 -2.637 -4.162 1.00 95.81 340 ALA A N 1
ATOM 2544 C CA . ALA A 1 340 ? 18.802 -3.598 -3.070 1.00 95.81 340 ALA A CA 1
ATOM 2545 C C . ALA A 1 340 ? 20.083 -3.404 -2.224 1.00 95.81 340 ALA A C 1
ATOM 2547 O O . ALA A 1 340 ? 20.274 -4.096 -1.227 1.00 95.81 340 ALA A O 1
ATOM 2548 N N . SER A 1 341 ? 20.955 -2.449 -2.573 1.00 92.38 341 SER A N 1
ATOM 2549 C CA . SER A 1 341 ? 22.089 -2.033 -1.743 1.00 92.38 341 SER A CA 1
ATOM 2550 C C . SER A 1 341 ? 21.788 -0.743 -0.978 1.00 92.38 341 SER A C 1
ATOM 2552 O O . SER A 1 341 ? 21.464 0.285 -1.571 1.00 92.38 341 SER A O 1
ATOM 2554 N N . GLY A 1 342 ? 22.023 -0.731 0.338 1.00 88.75 342 GLY A N 1
ATOM 2555 C CA . GLY A 1 342 ? 21.894 0.490 1.147 1.00 88.75 342 GLY A CA 1
ATOM 2556 C C . GLY A 1 342 ? 22.795 1.639 0.667 1.00 88.75 342 GLY A C 1
ATOM 2557 O O . GLY A 1 342 ? 22.420 2.809 0.756 1.00 88.75 342 GLY A O 1
ATOM 2558 N N . SER A 1 343 ? 23.961 1.337 0.073 1.00 90.38 343 SER A N 1
ATOM 2559 C CA . SER A 1 343 ? 24.857 2.370 -0.473 1.00 90.38 343 SER A CA 1
ATOM 2560 C C . SER A 1 343 ? 24.246 3.148 -1.639 1.00 90.38 343 SER A C 1
ATOM 2562 O O . SER A 1 343 ? 24.552 4.330 -1.784 1.00 90.38 343 SER A O 1
ATOM 2564 N N . TYR A 1 344 ? 23.353 2.531 -2.421 1.00 91.88 344 TYR A N 1
ATOM 2565 C CA . TYR A 1 344 ? 22.642 3.209 -3.505 1.00 91.88 344 TYR A CA 1
ATOM 2566 C C . TYR A 1 344 ? 21.762 4.345 -2.969 1.00 91.88 344 TYR A C 1
ATOM 2568 O O . TYR A 1 344 ? 21.692 5.423 -3.564 1.00 91.88 344 TYR A O 1
ATOM 2576 N N . TRP A 1 345 ? 21.123 4.130 -1.821 1.00 91.44 345 TRP A N 1
ATOM 2577 C CA . TRP A 1 345 ? 20.190 5.090 -1.243 1.00 91.44 345 TRP A CA 1
ATOM 2578 C C . TRP A 1 345 ? 20.857 6.167 -0.408 1.00 91.44 345 TRP A C 1
ATOM 2580 O O . TRP A 1 345 ? 20.377 7.297 -0.425 1.00 91.44 345 TRP A O 1
ATOM 2590 N N . ARG A 1 346 ? 21.976 5.872 0.264 1.00 88.19 346 ARG A N 1
ATOM 2591 C CA . ARG A 1 346 ? 22.664 6.839 1.141 1.00 88.19 346 ARG A CA 1
ATOM 2592 C C . ARG A 1 346 ? 22.977 8.176 0.462 1.00 88.19 346 ARG A C 1
ATOM 2594 O O . ARG A 1 346 ? 22.853 9.217 1.096 1.00 88.19 346 ARG A O 1
ATOM 2601 N N . SER A 1 347 ? 23.319 8.176 -0.827 1.00 85.19 347 SER A N 1
ATOM 2602 C CA . SER A 1 347 ? 23.568 9.414 -1.581 1.00 85.19 347 SER A CA 1
ATOM 2603 C C . SER A 1 347 ? 22.301 10.100 -2.116 1.00 85.19 347 SER A C 1
ATOM 2605 O O . SER A 1 347 ? 22.396 11.204 -2.641 1.00 85.19 347 SER A O 1
ATOM 2607 N N . ARG A 1 348 ? 21.132 9.449 -2.043 1.00 87.75 348 ARG A N 1
ATOM 2608 C CA . ARG A 1 348 ? 19.873 9.865 -2.698 1.00 87.75 348 ARG A CA 1
ATOM 2609 C C . ARG A 1 348 ? 18.766 10.275 -1.734 1.00 87.75 348 ARG A C 1
ATOM 2611 O O . ARG A 1 348 ? 17.913 11.068 -2.113 1.00 87.75 348 ARG A O 1
ATOM 2618 N N . VAL A 1 349 ? 18.759 9.743 -0.511 1.00 81.56 349 VAL A N 1
ATOM 2619 C CA . VAL A 1 349 ? 17.768 10.114 0.519 1.00 81.56 349 VAL A CA 1
ATOM 2620 C C . VAL A 1 349 ? 18.186 11.335 1.344 1.00 81.56 349 VAL A C 1
ATOM 2622 O O . VAL A 1 349 ? 17.412 11.802 2.166 1.00 81.56 349 VAL A O 1
ATOM 2625 N N . GLY A 1 350 ? 19.376 11.891 1.090 1.00 68.75 350 GLY A N 1
ATOM 2626 C CA . GLY A 1 350 ? 19.938 13.011 1.844 1.00 68.75 350 GLY A CA 1
ATOM 2627 C C . GLY A 1 350 ? 20.389 12.587 3.246 1.00 68.75 350 GLY A C 1
ATOM 2628 O O . GLY A 1 350 ? 19.667 11.915 3.976 1.00 68.75 350 GLY A O 1
ATOM 2629 N N . GLY A 1 351 ? 21.594 12.992 3.661 1.00 59.31 351 GLY A N 1
ATOM 2630 C CA . GLY A 1 351 ? 22.143 12.640 4.983 1.00 59.31 351 GLY A CA 1
ATOM 2631 C C . GLY A 1 351 ? 21.341 13.182 6.178 1.00 59.31 351 GLY A C 1
ATOM 2632 O O . GLY A 1 351 ? 21.595 12.796 7.315 1.00 59.31 351 GLY A O 1
ATOM 2633 N N . THR A 1 352 ? 20.370 14.066 5.931 1.00 54.62 352 THR A N 1
ATOM 2634 C CA . THR A 1 352 ? 19.460 14.636 6.933 1.00 54.62 352 THR A CA 1
ATOM 2635 C C . THR A 1 352 ? 18.167 13.847 7.102 1.00 54.62 352 THR A C 1
ATOM 2637 O O . THR A 1 352 ? 17.414 14.146 8.028 1.00 54.62 352 THR A O 1
ATOM 2640 N N . ALA A 1 353 ? 17.910 12.824 6.279 1.00 54.62 353 ALA A N 1
ATOM 2641 C CA . ALA A 1 353 ? 16.820 11.882 6.496 1.00 54.62 353 ALA A CA 1
ATOM 2642 C C . ALA A 1 353 ? 17.143 10.967 7.684 1.00 54.62 353 ALA A C 1
ATOM 2644 O O . ALA A 1 353 ? 17.316 9.764 7.555 1.00 54.62 353 ALA A O 1
ATOM 2645 N N . ARG A 1 354 ? 17.254 11.524 8.887 1.00 53.28 354 ARG A N 1
ATOM 2646 C CA . ARG A 1 354 ? 17.068 10.706 10.076 1.00 53.28 354 ARG A CA 1
ATOM 2647 C C . ARG A 1 354 ? 15.585 10.434 10.160 1.00 53.28 354 ARG A C 1
ATOM 2649 O O . ARG A 1 354 ? 14.796 11.367 10.299 1.00 53.28 354 ARG A O 1
ATOM 2656 N N . SER A 1 355 ? 15.210 9.164 10.062 1.00 54.28 355 SER A N 1
ATOM 2657 C CA . SER A 1 355 ? 13.886 8.810 10.536 1.00 54.28 355 SER A CA 1
ATOM 2658 C C . SER A 1 355 ? 13.851 9.120 12.042 1.00 54.28 355 SER A C 1
ATOM 2660 O O . SER A 1 355 ? 14.839 8.933 12.757 1.00 54.28 355 SER A O 1
ATOM 2662 N N . VAL A 1 356 ? 12.751 9.702 12.508 1.00 46.25 356 VAL A N 1
ATOM 2663 C CA . VAL A 1 356 ? 12.509 10.067 13.912 1.00 46.25 356 VAL A CA 1
ATOM 2664 C C . VAL A 1 356 ? 12.626 8.846 14.844 1.00 46.25 356 VAL A C 1
ATOM 2666 O O . VAL A 1 356 ? 12.929 9.005 16.023 1.00 46.25 356 VAL A O 1
ATOM 2669 N N . SER A 1 357 ? 12.467 7.623 14.324 1.00 53.38 357 SER A N 1
ATOM 2670 C CA . SER A 1 357 ? 12.659 6.356 15.036 1.00 53.38 357 SER A CA 1
ATOM 2671 C C . SER A 1 357 ? 14.124 5.925 15.160 1.00 53.38 357 SER A C 1
ATOM 2673 O O . SER A 1 357 ? 14.406 4.918 15.805 1.00 53.38 357 SER A O 1
ATOM 2675 N N . GLY A 1 358 ? 15.062 6.647 14.538 1.00 63.78 358 GLY A N 1
ATOM 2676 C CA . GLY A 1 358 ? 16.465 6.242 14.445 1.00 63.78 358 GLY A CA 1
ATOM 2677 C C . GLY A 1 358 ? 16.719 5.105 13.449 1.00 63.78 358 GLY A C 1
ATOM 2678 O O . GLY A 1 358 ? 17.879 4.763 13.228 1.00 63.78 358 GLY A O 1
ATOM 2679 N N . AL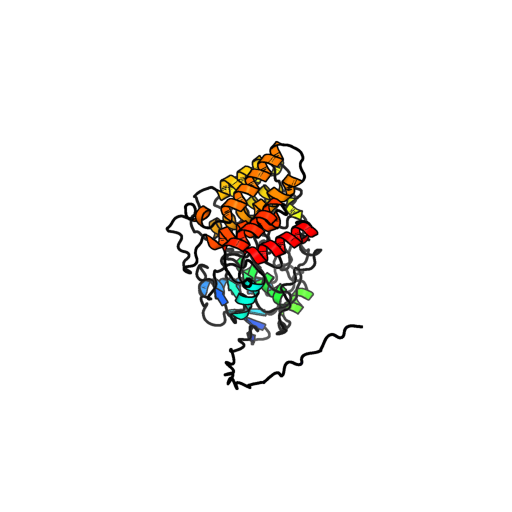A A 1 359 ? 15.674 4.551 12.818 1.00 71.12 359 ALA A N 1
ATOM 2680 C CA . ALA A 1 359 ? 15.828 3.562 11.759 1.00 71.12 359 ALA A CA 1
ATOM 2681 C C . ALA A 1 359 ? 16.447 4.209 10.512 1.00 71.12 359 ALA A C 1
ATOM 2683 O O . ALA A 1 359 ? 16.129 5.356 10.170 1.00 71.12 359 ALA A O 1
ATOM 2684 N N . ASP A 1 360 ? 17.327 3.471 9.837 1.00 80.50 360 ASP A N 1
ATOM 2685 C CA . ASP A 1 360 ? 17.947 3.904 8.589 1.00 80.50 360 ASP A CA 1
ATOM 2686 C C . ASP A 1 360 ? 16.860 3.993 7.495 1.00 80.50 360 ASP A C 1
ATOM 2688 O O . ASP A 1 360 ? 16.289 2.966 7.117 1.00 80.50 360 ASP A O 1
ATOM 2692 N N . PRO A 1 361 ? 16.548 5.187 6.949 1.00 78.88 361 PRO A N 1
ATOM 2693 C CA . PRO A 1 361 ? 15.536 5.329 5.894 1.00 78.88 361 PRO A CA 1
ATOM 2694 C C . PRO A 1 361 ? 15.895 4.552 4.618 1.00 78.88 361 PRO A C 1
ATOM 2696 O O . PRO A 1 361 ? 15.057 4.386 3.736 1.00 78.88 361 PRO A O 1
ATOM 2699 N N . THR A 1 362 ? 17.137 4.094 4.462 1.00 87.75 362 THR A N 1
ATOM 2700 C CA . THR A 1 362 ? 17.523 3.275 3.313 1.00 87.75 362 THR A CA 1
ATOM 2701 C C . THR A 1 362 ? 17.005 1.843 3.422 1.00 87.75 362 THR A C 1
ATOM 2703 O O . THR A 1 362 ? 16.770 1.215 2.392 1.00 87.75 362 THR A O 1
ATOM 2706 N N . GLU A 1 363 ? 16.744 1.336 4.630 1.00 87.69 363 GLU A N 1
ATOM 2707 C CA . GLU A 1 363 ? 16.331 -0.053 4.860 1.00 87.69 363 GLU A CA 1
ATOM 2708 C C . GLU A 1 363 ? 14.967 -0.368 4.227 1.00 87.69 363 GLU A C 1
ATOM 2710 O O . GLU A 1 363 ? 14.800 -1.391 3.557 1.00 87.69 363 GLU A O 1
ATOM 2715 N N . GLY A 1 364 ? 13.998 0.544 4.357 1.00 86.25 364 GLY A N 1
ATOM 2716 C CA . GLY A 1 364 ? 12.675 0.378 3.746 1.00 86.25 364 GLY A CA 1
ATOM 2717 C C . GLY A 1 364 ? 12.724 0.378 2.214 1.00 86.25 364 GLY A C 1
ATOM 2718 O O . GLY A 1 364 ? 11.992 -0.371 1.563 1.00 86.25 364 GLY A O 1
ATOM 2719 N N . LEU A 1 365 ? 13.619 1.174 1.623 1.00 91.62 365 LEU A N 1
ATOM 2720 C CA . LEU A 1 365 ? 13.829 1.213 0.174 1.00 91.62 365 LEU A CA 1
ATOM 2721 C C . LEU A 1 365 ? 14.578 -0.024 -0.337 1.00 91.62 365 LEU A C 1
ATOM 2723 O O . LEU A 1 365 ? 14.188 -0.576 -1.365 1.00 91.62 365 LEU A O 1
ATOM 2727 N N . VAL A 1 366 ? 15.590 -0.499 0.398 1.00 93.62 366 VAL A N 1
ATOM 2728 C CA . VAL A 1 366 ? 16.269 -1.776 0.121 1.00 93.62 366 VAL A CA 1
ATOM 2729 C C . VAL A 1 366 ? 15.266 -2.922 0.144 1.00 93.62 366 VAL A C 1
ATOM 2731 O O . VAL A 1 366 ? 15.208 -3.706 -0.799 1.00 93.62 366 VAL A O 1
ATOM 2734 N N . THR A 1 367 ? 14.421 -2.985 1.171 1.00 92.94 367 THR A N 1
ATOM 2735 C CA . THR A 1 367 ? 13.424 -4.054 1.292 1.00 92.94 367 THR A CA 1
ATOM 2736 C C . THR A 1 367 ? 12.387 -3.993 0.172 1.00 92.94 367 THR A C 1
ATOM 2738 O O . THR A 1 367 ? 12.018 -5.021 -0.389 1.00 92.94 367 THR A O 1
ATOM 2741 N N . SER A 1 368 ? 11.980 -2.789 -0.239 1.00 94.19 368 SER A N 1
ATOM 2742 C CA . SER A 1 368 ? 11.085 -2.613 -1.391 1.00 94.19 368 SER A CA 1
ATOM 2743 C C . SER A 1 368 ? 11.749 -3.044 -2.711 1.00 94.19 368 SER A C 1
ATOM 2745 O O . SER A 1 368 ? 11.075 -3.574 -3.590 1.00 94.19 368 SER A O 1
ATOM 2747 N N . ALA A 1 369 ? 13.070 -2.879 -2.850 1.00 96.75 369 ALA A N 1
ATOM 2748 C CA . ALA A 1 369 ? 13.826 -3.384 -3.999 1.00 96.75 369 ALA A CA 1
ATOM 2749 C C . ALA A 1 369 ? 13.944 -4.913 -3.995 1.00 96.75 369 ALA A C 1
ATOM 2751 O O . ALA A 1 369 ? 13.794 -5.530 -5.046 1.00 96.75 369 ALA A O 1
ATOM 2752 N N . LEU A 1 370 ? 14.150 -5.533 -2.828 1.00 96.38 370 LEU A N 1
ATOM 2753 C CA . LEU A 1 370 ? 14.126 -6.992 -2.679 1.00 96.38 370 LEU A CA 1
ATOM 2754 C C . LEU A 1 370 ? 12.747 -7.567 -3.031 1.00 96.38 370 LEU A C 1
ATOM 2756 O O . LEU A 1 370 ? 12.671 -8.543 -3.776 1.00 96.38 370 LEU A O 1
ATOM 2760 N N . ALA A 1 371 ? 11.668 -6.922 -2.581 1.00 95.31 371 ALA A N 1
ATOM 2761 C CA . ALA A 1 371 ? 10.307 -7.279 -2.972 1.00 95.31 371 ALA A CA 1
ATOM 2762 C C . ALA A 1 371 ? 10.086 -7.114 -4.488 1.00 95.31 371 ALA A C 1
ATOM 2764 O O . ALA A 1 371 ? 9.561 -8.016 -5.134 1.00 95.31 371 ALA A O 1
ATOM 2765 N N . GLY A 1 372 ? 10.570 -6.024 -5.096 1.00 96.81 372 GLY A N 1
ATOM 2766 C CA . GLY A 1 372 ? 10.531 -5.842 -6.552 1.00 96.81 372 GLY A CA 1
ATOM 2767 C C . GLY A 1 372 ? 11.320 -6.912 -7.322 1.00 96.81 372 GLY A C 1
ATOM 2768 O O . GLY A 1 372 ? 10.845 -7.416 -8.339 1.00 96.81 372 GLY A O 1
ATOM 2769 N N . LEU A 1 373 ? 12.494 -7.326 -6.826 1.00 97.88 373 LEU A N 1
ATOM 2770 C CA . LEU A 1 373 ? 13.253 -8.454 -7.385 1.00 97.88 373 LEU A CA 1
ATOM 2771 C C . LEU A 1 373 ? 12.463 -9.762 -7.289 1.00 97.88 373 LEU A C 1
ATOM 2773 O O . LEU A 1 373 ? 12.439 -10.520 -8.258 1.00 97.88 373 LEU A O 1
ATOM 2777 N N . ALA A 1 374 ? 11.791 -10.012 -6.165 1.00 96.12 374 ALA A N 1
ATOM 2778 C CA . ALA A 1 374 ? 10.952 -11.191 -5.983 1.00 96.12 374 ALA A CA 1
ATOM 2779 C C . ALA A 1 374 ? 9.780 -11.215 -6.977 1.00 96.12 374 ALA A C 1
ATOM 2781 O O . ALA A 1 374 ? 9.625 -12.181 -7.726 1.00 96.12 374 ALA A O 1
ATOM 2782 N N . LEU A 1 375 ? 9.034 -10.108 -7.060 1.00 95.50 375 LEU A N 1
ATOM 2783 C CA . LEU A 1 375 ? 7.899 -9.916 -7.971 1.00 95.50 375 LEU A CA 1
ATOM 2784 C C . LEU A 1 375 ? 8.286 -9.983 -9.455 1.00 95.50 375 LEU A C 1
ATOM 2786 O O . LEU A 1 375 ? 7.442 -10.271 -10.298 1.00 95.50 375 LEU A O 1
ATOM 2790 N N . SER A 1 376 ? 9.557 -9.752 -9.790 1.00 96.75 376 SER A N 1
ATOM 2791 C CA . SER A 1 376 ? 10.025 -9.817 -11.176 1.00 96.75 376 SER A CA 1
ATOM 2792 C C . SER A 1 376 ? 9.989 -11.222 -11.785 1.00 96.75 376 SER A C 1
ATOM 2794 O O . SER A 1 376 ? 9.952 -11.352 -13.009 1.00 96.75 376 SER A O 1
ATOM 2796 N N . GLY A 1 377 ? 10.094 -12.272 -10.958 1.00 95.94 377 GLY A N 1
ATOM 2797 C CA . GLY A 1 377 ? 10.255 -13.658 -11.417 1.00 95.94 377 GLY A CA 1
ATOM 2798 C C . GLY A 1 377 ? 11.502 -13.910 -12.285 1.00 95.94 377 GLY A C 1
ATOM 2799 O O . GLY A 1 377 ? 11.677 -15.006 -12.818 1.00 95.94 377 GLY A O 1
ATOM 2800 N N . ALA A 1 378 ? 12.395 -12.925 -12.435 1.00 96.94 378 ALA A N 1
ATOM 2801 C CA . ALA A 1 378 ? 13.533 -12.984 -13.342 1.00 96.94 378 ALA A CA 1
ATOM 2802 C C . ALA A 1 378 ? 14.584 -14.014 -12.870 1.00 96.94 378 ALA A C 1
ATOM 2804 O O . ALA A 1 378 ? 14.919 -14.040 -11.683 1.00 96.94 378 ALA A O 1
ATOM 2805 N N . PRO A 1 379 ? 15.165 -14.853 -13.750 1.00 96.81 379 PRO A N 1
ATOM 2806 C CA . PRO A 1 379 ? 16.265 -15.751 -13.375 1.00 96.81 379 PRO A CA 1
ATOM 2807 C C . PRO A 1 379 ? 17.451 -15.023 -12.724 1.00 96.81 379 PRO A C 1
ATOM 2809 O O . PRO A 1 379 ? 18.079 -15.535 -11.799 1.00 96.81 379 PRO A O 1
ATOM 2812 N N . GLU A 1 380 ? 17.721 -13.795 -13.159 1.00 97.75 380 GLU A N 1
ATOM 2813 C CA . GLU A 1 380 ? 18.763 -12.932 -12.608 1.00 97.75 380 GLU A CA 1
ATOM 2814 C C . GLU A 1 380 ? 18.496 -12.532 -11.143 1.00 97.75 380 GLU A C 1
ATOM 2816 O O . GLU A 1 380 ? 19.442 -12.280 -10.395 1.00 97.75 380 GLU A O 1
ATOM 2821 N N . ALA A 1 381 ? 17.230 -12.507 -10.704 1.00 96.88 381 ALA A N 1
ATOM 2822 C CA . ALA A 1 381 ? 16.874 -12.280 -9.304 1.00 96.88 381 ALA A CA 1
ATOM 2823 C C . ALA A 1 381 ? 17.246 -13.485 -8.422 1.00 96.88 381 ALA A C 1
ATOM 2825 O O . ALA A 1 381 ? 17.750 -13.292 -7.318 1.00 96.88 381 ALA A O 1
ATOM 2826 N N . ALA A 1 382 ? 17.108 -14.723 -8.917 1.00 95.75 382 ALA A N 1
ATOM 2827 C CA . ALA A 1 382 ? 17.580 -15.908 -8.190 1.00 95.75 382 ALA A CA 1
ATOM 2828 C C . ALA A 1 382 ? 19.091 -15.845 -7.942 1.00 95.75 382 ALA A C 1
ATOM 2830 O O . ALA A 1 382 ? 19.543 -16.018 -6.812 1.00 95.75 382 ALA A O 1
ATOM 2831 N N . ALA A 1 383 ? 19.870 -15.527 -8.982 1.00 95.31 383 ALA A N 1
ATOM 2832 C CA . ALA A 1 383 ? 21.316 -15.362 -8.854 1.00 95.31 383 ALA A CA 1
ATOM 2833 C C . ALA A 1 383 ? 21.678 -14.250 -7.854 1.00 95.31 383 ALA A C 1
ATOM 2835 O O . ALA A 1 383 ? 22.615 -14.403 -7.068 1.00 95.31 383 ALA A O 1
ATOM 2836 N N . PHE A 1 384 ? 20.915 -13.152 -7.847 1.00 96.12 384 PHE A N 1
ATOM 2837 C CA . PHE A 1 384 ? 21.072 -12.091 -6.857 1.00 96.12 384 PHE A CA 1
ATOM 2838 C C . PHE A 1 384 ? 20.857 -12.609 -5.426 1.00 96.12 384 PHE A C 1
ATOM 2840 O O . PHE A 1 384 ? 21.727 -12.401 -4.580 1.00 96.12 384 PHE A O 1
ATOM 2847 N N . PHE A 1 385 ? 19.755 -13.315 -5.147 1.00 95.19 385 PHE A N 1
ATOM 2848 C CA . PHE A 1 385 ? 19.451 -13.813 -3.798 1.00 95.19 385 PHE A CA 1
ATOM 2849 C C . PHE A 1 385 ? 20.470 -14.842 -3.292 1.00 95.19 385 PHE A C 1
ATOM 2851 O O . PHE A 1 385 ? 20.850 -14.797 -2.118 1.00 95.19 385 PHE A O 1
ATOM 2858 N N . GLU A 1 386 ? 20.956 -15.724 -4.169 1.00 92.69 386 GLU A N 1
ATOM 2859 C CA . GLU A 1 386 ? 22.009 -16.692 -3.835 1.00 92.69 386 GLU A CA 1
ATOM 2860 C C . GLU A 1 386 ? 23.327 -16.003 -3.467 1.00 92.69 386 GLU A C 1
ATOM 2862 O O . GLU A 1 386 ? 23.966 -16.354 -2.473 1.00 92.69 386 GLU A O 1
ATOM 2867 N N . ASN A 1 387 ? 23.720 -14.976 -4.224 1.00 91.38 387 ASN A N 1
ATOM 2868 C CA . ASN A 1 387 ? 24.926 -14.207 -3.925 1.00 91.38 387 ASN A CA 1
ATOM 2869 C C . ASN A 1 387 ? 24.772 -13.379 -2.643 1.00 91.38 387 ASN A C 1
ATOM 2871 O O . ASN A 1 387 ? 25.691 -13.345 -1.824 1.00 91.38 387 ASN A O 1
ATOM 2875 N N . ALA A 1 388 ? 23.612 -12.751 -2.440 1.00 89.56 388 ALA A N 1
ATOM 2876 C CA . ALA A 1 388 ? 23.344 -11.931 -1.263 1.00 89.56 388 ALA A CA 1
ATOM 2877 C C . ALA A 1 388 ? 23.351 -12.767 0.030 1.00 89.56 388 ALA A C 1
ATOM 2879 O O . ALA A 1 388 ? 23.955 -12.357 1.018 1.00 89.56 388 ALA A O 1
ATOM 2880 N N . SER A 1 389 ? 22.787 -13.981 0.002 1.00 85.00 389 SER A N 1
ATOM 2881 C CA . SER A 1 389 ? 22.761 -14.896 1.157 1.00 85.00 389 SER A CA 1
ATOM 2882 C C . SER A 1 389 ? 24.156 -15.342 1.621 1.00 85.00 389 SER A C 1
ATOM 2884 O O . SER A 1 389 ? 24.351 -15.632 2.798 1.00 85.00 389 SER A O 1
ATOM 2886 N N . ARG A 1 390 ? 25.154 -15.386 0.726 1.00 83.50 390 ARG A N 1
ATOM 2887 C CA . ARG A 1 390 ? 26.537 -15.756 1.088 1.00 83.50 390 ARG A CA 1
ATOM 2888 C C . ARG A 1 390 ? 27.277 -14.653 1.845 1.00 83.50 390 ARG A C 1
ATOM 2890 O O . ARG A 1 390 ? 28.239 -14.949 2.545 1.00 83.50 390 ARG A O 1
ATOM 2897 N N . GLY A 1 391 ? 26.862 -13.395 1.683 1.00 74.31 391 GLY A N 1
ATOM 2898 C CA . GLY A 1 391 ? 27.577 -12.232 2.210 1.00 74.31 391 GLY A CA 1
ATOM 2899 C C . GLY A 1 391 ? 27.061 -11.694 3.544 1.00 74.31 391 GLY A C 1
ATOM 2900 O O . GLY A 1 391 ? 27.774 -10.931 4.191 1.00 74.31 391 GLY A O 1
ATOM 2901 N N . THR A 1 392 ? 25.841 -12.039 3.967 1.00 63.69 392 THR A N 1
ATOM 2902 C CA . THR A 1 392 ? 25.199 -11.360 5.106 1.00 63.69 392 THR A CA 1
ATOM 2903 C C . THR A 1 392 ? 25.571 -11.927 6.470 1.00 63.69 392 THR A C 1
ATOM 2905 O O . THR A 1 392 ? 25.482 -11.188 7.446 1.00 63.69 392 THR A O 1
ATOM 2908 N N . GLY A 1 393 ? 25.964 -13.204 6.578 1.00 58.22 393 GLY A N 1
ATOM 2909 C CA . GLY A 1 393 ? 26.279 -13.856 7.864 1.00 58.22 393 GLY A CA 1
ATOM 2910 C C . GLY A 1 393 ? 25.161 -13.773 8.923 1.00 58.22 393 GLY A C 1
ATOM 2911 O O . GLY A 1 393 ? 25.396 -14.097 10.085 1.00 58.22 393 GLY A O 1
ATOM 2912 N N . ARG A 1 394 ? 23.961 -13.309 8.544 1.00 57.16 394 ARG A N 1
ATOM 2913 C CA . ARG A 1 394 ? 22.801 -13.106 9.417 1.00 57.16 394 ARG A CA 1
ATOM 2914 C C . ARG A 1 394 ? 22.000 -14.400 9.520 1.00 57.16 394 ARG A C 1
ATOM 2916 O O . ARG A 1 394 ? 21.929 -15.178 8.571 1.00 57.16 394 ARG A O 1
ATOM 2923 N N . SER A 1 395 ? 21.404 -14.632 10.686 1.00 49.03 395 SER A N 1
ATOM 2924 C CA . SER A 1 395 ? 20.484 -15.746 10.906 1.00 49.03 395 SER A CA 1
ATOM 2925 C C . SER A 1 395 ? 19.187 -15.555 10.105 1.00 49.03 395 SER A C 1
ATOM 2927 O O . SER A 1 395 ? 18.724 -14.442 9.885 1.00 49.03 395 SER A O 1
ATOM 2929 N N . VAL A 1 396 ? 18.598 -16.675 9.679 1.00 49.41 396 VAL A N 1
ATOM 2930 C CA . VAL A 1 396 ? 17.511 -16.784 8.683 1.00 49.41 396 VAL A CA 1
ATOM 2931 C C . VAL A 1 396 ? 16.169 -16.144 9.104 1.00 49.41 396 VAL A C 1
ATOM 2933 O O . VAL A 1 396 ? 15.292 -15.981 8.263 1.00 49.41 396 VAL A O 1
ATOM 2936 N N . GLY A 1 397 ? 15.982 -15.786 10.379 1.00 46.97 397 GLY A N 1
ATOM 2937 C CA . GLY A 1 397 ? 14.665 -15.443 10.943 1.00 46.97 397 GLY A CA 1
ATOM 2938 C C . GLY A 1 397 ? 14.090 -14.084 10.531 1.00 46.97 397 GLY A C 1
ATOM 2939 O O . GLY A 1 397 ? 12.905 -14.014 10.230 1.00 46.97 397 GLY A O 1
ATOM 2940 N N . ASP A 1 398 ? 14.932 -13.050 10.452 1.00 62.16 398 ASP A N 1
ATOM 2941 C CA . ASP A 1 398 ? 14.525 -11.664 10.150 1.00 62.16 398 ASP A CA 1
ATOM 2942 C C . ASP A 1 398 ? 15.223 -11.134 8.888 1.00 62.16 398 ASP A C 1
ATOM 2944 O O . ASP A 1 398 ? 15.462 -9.937 8.747 1.00 62.16 398 ASP A O 1
ATOM 2948 N N . ASP A 1 399 ? 15.640 -12.030 7.990 1.00 85.00 399 ASP A N 1
ATOM 2949 C CA . ASP A 1 399 ? 16.379 -11.658 6.787 1.00 85.00 399 ASP A CA 1
ATOM 2950 C C . ASP A 1 399 ? 15.407 -11.287 5.651 1.00 85.00 399 ASP A C 1
ATOM 2952 O O . ASP A 1 399 ? 14.761 -12.181 5.090 1.00 85.00 399 ASP A O 1
ATOM 2956 N N . PRO A 1 400 ? 15.320 -10.005 5.234 1.00 87.69 400 PRO A N 1
ATOM 2957 C CA . PRO A 1 400 ? 14.468 -9.601 4.117 1.00 87.69 400 PRO A CA 1
ATOM 2958 C C . PRO A 1 400 ? 14.799 -10.342 2.813 1.00 87.69 400 PRO A C 1
ATOM 2960 O O . PRO A 1 400 ? 13.933 -10.486 1.952 1.00 87.69 400 PRO A O 1
ATOM 2963 N N . ILE A 1 401 ? 16.029 -10.852 2.657 1.00 92.00 401 ILE A N 1
ATOM 2964 C CA . ILE A 1 401 ? 16.425 -11.683 1.510 1.00 92.00 401 ILE A CA 1
ATOM 2965 C C . ILE A 1 401 ? 15.748 -13.057 1.566 1.00 92.00 401 ILE A C 1
ATOM 2967 O O . ILE A 1 401 ? 15.369 -13.597 0.524 1.00 92.00 401 ILE A O 1
ATOM 2971 N N . ALA A 1 402 ? 15.586 -13.642 2.755 1.00 91.19 402 ALA A N 1
ATOM 2972 C CA . ALA A 1 402 ? 14.942 -14.941 2.913 1.00 91.19 402 ALA A CA 1
ATOM 2973 C C . ALA A 1 402 ? 13.453 -14.877 2.545 1.00 91.19 402 ALA A C 1
ATOM 2975 O O . ALA A 1 402 ? 12.999 -15.717 1.763 1.00 91.19 402 ALA A O 1
ATOM 2976 N N . GLU A 1 403 ? 12.728 -13.858 3.021 1.00 90.62 403 GLU A N 1
ATOM 2977 C CA . GLU A 1 403 ? 11.324 -13.654 2.634 1.00 90.62 403 GLU A CA 1
ATOM 2978 C C . GLU A 1 403 ? 11.211 -13.326 1.138 1.00 90.62 403 GLU A C 1
ATOM 2980 O O . GLU A 1 403 ? 10.429 -13.959 0.431 1.00 90.62 403 GLU A O 1
ATOM 2985 N N . ALA A 1 404 ? 12.071 -12.448 0.605 1.00 93.88 404 ALA A N 1
ATOM 2986 C CA . ALA A 1 404 ? 12.075 -12.134 -0.823 1.00 93.88 404 ALA A CA 1
ATOM 2987 C C . ALA A 1 404 ? 12.323 -13.367 -1.707 1.00 93.88 404 ALA A C 1
ATOM 2989 O O . ALA A 1 404 ? 11.690 -13.526 -2.749 1.00 93.88 404 ALA A O 1
ATOM 2990 N N . ARG A 1 405 ? 13.190 -14.292 -1.286 1.00 94.50 405 ARG A N 1
ATOM 2991 C CA . ARG A 1 405 ? 13.431 -15.557 -1.997 1.00 94.50 405 ARG A CA 1
ATOM 2992 C C . ARG A 1 405 ? 12.224 -16.499 -1.952 1.00 94.50 405 ARG A C 1
ATOM 2994 O O . ARG A 1 405 ? 11.951 -17.175 -2.945 1.00 94.50 405 ARG A O 1
ATOM 3001 N N . LYS A 1 406 ? 11.509 -16.562 -0.828 1.00 92.75 406 LYS A N 1
ATOM 3002 C CA . LYS A 1 406 ? 10.272 -17.348 -0.707 1.00 92.75 406 LYS A CA 1
ATOM 3003 C C . LYS A 1 406 ? 9.196 -16.805 -1.647 1.00 92.75 406 LYS A C 1
ATOM 3005 O O . LYS A 1 406 ? 8.604 -17.573 -2.403 1.00 92.75 406 LYS A O 1
ATOM 3010 N N . GLU A 1 407 ? 9.004 -15.490 -1.658 1.00 92.50 407 GLU A N 1
ATOM 3011 C CA . GLU A 1 407 ? 8.056 -14.830 -2.558 1.00 92.50 407 GLU A CA 1
ATOM 3012 C C . GLU A 1 407 ? 8.485 -14.967 -4.029 1.00 92.50 407 GLU A C 1
ATOM 3014 O O . GLU A 1 407 ? 7.664 -15.287 -4.882 1.00 92.50 407 GLU A O 1
ATOM 3019 N N . TYR A 1 408 ? 9.783 -14.874 -4.336 1.00 95.56 408 TYR A N 1
ATOM 3020 C CA . TYR A 1 408 ? 10.317 -15.174 -5.670 1.00 95.56 408 TYR A CA 1
ATOM 3021 C C . TYR A 1 408 ? 9.954 -16.589 -6.134 1.00 95.56 408 TYR A C 1
ATOM 3023 O O . TYR A 1 408 ? 9.541 -16.781 -7.278 1.00 95.56 408 TYR A O 1
ATOM 3031 N N . ALA A 1 409 ? 10.099 -17.592 -5.262 1.00 95.00 409 ALA A N 1
ATOM 3032 C CA . ALA A 1 409 ? 9.748 -18.970 -5.591 1.00 95.00 409 ALA A CA 1
ATOM 3033 C C . ALA A 1 409 ? 8.246 -19.117 -5.887 1.00 95.00 409 ALA A C 1
ATOM 3035 O O . ALA A 1 409 ? 7.888 -19.815 -6.839 1.00 95.00 409 ALA A O 1
ATOM 3036 N N . LYS A 1 410 ? 7.385 -18.417 -5.132 1.00 92.75 410 LYS A N 1
ATOM 3037 C CA . LYS A 1 410 ? 5.939 -18.354 -5.393 1.00 92.75 410 LYS A CA 1
ATOM 3038 C C . LYS A 1 410 ? 5.650 -17.705 -6.753 1.00 92.75 410 LYS A C 1
ATOM 3040 O O . LYS A 1 410 ? 5.026 -18.348 -7.593 1.00 92.75 410 LYS A O 1
ATOM 3045 N N . VAL A 1 411 ? 6.180 -16.507 -7.020 1.00 92.88 411 VAL A N 1
ATOM 3046 C CA . VAL A 1 411 ? 6.016 -15.792 -8.306 1.00 92.88 411 VAL A CA 1
ATOM 3047 C C . VAL A 1 411 ? 6.523 -16.625 -9.483 1.00 92.88 411 VAL A C 1
ATOM 3049 O O . VAL A 1 411 ? 5.895 -16.664 -10.535 1.00 92.88 411 VAL A O 1
ATOM 3052 N N . LYS A 1 412 ? 7.651 -17.323 -9.334 1.00 93.81 412 LYS A N 1
ATOM 3053 C CA . LYS A 1 412 ? 8.188 -18.194 -10.386 1.00 93.81 412 LYS A CA 1
ATOM 3054 C C . LYS A 1 412 ? 7.268 -19.381 -10.680 1.00 93.81 412 LYS A C 1
ATOM 3056 O O . LYS A 1 412 ? 7.161 -19.784 -11.835 1.00 93.81 412 LYS A O 1
ATOM 3061 N N . ALA A 1 413 ? 6.649 -19.955 -9.650 1.00 93.00 413 ALA A N 1
ATOM 3062 C CA . ALA A 1 413 ? 5.773 -21.115 -9.784 1.00 93.00 413 ALA A CA 1
ATOM 3063 C C . ALA A 1 413 ? 4.371 -20.750 -10.296 1.00 93.00 413 ALA A C 1
ATOM 3065 O O . ALA A 1 413 ? 3.784 -21.522 -11.048 1.00 93.00 413 ALA A O 1
ATOM 3066 N N . GLN A 1 414 ? 3.838 -19.598 -9.884 1.00 90.19 414 GLN A N 1
ATOM 3067 C CA . GLN A 1 414 ? 2.426 -19.236 -10.068 1.00 90.19 414 GLN A CA 1
ATOM 3068 C C . GLN A 1 414 ? 2.222 -17.997 -10.961 1.00 90.19 414 GLN A C 1
ATOM 3070 O O . GLN A 1 414 ? 1.104 -17.702 -11.371 1.00 90.19 414 GLN A O 1
ATOM 3075 N N . GLY A 1 415 ? 3.296 -17.281 -11.305 1.00 88.19 415 GLY A N 1
ATOM 3076 C CA . GLY A 1 415 ? 3.238 -15.959 -11.930 1.00 88.19 415 GLY A CA 1
ATOM 3077 C C . GLY A 1 415 ? 2.904 -14.854 -10.922 1.00 88.19 415 GLY A C 1
ATOM 3078 O O . GLY A 1 415 ? 2.549 -15.117 -9.780 1.00 88.19 415 GLY A O 1
ATOM 3079 N N . VAL A 1 416 ? 2.996 -13.585 -11.335 1.00 85.00 416 VAL A N 1
ATOM 3080 C CA . VAL A 1 416 ? 2.591 -12.460 -10.465 1.00 85.00 416 VAL A CA 1
ATOM 3081 C C . VAL A 1 416 ? 1.078 -12.400 -10.235 1.00 85.00 416 VAL A C 1
ATOM 3083 O O . VAL A 1 416 ? 0.633 -11.782 -9.276 1.00 85.00 416 VAL A O 1
ATOM 3086 N N . ARG A 1 417 ? 0.284 -13.039 -11.107 1.00 76.44 417 ARG A N 1
ATOM 3087 C CA . ARG A 1 417 ? -1.184 -13.034 -11.014 1.00 76.44 417 ARG A CA 1
ATOM 3088 C C . ARG A 1 417 ? -1.698 -13.718 -9.743 1.00 76.44 417 ARG A C 1
ATOM 3090 O O . ARG A 1 417 ? -2.731 -13.331 -9.231 1.00 76.44 417 ARG A O 1
ATOM 3097 N N . SER A 1 418 ? -0.908 -14.599 -9.121 1.00 71.06 418 SER A N 1
ATOM 3098 C CA . SER A 1 418 ? -1.222 -15.177 -7.797 1.00 71.06 418 SER A CA 1
ATOM 3099 C C . SER A 1 418 ? -1.160 -14.185 -6.618 1.00 71.06 418 SER A C 1
ATOM 3101 O O . SER A 1 418 ? -1.072 -14.593 -5.453 1.00 71.06 418 SER A O 1
ATOM 3103 N N . TYR A 1 419 ? -0.990 -12.897 -6.913 1.00 66.19 419 TYR A N 1
ATOM 3104 C CA . TYR A 1 419 ? -1.034 -11.788 -5.961 1.00 66.19 419 TYR A CA 1
ATOM 3105 C C . TYR A 1 419 ? -2.119 -10.767 -6.323 1.00 66.19 419 TYR A C 1
ATOM 3107 O O . TYR A 1 419 ? -2.297 -9.799 -5.587 1.00 66.19 419 TYR A O 1
ATOM 3115 N N . THR A 1 420 ? -2.796 -10.955 -7.457 1.00 58.41 420 THR A N 1
ATOM 3116 C CA . THR A 1 420 ? -3.901 -10.110 -7.934 1.00 58.41 420 THR A CA 1
ATOM 3117 C C . THR A 1 420 ? -5.232 -10.778 -7.724 1.00 58.41 420 THR A C 1
ATOM 3119 O O . THR A 1 420 ? -6.182 -10.127 -7.320 1.00 58.41 420 THR A O 1
ATOM 3122 N N . ASP A 1 421 ? -5.225 -12.082 -7.943 1.00 45.66 421 ASP A N 1
ATOM 3123 C CA . ASP A 1 421 ? -6.264 -13.007 -7.574 1.00 45.66 421 ASP A CA 1
ATOM 3124 C C . ASP A 1 421 ? -5.847 -13.453 -6.157 1.00 45.66 421 ASP A C 1
ATOM 3126 O O . ASP A 1 421 ? -6.567 -13.154 -5.180 1.00 45.66 421 ASP A O 1
#

Organism: NCBI:txid748857

Sequence (421 aa):
MKSIHVFGLLVSSSSLLALSACNTTPSGSTSHEVVTDNNTKVYRFKIGRAGNASLNDGTAAGILRDATEIVAGKHRDDDFTANIRFEQSGPIDTVSSNGVVNSAEDFRALSRLGRNVVVVDAINYCGGYIPGVVGCAPVPGSFMAVVRYGSLEGMIWAHEFGHNCGLNHRDHSTALMHPQIGSAHKSLNQHERDKFEQKVASGRSRSVQSASESERDGAPPSSAQEYLDRVYLHGVPYAHVEGFGPQHIPALKAALNSPNRLHSWSNAVVGLAAIATPESVEAVLSFVRANNVSVSSGSYQVKRTAVMALGYAVQKASTSQDPVYREARAKALAQLQQAASGSYWRSRVGGTARSVSGADPTEGLVTSALAGLALSGAPEAAAFFENASRGTGRSVGDDPIAEARKEYAKVKAQGVRSYTD

pLDDT: mean 85.66, std 17.45, range [27.8, 98.5]

Radius of gyration: 23.78 Å; chains: 1; bounding box: 68×84×66 Å

Secondary structure (DSSP, 8-state):
----PPPPPPP-------------------PPEEEEETTEEEEEEPEEE-TTS---HHHHHHHHHHHHHHHHS--STTPPPP-EEEEE-SPPEEPSS-SEE-SHHHHHHHHTTS-SEEEESEEEESSSEEEEE-EE--SS-S-EEEE--GGGHHHHHHHHHHHHTT------TTBTT-SEE-TT--BPPHHHHHHHHSPPP-SPPPP-PPPPTTSS--S--SSHHHHHH-EETB---HHHHHT--GGGHHHHHHHHT-GGGHHHHHHHHHHHHHH--HHHHHHHHHHHH-S---S-HHHHHHHHHHHHHHHHHHHHHTT---HHHHHHHHHHHHHHHHHTSHHHHHTTS-TT---TTS--HHHHHHHHHHHHHHHT--HHHHHHHHHHHHH----GGG-HHHHHHHHHHHHHHH-GGGGT-

InterPro domains:
  IPR001818 Peptidase M10, metallopeptidase [PF00413] (155-189)
  IPR011989 Armadillo-like helical [G3DSA:1.25.10.10] (239-396)
  IPR024079 Metallopeptidase, catalytic domain superfamily [G3DSA:3.40.390.10] (146-204)

Foldseek 3Di:
DDDDDDDDDDDDDDDDDDPDDPPPPPQLQLFFDWDADPNAIETEWAEEEALQAPDWQVRVQVLQQLLQCLQQPDPDPQFDHASYGYHYDDTYYYDPDPLEALDLVSQVVQSSRSGQEYAGLYYQDAPAGAFQAAKHAFQAARHIYGYDDPPCSSLLVNLNVLSNLRDAADQDPQDSSHQKDDPRVRGDHPVSSVSNNDRRDSDDGDRSPPGPQPRNDHDQDPALVSQLRIRGNGHDQLVSLLPDEPVRLVVLLVLCVDPVSLRSLLSSLLSLLSNLALSSLVSLVCLLQALPPPVPSSSLSSNLSSLLSLLNSLQNLVVDPDPRSVVSNVVSLVSLLLLLDLVSCCVRPDPPPCRSSNDDSSVSSNLSSLNSLLSNLDPVSVVSLVVVVVPPPDDLPPDSSNRSVVSSVVCNVPNSNVVSD